Protein 3F5C (pdb70)

Organism: Mus musculus (NCBI:txid10090)

Radius of gyration: 30.58 Å; Cα contacts (8 Å, |Δi|>4): 515; chains: 3; bounding box: 82×84×60 Å

Foldseek 3Di:
DDADPVLVCLLVLDLPQVVLLVVLVVVLVDVCVDDDPDDPCDPPQSVLSLLQSLLVSVLSSQCSGDLSVPDDDVVSVQLCLQCSQLLSLLVQLQVCLVPNDDQKGAGSNRDIDGVVVVCVVDDPLCVVQVVLSVVPSVVCNVLVDDPRVSSLVSVLSSLPLPGDDDDVSVSSVCSNVVSLVSVVCVVVVVDDDNPCSSVVVVVCRVSSVVSRVSVLVVVVVCVVVVSHDDPRDSVVSSVVNVD/DAAPVQLVVLVVLLLVLLVLQLPDPLQVPDDVQQSLQLCLPLSQLSSLLSCLVVVPDHDDDDCVQDDDCLVVLSVVLSVLVVVLPDDPVNSSLLSQLSSLDLVRPSHPCSVSSVVSNVVSVVVVCVVVVVPDDDVVPVVCSSVVSVVSSVSNDVVCSCSNRPCVPVVDDDVSVVVSCSSPPDD/DQCVQLVCLVVLLLVQLVVQLPDPLLVPDPLVQSVLLCVFLSLVSSLLSCLQVVPDDDDDCNDDPVLQVVLSVVLSVLSVVLVQDDLNSVLVSLLSSQDLPRPPHPPSVSSVVSNVVSVVVVQVVCVVDPDDRVVNPVSVVVSVVSVVRNPSVVSCVRNPCVPPVPPDPSVVSSCSSVVVD

InterPro domains:
  IPR000536 Nuclear hormone receptor, ligand-binding domain [PF00104] (354-540)
  IPR000536 Nuclear hormone receptor, ligand-binding domain [PS51843] (319-558)
  IPR000536 Nuclear hormone receptor, ligand-binding domain [SM00430] (366-529)
  IPR001628 Zinc finger, nuclear hormone receptor-type [PF00105] (106-173)
  IPR001628 Zinc finger, nuclear hormone receptor-type [PR00047] (107-123)
  IPR001628 Zinc finger, nuclear hormone receptor-type [PR00047] (123-138)
  IPR001628 Zinc finger, nuclear hormone receptor-type [PR00047] (156-164)
  IPR001628 Zinc finger, nuclear hormone receptor-type [PR00047] (164-172)
  IPR001628 Zinc finger, nuclear hormone receptor-type [PS00031] (107-133)
  IPR001628 Zinc finger, nuclear hormone receptor-type [PS51030] (104-179)
  IPR001628 Zinc finger, nuclear hormone receptor-type [SM00399] (104-175)
  IPR001723 Nuclear hormone receptor [PR00398] (168-178)
  IPR001723 Nuclear hormone receptor [PR00398] (367-388)
  IPR001723 Nuclear hormone receptor [PR00398] (388-404)
  IPR001723 Nuclear hormone receptor [PR00398] (460-475)
  IPR001723 Nuclear hormone receptor [PR00398] (517-534)
  IPR013088 Zinc finger, NHR/GATA-type [G3DSA:3.30.50.10] (97-208)
  IPR016355 Nuclear hormone receptor family 5-like [PIRSF002530] (59-559)
  IPR016355 Nuclear hormone receptor family 5-like [PTHR24086] (82-559)
  IPR035500 Nuclear hormone receptor-like domain superfamily [G3DSA:1.10.565.10] (313-560)

Nearest PDB structures (foldseek):
  3f5c-assembly1_A  TM=1.004E+00  e=1.689E-32  Mus musculus
  1zh7-assembly2_B  TM=9.726E-01  e=5.408E-27  Mus musculus
  1pk5-assembly1_A  TM=9.725E-01  e=1.957E-26  Mus musculus
  4dos-assembly1_A  TM=9.799E-01  e=2.562E-25  Homo sapiens
  6oqx-assembly1_A  TM=9.678E-01  e=6.132E-25  Homo sapiens

Sequence (607 aa):
ASIPHLILELLKCEPDEPQVQAKIMAYLQQEQSNRNRQEKLSAFGLLCKMADQTLFSIVEWARSSIFFRELKVDDQMKLLQNCWSELLILDHIYRQVAHGKEGTIFLVTGEHVDYSTIISHTEVAFNNLLSLAQELVVRLRSLQFDQREFVCLKFLVLFSSDVKNLENLQLVEGVQEQVNAALLDYTVCNYPQQTEKFGQLLLRLPELRAISKQAEDYLYYKHVNGDVPYNNLLIEMLHAKRAKDPQVVCEAASAGLLKTLRFVKYLPCFQILPLDQQLVLVRSCWAPLLMLELAQDHLHFEMMEIHLLPAAAVQAIKSFFFKCWSLNIDTKEYAYLKGTVLFNPDLPGLQCVKYIEGLQWRTQQILTEHIRMMQREYQIRSAELNSALFLLRFINSDVVTELFFRPIIGAVSMDDMMLEMLCAKLDPQVVCEAASAGLLKTLRFVKYLPCFQILPLDQQLVLVRSCWAPLLMLELAQDHLHFEMMEHLLPAAAVQAIKSFFFKCWSLNIDTKEYAYLKGTVLFNPDLPGLQCVKYIEGLQWRTQQILTEHIRMMQREYQIRSAELNSALFLLRFINSDVVTELFFRPIIGAVSMDDMMLEMLCAKL

GO terms:
  GO:0000978 RNA polymerase II cis-regulatory region sequence-specific DNA binding (F, IDA)
  GO:0001228 DNA-binding transcription activator activity, RNA polymerase II-specific (F, IDA)
  GO:0045944 positive regulation of transcription by RNA polymerase II (P, IDA)
  GO:0004879 nuclear receptor activity (F, IDA)
  GO:0005634 nucleus (C, IDA)
  GO:0045893 positive regulation of DNA-templated transcription (P, IDA)
  GO:0006338 chromatin remodeling (P, IDA)
  GO:0140001 morula formation (P, IDA)
  GO:0008206 bile acid metabolic process (P, IDA)
  GO:0005694 chromosome (C, EXP)
  GO:0001545 primary ovarian follicle growth (P, IMP)
  GO:0001826 inner cell mass cell differentiation (P, IMP)
  GO:0002669 positive regulation of T cell anergy (P, IMP)
  GO:0004879 nuclear receptor activity (F, IMP)
  GO:0035019 somatic stem cell population maintenance (P, IMP)
  GO:0005634 nucleus (C, IMP)
  GO:0040016 embryonic cleavage (P, IMP)
  GO:0042102 positive regulation of T cell proliferation (P, IMP)
  GO:2000738 positive regulation of stem cell differentiation (P, IMP)
  GO:2001051 positive regulation of tendon cell differentiation (P, IMP)

CATH classification: 1.10.565.10

Solvent-accessible surface area: 31846 Å² total; per-residue (Å²): 99,96,28,32,156,41,1,76,74,2,48,152,20,43,53,82,93,95,123,21,48,57,86,0,95,63,76,10,113,107,48,95,86,63,210,88,220,115,100,150,50,66,77,59,0,36,80,8,35,26,21,11,12,8,5,35,14,12,4,91,10,0,59,75,1,48,38,0,156,100,19,134,7,18,2,15,2,40,3,5,44,44,4,9,6,12,7,25,26,14,31,41,4,24,25,0,17,44,90,4,170,154,27,40,8,42,32,15,9,23,104,127,48,76,50,79,64,39,63,85,153,43,27,70,17,63,16,96,22,19,46,48,8,32,118,12,1,76,155,14,74,62,52,92,17,50,64,61,2,9,0,0,10,19,5,6,11,1,3,12,34,106,43,162,88,26,117,52,62,125,29,0,65,26,5,46,114,77,8,39,55,7,0,92,78,2,10,108,75,53,45,102,135,44,127,112,5,38,35,58,7,66,86,47,41,79,69,8,84,48,8,2,142,90,24,10,77,27,20,65,8,18,53,48,9,52,43,14,17,188,46,4,4,14,17,31,9,0,56,36,68,110,122,220,7,51,120,90,19,1,113,46,0,32,34,5,5,70,94,0,2,95,58,2,18,100,22,6,16,0,64,6,4,19,89,81,2,21,27,32,0,2,86,44,3,7,3,34,2,0,0,1,21,6,0,42,90,96,21,146,23,123,68,101,85,187,184,147,128,74,86,75,27,38,79,19,0,78,40,1,3,116,77,0,44,82,23,128,20,48,103,95,13,7,33,28,1,6,7,24,18,0,10,50,18,125,32,121,53,18,75,0,59,82,28,0,86,37,9,57,173,63,13,57,92,86,5,46,85,6,3,144,97,123,102,179,111,61,134,100,22,20,62,60,4,77,36,0,31,112,51,9,163,119,7,95,43,96,18,0,15,63,44,0,8,76,84,97,25,39,100,65,58,15,66,83,56,0,66,118,16,16,65,48,78,147,70,54,121,104,18,4,121,46,0,49,63,4,6,67,107,1,1,119,67,0,10,129,41,94,37,5,87,53,18,24,81,44,6,18,39,29,2,2,130,47,3,11,1,23,2,0,0,0,9,6,0,40,79,125,26,129,46,112,54,117,200,85,133,154,74,70,88,19,29,108,18,5,87,46,0,4,116,74,0,61,87,19,127,18,47,104,118,0,9,40,35,2,11,9,23,22,0,16,45,26,120,32,119,56,22,81,0,57,145,16,0,79,30,24,32,130,163,13,88,94,92,20,26,67,18,4,160,133,106,71,206,117,66,132,96,12,25,64,64,3,87,37,0,34,109,38,15,180,105,11,110,23,100,15,0,13,75,39,4,11,96,82,110,41,55,78,74,43,15,56,84,53,3,93,110,30,2,59,54,41,174

Secondary structure (DSSP, 8-state):
----HHHHHHGGG---SSHHHHHHHHHHHHHHHS--SS----SHHHHHHHHHHHHHHHHHHHHSSHHHHSS-HHHHHHHHHHHHHHHHHHHHHHHHHHS--SSEEE-TTS-EEEHHHHHHHS-HHHHHHHHHHHHHHHHHHTT---HHHHHHHHHHHHT-S---S-STHHHHHHHHHHHHHHHHHHHHHT-SS-SSHHHHHTTTTHHHHHHHHHHHHHHHHHHTTT-S-TT-HHHHHHHHHH-/--HHHHHHHHHHHHHHHHHHHHT-HHHHTS-HHHHHHHHHHHHHHHHHHHHHHTT------------SSHHHHH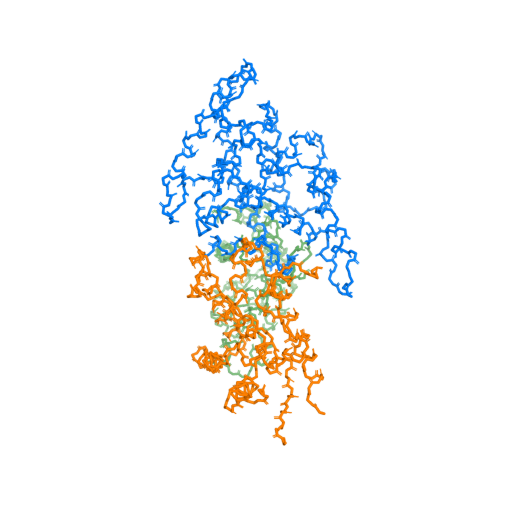HHHHHHHHHTT--HHHHHHHHHHHHS-TTSTT-S-HHHHHHHHHHHHHHHHHHHHHHSS-SSHHHHHHHHHHHHHTTS-SSHHIIIIIHHHH-S--HHHHHHHHTTS--/-HHHHHHHHHHHHHHHHHHHHT-HHHHSS-SHHHHHHHHHHHHHHHHHHHHHTT---------S-HHHHHHHHHHHHHHHHTT--HHHHHHHHHHHH--TTSTT-S-HHHHHHHHHHHHHHHHHHHHTSS--HHHHHHHHHHHHHHHTS-TTHHHHHHHTHHHHSSS-SSHHHHHHHHHT-

B-factor: mean 117.03, std 37.16, range [58.27, 279.54]

Structure (mmCIF, N/CA/C/O backbone):
data_3F5C
#
_entry.id   3F5C
#
_cell.length_a   103.355
_cell.length_b   103.355
_cell.length_c   117.455
_cell.angle_alpha   90.00
_cell.angle_beta   90.00
_cell.angle_gamma   90.00
#
_symmetry.space_group_name_H-M   'P 43'
#
loop_
_entity.id
_entity.type
_entity.pdbx_description
1 polymer 'Nuclear receptor subfamily 5 group A member 2'
2 polymer 'Nuclear receptor subfamily 0 group B member 1'
#
loop_
_atom_site.group_PDB
_atom_site.id
_atom_site.type_symbol
_atom_site.label_atom_id
_atom_site.label_alt_id
_atom_site.label_comp_id
_atom_site.label_asym_id
_atom_site.label_entity_id
_atom_site.label_seq_id
_atom_site.pdbx_PDB_ins_code
_atom_site.Cartn_x
_atom_site.Cartn_y
_atom_site.Cartn_z
_atom_site.occupancy
_atom_site.B_iso_or_equiv
_atom_site.auth_seq_id
_atom_site.auth_comp_id
_atom_site.auth_asym_id
_atom_site.auth_atom_id
_atom_site.pdbx_PDB_model_num
ATOM 1 N N . ALA A 1 6 ? 98.694 58.537 86.247 1.00 229.26 318 ALA A N 1
ATOM 2 C CA . ALA A 1 6 ? 97.711 57.545 85.838 1.00 221.19 318 ALA A CA 1
ATOM 3 C C . ALA A 1 6 ? 96.680 58.154 84.895 1.00 226.05 318 ALA A C 1
ATOM 4 O O . ALA A 1 6 ? 95.687 57.509 84.564 1.00 226.52 318 ALA A O 1
ATOM 6 N N . SER A 1 7 ? 96.929 59.390 84.462 1.00 228.12 319 SER A N 1
ATOM 7 C CA . SER A 1 7 ? 96.014 60.097 83.567 1.00 225.08 319 SER A CA 1
ATOM 8 C C . SER A 1 7 ? 96.093 59.603 82.131 1.00 227.98 319 SER A C 1
ATOM 9 O O . SER A 1 7 ? 97.112 59.070 81.696 1.00 233.32 319 SER A O 1
ATOM 12 N N . ILE A 1 8 ? 95.002 59.795 81.399 1.00 221.69 320 ILE A N 1
ATOM 13 C CA . ILE A 1 8 ? 94.886 59.300 80.036 1.00 207.45 320 ILE A CA 1
ATOM 14 C C . ILE A 1 8 ? 94.691 60.455 79.065 1.00 222.85 320 ILE A C 1
ATOM 15 O O . ILE A 1 8 ? 94.049 61.450 79.407 1.00 246.89 320 ILE A O 1
ATOM 20 N N . PRO A 1 9 ? 95.251 60.332 77.851 1.00 205.16 321 PRO A N 1
ATOM 21 C CA . PRO A 1 9 ? 95.113 61.368 76.819 1.00 207.90 321 PRO A CA 1
ATOM 22 C C . PRO A 1 9 ? 93.653 61.684 76.486 1.00 209.31 321 PRO A C 1
ATOM 23 O O . PRO A 1 9 ? 92.779 60.868 76.797 1.00 199.72 321 PRO A O 1
ATOM 27 N N . HIS A 1 10 ? 93.409 62.846 75.870 1.00 213.31 322 HIS A N 1
ATOM 28 C CA . HIS A 1 10 ? 92.055 63.316 75.562 1.00 208.64 322 HIS A CA 1
ATOM 29 C C . HIS A 1 10 ? 91.261 62.273 74.775 1.00 210.41 322 HIS A C 1
ATOM 30 O O . HIS A 1 10 ? 90.069 62.086 75.018 1.00 212.15 322 HIS A O 1
ATOM 37 N N . LEU A 1 11 ? 91.930 61.596 73.841 1.00 207.95 323 LEU A N 1
ATOM 38 C CA . LEU A 1 11 ? 91.293 60.586 72.979 1.00 189.35 323 LEU A CA 1
ATOM 39 C C . LEU A 1 11 ? 90.650 59.445 73.759 1.00 168.96 323 LEU A C 1
ATOM 40 O O . LEU A 1 11 ? 89.435 59.270 73.728 1.00 158.70 323 LEU A O 1
ATOM 45 N N . ILE A 1 12 ? 91.483 58.676 74.454 1.00 163.55 324 ILE A N 1
ATOM 46 C CA . ILE A 1 12 ? 91.043 57.504 75.205 1.00 149.88 324 ILE A CA 1
ATOM 47 C C . ILE A 1 12 ? 89.980 57.854 76.243 1.00 150.06 324 ILE A C 1
ATOM 48 O O . ILE A 1 12 ? 89.131 57.019 76.561 1.00 135.96 324 ILE A O 1
ATOM 53 N N . LEU A 1 13 ? 90.040 59.078 76.775 1.00 159.40 325 LEU A N 1
ATOM 54 C CA . LEU A 1 13 ? 89.085 59.529 77.783 1.00 162.63 325 LEU A CA 1
ATOM 55 C C . LEU A 1 13 ? 87.648 59.473 77.254 1.00 156.23 325 LEU A C 1
ATOM 56 O O . LEU A 1 13 ? 86.736 59.006 77.945 1.00 136.25 325 LEU A O 1
ATOM 61 N N . GLU A 1 14 ? 87.458 59.937 76.020 1.00 145.38 326 GLU A N 1
ATOM 62 C CA . GLU A 1 14 ? 86.133 59.987 75.403 1.00 136.86 326 GLU A CA 1
ATOM 63 C C . GLU A 1 14 ? 85.747 58.663 74.731 1.00 128.62 326 GLU A C 1
ATOM 64 O O . GLU A 1 14 ? 84.567 58.370 74.535 1.00 122.40 326 GLU A O 1
ATOM 70 N N . LEU A 1 15 ? 86.751 57.862 74.394 1.00 131.61 327 LEU A N 1
ATOM 71 C CA . LEU A 1 15 ? 86.524 56.542 73.834 1.00 129.67 327 LEU A CA 1
ATOM 72 C C . LEU A 1 15 ? 85.857 55.654 74.863 1.00 139.53 327 LEU A C 1
ATOM 73 O O . LEU A 1 15 ? 84.978 54.865 74.536 1.00 146.26 327 LEU A O 1
ATOM 78 N N . LEU A 1 16 ? 86.284 55.782 76.110 1.00 142.80 328 LEU A N 1
ATOM 79 C CA . LEU A 1 16 ? 85.687 55.032 77.206 1.00 145.43 328 LEU A CA 1
ATOM 80 C C . LEU A 1 16 ? 84.216 55.413 77.399 1.00 140.02 328 LEU A C 1
ATOM 81 O O . LEU A 1 16 ? 83.455 54.696 78.061 1.00 132.93 328 LEU A O 1
ATOM 86 N N . LYS A 1 17 ? 83.825 56.545 76.819 1.00 137.03 329 LYS A N 1
ATOM 87 C CA . LYS A 1 17 ? 82.459 57.033 76.925 1.00 135.80 329 LYS A CA 1
ATOM 88 C C . LYS A 1 17 ? 81.535 56.281 75.979 1.00 136.77 329 LYS A C 1
ATOM 89 O O . LYS A 1 17 ? 80.323 56.254 76.193 1.00 137.46 329 LYS A O 1
ATOM 95 N N . CYS A 1 18 ? 82.116 55.675 74.939 1.00 141.66 330 CYS A N 1
ATOM 96 C CA . CYS A 1 18 ? 81.373 54.923 73.920 1.00 141.03 330 CYS A CA 1
ATOM 97 C C . CYS A 1 18 ? 81.125 53.473 74.312 1.00 131.23 330 CYS A C 1
ATOM 98 O O . CYS A 1 18 ? 80.564 52.709 73.540 1.00 118.65 330 CYS A O 1
ATOM 101 N N . GLU A 1 19 ? 81.544 53.109 75.516 1.00 141.94 331 GLU A N 1
ATOM 102 C CA . GLU A 1 19 ? 81.349 51.766 76.038 1.00 146.99 331 GLU A CA 1
ATOM 103 C C . GLU A 1 19 ? 79.884 51.418 76.211 1.00 146.73 331 GLU A C 1
ATOM 104 O O . GLU A 1 19 ? 79.061 52.283 76.499 1.00 147.45 331 GLU A O 1
ATOM 110 N N . PRO A 1 20 ? 79.566 50.131 76.053 1.00 147.87 332 PRO A N 1
ATOM 111 C CA . PRO A 1 20 ? 78.199 49.627 75.910 1.00 150.92 332 PRO A CA 1
ATOM 112 C C . PRO A 1 20 ? 77.473 49.521 77.235 1.00 147.55 332 PRO A C 1
ATOM 113 O O . PRO A 1 20 ? 76.264 49.333 77.286 1.00 156.35 332 PRO A O 1
ATOM 117 N N . ASP A 1 21 ? 78.221 49.654 78.307 1.00 136.35 333 ASP A N 1
ATOM 118 C CA . ASP A 1 21 ? 77.696 49.402 79.637 1.00 148.35 333 ASP A CA 1
ATOM 119 C C . ASP A 1 21 ? 78.246 48.060 80.084 1.00 160.77 333 ASP A C 1
ATOM 120 O O . ASP A 1 21 ? 79.406 48.009 80.482 1.00 183.87 333 ASP A O 1
ATOM 125 N N . GLU A 1 22 ? 77.453 46.988 80.007 1.00 144.26 334 GLU A N 1
ATOM 126 C CA . GLU A 1 22 ? 77.914 45.656 80.431 1.00 152.71 334 GLU A CA 1
ATOM 127 C C . GLU A 1 22 ? 76.932 44.982 81.360 1.00 160.23 334 GLU A C 1
ATOM 128 O O . GLU A 1 22 ? 76.941 43.767 81.481 1.00 172.76 334 GLU A O 1
ATOM 134 N N . PRO A 1 23 ? 76.185 45.772 82.128 1.00 157.67 335 PRO A N 1
ATOM 135 C CA . PRO A 1 23 ? 75.033 45.166 82.786 1.00 150.53 335 PRO A CA 1
ATOM 136 C C . PRO A 1 23 ? 73.860 45.222 81.834 1.00 135.18 335 PRO A C 1
ATOM 137 O O . PRO A 1 23 ? 73.094 44.270 81.753 1.00 125.74 335 PRO A O 1
ATOM 141 N N . GLN A 1 24 ? 73.749 46.332 81.109 1.00 137.97 336 GLN A N 1
ATOM 142 C CA . GLN A 1 24 ? 72.570 46.621 80.304 1.00 140.56 336 GLN A CA 1
ATOM 143 C C . GLN A 1 24 ? 72.395 45.565 79.225 1.00 141.89 336 GLN A C 1
ATOM 144 O O . GLN A 1 24 ? 71.278 45.125 78.947 1.00 140.44 336 GLN A O 1
ATOM 150 N N . VAL A 1 25 ? 73.516 45.147 78.644 1.00 140.54 337 VAL A N 1
ATOM 151 C CA . VAL A 1 25 ? 73.529 44.203 77.522 1.00 124.61 337 VAL A CA 1
ATOM 152 C C . VAL A 1 25 ? 73.081 42.795 77.901 1.00 119.11 337 VAL A C 1
ATOM 153 O O . VAL A 1 25 ? 72.130 42.268 77.332 1.00 111.30 337 VAL A O 1
ATOM 157 N N . GLN A 1 26 ? 73.785 42.189 78.851 1.00 120.37 338 GLN A N 1
ATOM 158 C CA . GLN A 1 26 ? 73.478 40.841 79.305 1.00 120.60 338 GLN A CA 1
ATOM 159 C C . GLN A 1 26 ? 72.015 40.664 79.674 1.00 125.79 338 GLN A C 1
ATOM 160 O O . GLN A 1 26 ? 71.469 39.575 79.541 1.00 117.01 338 GLN A O 1
ATOM 166 N N . ALA A 1 27 ? 71.390 41.732 80.160 1.00 139.29 339 ALA A N 1
ATOM 167 C CA . ALA A 1 27 ? 69.956 41.733 80.423 1.00 148.15 339 ALA A CA 1
ATOM 168 C C . ALA A 1 27 ? 69.211 41.551 79.110 1.00 153.54 339 ALA A C 1
ATOM 169 O O . ALA A 1 27 ? 68.427 40.616 78.957 1.00 157.20 339 ALA A O 1
ATOM 171 N N . LYS A 1 28 ? 69.474 42.460 78.172 1.00 150.11 340 LYS A N 1
ATOM 172 C CA . LYS A 1 28 ? 68.915 42.414 76.824 1.00 139.14 340 LYS A CA 1
ATOM 173 C C . LYS A 1 28 ? 69.087 41.029 76.187 1.00 125.64 340 LYS A C 1
ATOM 174 O O . LYS A 1 28 ? 68.106 40.324 75.906 1.00 122.90 340 LYS A O 1
ATOM 180 N N . ILE A 1 29 ? 70.338 40.645 75.965 1.00 115.55 341 ILE A N 1
ATOM 181 C CA . ILE A 1 29 ? 70.635 39.417 75.251 1.00 89.86 341 ILE A CA 1
ATOM 182 C C . ILE A 1 29 ? 70.004 38.222 75.930 1.00 101.38 341 ILE A C 1
ATOM 183 O O . ILE A 1 29 ? 69.220 37.516 75.323 1.00 92.65 341 ILE A O 1
ATOM 188 N N . MET A 1 30 ? 70.345 38.012 77.198 1.00 104.46 342 MET A N 1
ATOM 189 C CA . MET A 1 30 ? 69.952 36.802 77.920 1.00 107.94 342 MET A CA 1
ATOM 190 C C . MET A 1 30 ? 68.445 36.662 77.932 1.00 110.17 342 MET A C 1
ATOM 191 O O . MET A 1 30 ? 67.921 35.550 77.876 1.00 103.96 342 MET A O 1
ATOM 196 N N . ALA A 1 31 ? 67.755 37.798 78.008 1.00 111.83 343 ALA A N 1
ATOM 197 C CA . ALA A 1 31 ? 66.292 37.815 78.010 1.00 119.75 343 ALA A CA 1
ATOM 198 C C . ALA A 1 31 ? 65.785 37.495 76.606 1.00 108.45 343 ALA A C 1
ATOM 199 O O . ALA A 1 31 ? 64.794 36.797 76.408 1.00 108.09 343 ALA A O 1
ATOM 201 N N . TYR A 1 32 ? 66.494 38.001 75.620 1.00 100.34 344 TYR A N 1
ATOM 202 C CA . TYR A 1 32 ? 66.212 37.630 74.252 1.00 112.78 344 TYR A CA 1
ATOM 203 C C . TYR A 1 32 ? 66.334 36.112 74.005 1.00 107.81 344 TYR A C 1
ATOM 204 O O . TYR A 1 32 ? 65.383 35.490 73.530 1.00 102.02 344 TYR A O 1
ATOM 213 N N . LEU A 1 33 ? 67.497 35.536 74.326 1.00 107.03 345 LEU A N 1
ATOM 214 C CA . LEU A 1 33 ? 67.748 34.101 74.179 1.00 93.51 345 LEU A CA 1
ATOM 215 C C . LEU A 1 33 ? 66.786 33.259 74.987 1.00 105.78 345 LEU A C 1
ATOM 216 O O . LEU A 1 33 ? 66.175 32.344 74.454 1.00 99.81 345 LEU A O 1
ATOM 221 N N . GLN A 1 34 ? 66.673 33.548 76.282 1.00 119.50 346 GLN A N 1
ATOM 222 C CA . GLN A 1 34 ? 65.723 32.839 77.132 1.00 134.73 346 GLN A CA 1
ATOM 223 C C . GLN A 1 34 ? 64.352 32.888 76.460 1.00 139.35 346 GLN A C 1
ATOM 224 O O . GLN A 1 34 ? 63.517 31.999 76.652 1.00 144.71 346 GLN A O 1
ATOM 230 N N . GLN A 1 35 ? 64.145 33.921 75.643 1.00 134.93 347 GLN A N 1
ATOM 231 C CA . GLN A 1 35 ? 62.882 34.119 74.941 1.00 139.00 347 GLN A CA 1
ATOM 232 C C . GLN A 1 35 ? 62.840 33.292 73.665 1.00 135.87 347 GLN A C 1
ATOM 233 O O . GLN A 1 35 ? 61.811 32.718 73.309 1.00 129.11 347 GLN A O 1
ATOM 239 N N . GLU A 1 36 ? 63.978 33.233 72.986 1.00 138.94 348 GLU A N 1
ATOM 240 C CA . GLU A 1 36 ? 64.117 32.473 71.747 1.00 134.13 348 GLU A CA 1
ATOM 241 C C . GLU A 1 36 ? 63.777 30.996 71.895 1.00 127.38 348 GLU A C 1
ATOM 242 O O . GLU A 1 36 ? 63.090 30.431 71.056 1.00 126.26 348 GLU A O 1
ATOM 248 N N . GLN A 1 37 ? 64.275 30.376 72.960 1.00 128.49 349 GLN A N 1
ATOM 249 C CA . GLN A 1 37 ? 64.016 28.964 73.248 1.00 126.94 349 GLN A CA 1
ATOM 250 C C . GLN A 1 37 ? 62.616 28.753 73.850 1.00 140.89 349 GLN A C 1
ATOM 251 O O . GLN A 1 37 ? 61.921 27.792 73.513 1.00 116.84 349 GLN A O 1
ATOM 257 N N . SER A 1 38 ? 62.211 29.656 74.740 1.00 142.58 350 SER A N 1
ATOM 258 C CA . SER A 1 38 ? 60.866 29.627 75.313 1.00 154.91 350 SER A CA 1
ATOM 259 C C . SER A 1 38 ? 59.824 29.695 74.198 1.00 155.37 350 SER A C 1
ATOM 260 O O . SER A 1 38 ? 58.705 29.198 74.340 1.00 159.21 350 SER A O 1
ATOM 263 N N . ASN A 1 39 ? 60.217 30.312 73.088 1.00 150.17 351 ASN A N 1
ATOM 264 C CA . ASN A 1 39 ? 59.381 30.433 71.893 1.00 156.17 351 ASN A CA 1
ATOM 265 C C . ASN A 1 39 ? 58.737 29.144 71.400 1.00 165.78 351 ASN A C 1
ATOM 266 O O . ASN A 1 39 ? 59.362 28.087 71.382 1.00 164.96 351 ASN A O 1
ATOM 271 N N . ARG A 1 40 ? 57.500 29.282 70.938 1.00 175.09 352 ARG A N 1
ATOM 272 C CA . ARG A 1 40 ? 56.634 28.188 70.522 1.00 185.80 352 ARG A CA 1
ATOM 273 C C . ARG A 1 40 ? 56.787 27.716 69.084 1.00 194.44 352 ARG A C 1
ATOM 274 O O . ARG A 1 40 ? 55.959 28.041 68.242 1.00 191.38 352 ARG A O 1
ATOM 282 N N . ASN A 1 41 ? 57.804 26.927 68.786 1.00 204.43 353 ASN A N 1
ATOM 283 C CA . ASN A 1 41 ? 57.843 26.300 67.472 1.00 207.90 353 ASN A CA 1
ATOM 284 C C . ASN A 1 41 ? 57.733 24.787 67.660 1.00 210.51 353 ASN A C 1
ATOM 285 O O . ASN A 1 41 ? 58.550 24.188 68.360 1.00 206.10 353 ASN A O 1
ATOM 290 N N . ARG A 1 42 ? 56.697 24.178 67.080 1.00 215.25 354 ARG A N 1
ATOM 291 C CA . ARG A 1 42 ? 56.510 22.729 67.197 1.00 209.88 354 ARG A CA 1
ATOM 292 C C . ARG A 1 42 ? 57.814 22.009 66.818 1.00 209.51 354 ARG A C 1
ATOM 293 O O . ARG A 1 42 ? 58.188 21.007 67.434 1.00 214.39 354 ARG A O 1
ATOM 301 N N . GLN A 1 43 ? 58.519 22.571 65.835 1.00 196.22 355 GLN A N 1
ATOM 302 C CA . GLN A 1 43 ? 59.808 22.055 65.374 1.00 175.62 355 GLN A CA 1
ATOM 303 C C . GLN A 1 43 ? 60.975 22.926 65.898 1.00 166.19 355 GLN A C 1
ATOM 304 O O . GLN A 1 43 ? 60.779 23.741 66.793 1.00 167.36 355 GLN A O 1
ATOM 310 N N . GLU A 1 44 ? 62.167 22.763 65.318 1.00 160.81 356 GLU A N 1
ATOM 311 C CA . GLU A 1 44 ? 63.352 23.654 65.501 1.00 162.39 356 GLU A CA 1
ATOM 312 C C . GLU A 1 44 ? 64.188 23.834 66.805 1.00 200.29 356 GLU A C 1
ATOM 313 O O . GLU A 1 44 ? 64.460 24.966 67.218 1.00 205.60 356 GLU A O 1
ATOM 319 N N . LYS A 1 45 ? 64.643 22.741 67.398 1.00 187.78 357 LYS A N 1
ATOM 320 C CA . LYS A 1 45 ? 65.431 22.761 68.639 1.00 168.64 357 LYS A CA 1
ATOM 321 C C . LYS A 1 45 ? 66.638 23.726 68.772 1.00 135.98 357 LYS A C 1
ATOM 322 O O . LYS A 1 45 ? 67.011 24.084 69.884 1.00 116.60 357 LYS A O 1
ATOM 328 N N . LEU A 1 46 ? 67.242 24.120 67.653 1.00 133.83 358 LEU A N 1
ATOM 329 C CA . LEU A 1 46 ? 68.471 24.943 67.617 1.00 140.25 358 LEU A CA 1
ATOM 330 C C . LEU A 1 46 ? 69.816 24.175 67.356 1.00 138.02 358 LEU A C 1
ATOM 331 O O . LEU A 1 46 ? 70.269 24.120 66.202 1.00 141.20 358 LEU A O 1
ATOM 336 N N . SER A 1 47 ? 70.463 23.613 68.384 1.00 124.10 359 SER A N 1
ATOM 337 C CA . SER A 1 47 ? 70.018 23.718 69.771 1.00 121.60 359 SER A CA 1
ATOM 338 C C . SER A 1 47 ? 71.026 24.324 70.715 1.00 124.65 359 SER A C 1
ATOM 339 O O . SER A 1 47 ? 70.784 25.371 71.293 1.00 136.75 359 SER A O 1
ATOM 342 N N . ALA A 1 48 ? 72.118 23.611 70.947 1.00 117.78 360 ALA A N 1
ATOM 343 C CA . ALA A 1 48 ? 73.188 24.144 71.763 1.00 109.30 360 ALA A CA 1
ATOM 344 C C . ALA A 1 48 ? 73.987 25.050 70.863 1.00 101.65 360 ALA A C 1
ATOM 345 O O . ALA A 1 48 ? 74.340 26.166 71.239 1.00 94.66 360 ALA A O 1
ATOM 347 N N . PHE A 1 49 ? 74.254 24.566 69.656 1.00 100.75 361 PHE A N 1
ATOM 348 C CA . PHE A 1 49 ? 75.066 25.312 68.705 1.00 93.78 361 PHE A CA 1
ATOM 349 C C . PHE A 1 49 ? 74.261 26.454 68.110 1.00 91.33 361 PHE A C 1
ATOM 350 O O . PHE A 1 49 ? 74.624 27.619 68.251 1.00 84.42 361 PHE A O 1
ATOM 358 N N . GLY A 1 50 ? 73.157 26.115 67.457 1.00 95.25 362 GLY A N 1
ATOM 359 C CA . GLY A 1 50 ? 72.320 27.114 66.822 1.00 86.34 362 GLY A CA 1
ATOM 360 C C . GLY A 1 50 ? 72.056 28.278 67.743 1.00 80.84 362 GLY A C 1
ATOM 361 O O . GLY A 1 50 ? 72.150 29.432 67.336 1.00 80.03 362 GLY A O 1
ATOM 362 N N . LEU A 1 51 ? 71.737 27.973 68.994 1.00 78.09 363 LEU A N 1
ATOM 363 C CA . LEU A 1 51 ? 71.453 29.007 69.976 1.00 92.90 363 LEU A CA 1
ATOM 364 C C . LEU A 1 51 ? 72.676 29.882 70.251 1.00 76.29 363 LEU A C 1
ATOM 365 O O . LEU A 1 51 ? 72.573 31.096 70.381 1.00 75.70 363 LEU A O 1
ATOM 370 N N . LEU A 1 52 ? 73.841 29.260 70.307 1.00 74.96 364 LEU A N 1
ATOM 371 C CA . LEU A 1 52 ? 75.071 29.995 70.488 1.00 72.72 364 LEU A CA 1
ATOM 372 C C . LEU A 1 52 ? 75.375 30.919 69.322 1.00 76.70 364 LEU A C 1
ATOM 373 O O . LEU A 1 52 ? 76.073 31.912 69.475 1.00 76.11 364 LEU A O 1
ATOM 378 N N . CYS A 1 53 ? 74.856 30.597 68.149 1.00 77.97 365 CYS A N 1
ATOM 379 C CA . CYS A 1 53 ? 75.037 31.467 66.998 1.00 79.03 365 CYS A CA 1
ATOM 380 C C . CYS A 1 53 ? 74.216 32.716 67.182 1.00 82.55 365 CYS A C 1
ATOM 381 O O . CYS A 1 53 ? 74.658 33.798 66.842 1.00 85.16 365 CYS A O 1
ATOM 384 N N . LYS A 1 54 ? 73.012 32.558 67.717 1.00 77.72 366 LYS A N 1
ATOM 385 C CA . LYS A 1 54 ? 72.161 33.699 68.004 1.00 77.96 366 LYS A CA 1
ATOM 386 C C . LYS A 1 54 ? 72.778 34.622 69.050 1.00 81.03 366 LYS A C 1
ATOM 387 O O . LYS A 1 54 ? 72.707 35.850 68.937 1.00 83.70 366 LYS A O 1
ATOM 393 N N . MET A 1 55 ? 73.378 34.022 70.070 1.00 75.54 367 MET A N 1
ATOM 394 C CA . MET A 1 55 ? 74.196 34.766 71.011 1.00 82.93 367 MET A CA 1
ATOM 395 C C . MET A 1 55 ? 75.266 35.587 70.283 1.00 85.46 367 MET A C 1
ATOM 396 O O . MET A 1 55 ? 75.373 36.805 70.461 1.00 70.09 367 MET A O 1
ATOM 401 N N . ALA A 1 56 ? 76.055 34.912 69.456 1.00 75.56 368 ALA A N 1
ATOM 402 C CA . ALA A 1 56 ? 77.100 35.585 68.704 1.00 76.40 368 ALA A CA 1
ATOM 403 C C . ALA A 1 56 ? 76.519 36.684 67.819 1.00 77.10 368 ALA A C 1
ATOM 404 O O . ALA A 1 56 ? 77.187 37.687 67.550 1.00 76.43 368 ALA A O 1
ATOM 406 N N . ASP A 1 57 ? 75.274 36.496 67.379 1.00 71.80 369 ASP A N 1
ATOM 407 C CA . ASP A 1 57 ? 74.626 37.446 66.491 1.00 74.03 369 ASP A CA 1
ATOM 408 C C . ASP A 1 57 ? 74.410 38.713 67.277 1.00 78.74 369 ASP A C 1
ATOM 409 O O . ASP A 1 57 ? 74.919 39.781 66.925 1.00 66.77 369 ASP A O 1
ATOM 414 N N . GLN A 1 58 ? 73.652 38.571 68.357 1.00 74.20 370 GLN A N 1
ATOM 415 C CA . GLN A 1 58 ? 73.367 39.673 69.259 1.00 74.25 370 GLN A CA 1
ATOM 416 C C . GLN A 1 58 ? 74.633 40.441 69.585 1.00 77.11 370 GLN A C 1
ATOM 417 O O . GLN A 1 58 ? 74.697 41.660 69.444 1.00 83.35 370 GLN A O 1
ATOM 423 N N . THR A 1 59 ? 75.641 39.717 70.040 1.00 73.27 371 THR A N 1
ATOM 424 C CA . THR A 1 59 ? 76.911 40.331 70.334 1.00 80.40 371 THR A CA 1
ATOM 425 C C . THR A 1 59 ? 77.309 41.246 69.196 1.00 73.92 371 THR A C 1
ATOM 426 O O . THR A 1 59 ? 77.707 42.391 69.421 1.00 71.98 371 THR A O 1
ATOM 430 N N . LEU A 1 60 ? 77.188 40.744 67.970 1.00 68.07 372 LEU A N 1
ATOM 431 C CA . LEU A 1 60 ? 77.583 41.523 66.806 1.00 68.96 372 LEU A CA 1
ATOM 432 C C . LEU A 1 60 ? 76.637 42.685 66.624 1.00 75.00 372 LEU A C 1
ATOM 433 O O . LEU A 1 60 ? 77.050 43.769 66.277 1.00 68.53 372 LEU A O 1
ATOM 438 N N . PHE A 1 61 ? 75.354 42.462 66.846 1.00 73.30 373 PHE A N 1
ATOM 439 C CA . PHE A 1 61 ? 74.423 43.577 66.806 1.00 78.62 373 PHE A CA 1
ATOM 440 C C . PHE A 1 61 ? 74.890 44.630 67.790 1.00 82.30 373 PHE A C 1
ATOM 441 O O . PHE A 1 61 ? 75.190 45.756 67.414 1.00 85.08 373 PHE A O 1
ATOM 449 N N . SER A 1 62 ? 74.949 44.261 69.059 1.00 84.38 374 SER A N 1
ATOM 450 C CA . SER A 1 62 ? 75.446 45.171 70.058 1.00 93.96 374 SER A CA 1
ATOM 451 C C . SER A 1 62 ? 76.745 45.834 69.597 1.00 92.60 374 SER A C 1
ATOM 452 O O . SER A 1 62 ? 76.931 47.038 69.751 1.00 86.59 374 SER A O 1
ATOM 455 N N . ILE A 1 63 ? 77.653 45.060 69.028 1.00 73.48 375 ILE A N 1
ATOM 456 C CA . ILE A 1 63 ? 78.910 45.638 68.587 1.00 100.03 375 ILE A CA 1
ATOM 457 C C . ILE A 1 63 ? 78.683 46.738 67.545 1.00 98.77 375 ILE A C 1
ATOM 458 O O . ILE A 1 63 ? 79.424 47.707 67.481 1.00 75.83 375 ILE A O 1
ATOM 463 N N . VAL A 1 64 ? 77.641 46.607 66.738 1.00 84.21 376 VAL A N 1
ATOM 464 C CA . VAL A 1 64 ? 77.370 47.608 65.705 1.00 80.98 376 VAL A CA 1
ATOM 465 C C . VAL A 1 64 ? 76.763 48.871 66.313 1.00 85.67 376 VAL A C 1
ATOM 466 O O . VAL A 1 64 ? 77.128 49.982 65.939 1.00 82.02 376 VAL A O 1
ATOM 470 N N . GLU A 1 65 ? 75.829 48.703 67.246 1.00 92.29 377 GLU A N 1
ATOM 471 C CA . GLU A 1 65 ? 75.347 49.832 68.028 1.00 94.16 377 GLU A CA 1
ATOM 472 C C . GLU A 1 65 ? 76.544 50.576 68.629 1.00 108.74 377 GLU A C 1
ATOM 473 O O . GLU A 1 65 ? 76.708 51.769 68.386 1.00 120.63 377 GLU A O 1
ATOM 479 N N . TRP A 1 66 ? 77.377 49.870 69.402 1.00 104.69 378 TRP A N 1
ATOM 480 C CA . TRP A 1 66 ? 78.584 50.457 69.971 1.00 109.18 378 TRP A CA 1
ATOM 481 C C . TRP A 1 66 ? 79.347 51.244 68.913 1.00 102.42 378 TRP A C 1
ATOM 482 O O . TRP A 1 66 ? 79.865 52.334 69.183 1.00 110.02 378 TRP A O 1
ATOM 493 N N . ALA A 1 67 ? 79.416 50.691 67.707 1.00 93.03 379 ALA A N 1
ATOM 494 C CA . ALA A 1 67 ? 80.136 51.344 66.627 1.00 83.81 379 ALA A CA 1
ATOM 495 C C . ALA A 1 67 ? 79.438 52.638 66.190 1.00 112.52 379 ALA A C 1
ATOM 496 O O . ALA A 1 67 ? 80.033 53.709 66.251 1.00 90.22 379 ALA A O 1
ATOM 498 N N . ARG A 1 68 ? 78.176 52.540 65.767 1.00 96.77 380 ARG A N 1
ATOM 499 C CA . ARG A 1 68 ? 77.419 53.699 65.288 1.00 94.76 380 ARG A CA 1
ATOM 500 C C . ARG A 1 68 ? 77.319 54.743 66.373 1.00 113.48 380 ARG A C 1
ATOM 501 O O . ARG A 1 68 ? 77.439 55.936 66.110 1.00 113.63 380 ARG A O 1
ATOM 509 N N . SER A 1 69 ? 77.085 54.277 67.595 1.00 137.92 381 SER A N 1
ATOM 510 C CA . SER A 1 69 ? 77.137 55.128 68.777 1.00 149.19 381 SER A CA 1
ATOM 511 C C . SER A 1 69 ? 78.572 55.307 69.241 1.00 141.36 381 SER A C 1
ATOM 512 O O . SER A 1 69 ? 78.936 54.927 70.356 1.00 142.33 381 SER A O 1
ATOM 515 N N . SER A 1 70 ? 79.386 55.855 68.349 1.00 127.52 382 SER A N 1
ATOM 516 C CA . SER A 1 70 ? 80.761 56.176 68.666 1.00 120.58 382 SER A CA 1
ATOM 517 C C . SER A 1 70 ? 81.141 57.463 67.983 1.00 128.87 382 SER A C 1
ATOM 518 O O . SER A 1 70 ? 80.712 57.736 66.868 1.00 118.32 382 SER A O 1
ATOM 521 N N . ILE A 1 71 ? 81.968 58.242 68.664 1.00 155.46 383 ILE A N 1
ATOM 522 C CA . ILE A 1 71 ? 82.271 59.606 68.256 1.00 174.27 383 ILE A CA 1
ATOM 523 C C . ILE A 1 71 ? 82.815 59.696 66.831 1.00 168.36 383 ILE A C 1
ATOM 524 O O . ILE A 1 71 ? 82.223 60.358 65.977 1.00 162.96 383 ILE A O 1
ATOM 529 N N . PHE A 1 72 ? 83.930 59.019 66.575 1.00 156.28 384 PHE A N 1
ATOM 530 C CA . PHE A 1 72 ? 84.600 59.138 65.285 1.00 141.26 384 PHE A CA 1
ATOM 531 C C . PHE A 1 72 ? 83.899 58.333 64.227 1.00 130.41 384 PHE A C 1
ATOM 532 O O . PHE A 1 72 ? 84.053 58.581 63.040 1.00 125.83 384 PHE A O 1
ATOM 540 N N . PHE A 1 73 ? 83.111 57.369 64.671 1.00 125.16 385 PHE A N 1
ATOM 541 C CA . PHE A 1 73 ? 82.391 56.513 63.757 1.00 115.23 385 PHE A CA 1
ATOM 542 C C . PHE A 1 73 ? 81.153 57.251 63.252 1.00 120.73 385 PHE A C 1
ATOM 543 O O . PHE A 1 73 ? 80.758 57.092 62.101 1.00 118.61 385 PHE A O 1
ATOM 551 N N . ARG A 1 74 ? 80.551 58.071 64.110 1.00 129.76 386 ARG A N 1
ATOM 552 C CA . ARG A 1 74 ? 79.306 58.744 63.759 1.00 137.89 386 ARG A CA 1
ATOM 553 C C . ARG A 1 74 ? 79.443 59.523 62.450 1.00 145.59 386 ARG A C 1
ATOM 554 O O . ARG A 1 74 ? 78.639 59.348 61.536 1.00 150.84 386 ARG A O 1
ATOM 562 N N . GLU A 1 75 ? 80.465 60.371 62.353 1.00 149.25 387 GLU A N 1
ATOM 563 C CA . GLU A 1 75 ? 80.769 61.042 61.094 1.00 147.60 387 GLU A CA 1
ATOM 564 C C . GLU A 1 75 ? 81.231 59.962 60.138 1.00 149.48 387 GLU A C 1
ATOM 565 O O . GLU A 1 75 ? 81.535 58.856 60.575 1.00 155.51 387 GLU A O 1
ATOM 571 N N . LEU A 1 76 ? 81.280 60.265 58.844 1.00 149.08 388 LEU A N 1
ATOM 572 C CA . LEU A 1 76 ? 81.503 59.230 57.831 1.00 153.82 388 LEU A CA 1
ATOM 573 C C . LEU A 1 76 ? 80.252 58.383 57.661 1.00 140.66 388 LEU A C 1
ATOM 574 O O . LEU A 1 76 ? 79.831 57.690 58.585 1.00 134.22 388 LEU A O 1
ATOM 579 N N . LYS A 1 77 ? 79.678 58.414 56.468 1.00 130.93 389 LYS A N 1
ATOM 580 C CA . LYS A 1 77 ? 78.338 57.891 56.296 1.00 128.38 389 LYS A CA 1
ATOM 581 C C . LYS A 1 77 ? 78.263 56.394 56.023 1.00 120.03 389 LYS A C 1
ATOM 582 O O . LYS A 1 77 ? 79.263 55.730 55.762 1.00 111.98 389 LYS A O 1
ATOM 588 N N . VAL A 1 78 ? 77.037 55.890 56.089 1.00 120.93 390 VAL A N 1
ATOM 589 C CA . VAL A 1 78 ? 76.745 54.465 56.143 1.00 111.07 390 VAL A CA 1
ATOM 590 C C . VAL A 1 78 ? 77.528 53.623 55.135 1.00 102.81 390 VAL A C 1
ATOM 591 O O . VAL A 1 78 ? 78.120 52.617 55.505 1.00 98.04 390 VAL A O 1
ATOM 595 N N . ASP A 1 79 ? 77.552 54.039 53.871 1.00 107.53 391 ASP A N 1
ATOM 596 C CA . ASP A 1 79 ? 78.145 53.213 52.815 1.00 101.90 391 ASP A CA 1
ATOM 597 C C . ASP A 1 79 ? 79.487 52.728 53.245 1.00 100.44 391 ASP A C 1
ATOM 598 O O . ASP A 1 79 ? 79.795 51.555 53.053 1.00 89.61 391 ASP A O 1
ATOM 603 N N . ASP A 1 80 ? 80.260 53.645 53.836 1.00 98.54 392 ASP A N 1
ATOM 604 C CA . ASP A 1 80 ? 81.589 53.351 54.361 1.00 99.16 392 ASP A CA 1
ATOM 605 C C . ASP A 1 80 ? 81.497 52.678 55.721 1.00 90.55 392 ASP A C 1
ATOM 606 O O . ASP A 1 80 ? 82.255 51.760 56.012 1.00 90.82 392 ASP A O 1
ATOM 611 N N . GLN A 1 81 ? 80.555 53.112 56.548 1.00 98.25 393 GLN A N 1
ATOM 612 C CA . GLN A 1 81 ? 80.346 52.451 57.830 1.00 107.87 393 GLN A CA 1
ATOM 613 C C . GLN A 1 81 ? 80.248 50.941 57.644 1.00 110.09 393 GLN A C 1
ATOM 614 O O . GLN A 1 81 ? 80.877 50.173 58.378 1.00 103.76 393 GLN A O 1
ATOM 620 N N . MET A 1 82 ? 79.477 50.522 56.644 1.00 110.74 394 MET A N 1
ATOM 621 C CA . MET A 1 82 ? 79.255 49.107 56.402 1.00 98.51 394 MET A CA 1
ATOM 622 C C . MET A 1 82 ? 80.483 48.429 55.843 1.00 87.83 394 MET A C 1
ATOM 623 O O . MET A 1 82 ? 80.627 47.223 55.985 1.00 75.37 394 MET A O 1
ATOM 628 N N . LYS A 1 83 ? 81.367 49.189 55.208 1.00 86.50 395 LYS A N 1
ATOM 629 C CA . LYS A 1 83 ? 82.574 48.587 54.651 1.00 87.98 395 LYS A CA 1
ATOM 630 C C . LYS A 1 83 ? 83.576 48.227 55.735 1.00 88.91 395 LYS A C 1
ATOM 631 O O . LYS A 1 83 ? 84.268 47.211 55.635 1.00 94.42 395 LYS A O 1
ATOM 637 N N . LEU A 1 84 ? 83.647 49.056 56.775 1.00 88.81 396 LEU A N 1
ATOM 638 C CA . LEU A 1 84 ? 84.535 48.783 57.898 1.00 95.75 396 LEU A CA 1
ATOM 639 C C . LEU A 1 84 ? 84.024 47.577 58.625 1.00 101.91 396 LEU A C 1
ATOM 640 O O . LEU A 1 84 ? 84.784 46.694 58.989 1.00 102.95 396 LEU A O 1
ATOM 645 N N . LEU A 1 85 ? 82.721 47.554 58.837 1.00 74.86 397 LEU A N 1
ATOM 646 C CA . LEU A 1 85 ? 82.090 46.446 59.508 1.00 81.83 397 LEU A CA 1
ATOM 647 C C . LEU A 1 85 ? 82.270 45.156 58.740 1.00 69.85 397 LEU A C 1
ATOM 648 O O . LEU A 1 85 ? 82.465 44.097 59.314 1.00 83.85 397 LEU A O 1
ATOM 653 N N . GLN A 1 86 ? 82.215 45.247 57.430 1.00 70.97 398 GLN A N 1
ATOM 654 C CA . GLN A 1 86 ? 82.246 44.047 56.633 1.00 94.49 398 GLN A CA 1
ATOM 655 C C . GLN A 1 86 ? 83.604 43.411 56.668 1.00 91.59 398 GLN A C 1
ATOM 656 O O . GLN A 1 86 ? 83.759 42.283 56.217 1.00 99.21 398 GLN A O 1
ATOM 662 N N . ASN A 1 87 ? 84.589 44.121 57.207 1.00 87.49 399 ASN A N 1
ATOM 663 C CA . ASN A 1 87 ? 85.956 43.600 57.244 1.00 94.12 399 ASN A CA 1
ATOM 664 C C . ASN A 1 87 ? 86.358 42.962 58.585 1.00 86.95 399 ASN A C 1
ATOM 665 O O . ASN A 1 87 ? 87.032 41.928 58.642 1.00 92.80 399 ASN A O 1
ATOM 670 N N . CYS A 1 88 ? 85.921 43.570 59.669 1.00 78.70 400 CYS A N 1
ATOM 671 C CA . CYS A 1 88 ? 86.438 43.201 60.959 1.00 87.85 400 CYS A CA 1
ATOM 672 C C . CYS A 1 88 ? 85.380 42.555 61.815 1.00 86.79 400 CYS A C 1
ATOM 673 O O . CYS A 1 88 ? 85.651 42.139 62.930 1.00 88.46 400 CYS A O 1
ATOM 676 N N . TRP A 1 89 ? 84.167 42.473 61.307 1.00 85.78 401 TRP A N 1
ATOM 677 C CA . TRP A 1 89 ? 83.075 41.901 62.087 1.00 88.51 401 TRP A CA 1
ATOM 678 C C . TRP A 1 89 ? 83.452 40.644 62.874 1.00 90.52 401 TRP A C 1
ATOM 679 O O . TRP A 1 89 ? 82.921 40.383 63.959 1.00 82.45 401 TRP A O 1
ATOM 690 N N . SER A 1 90 ? 84.350 39.855 62.301 1.00 91.65 402 SER A N 1
ATOM 691 C CA . SER A 1 90 ? 84.838 38.654 62.954 1.00 88.70 402 SER A CA 1
ATOM 692 C C . SER A 1 90 ? 85.838 39.008 64.043 1.00 89.26 402 SER A C 1
ATOM 693 O O . SER A 1 90 ? 85.657 38.661 65.204 1.00 78.52 402 SER A O 1
ATOM 696 N N . GLU A 1 91 ? 86.899 39.697 63.629 1.00 103.55 403 GLU A N 1
ATOM 697 C CA . GLU A 1 91 ? 88.007 40.102 64.485 1.00 104.06 403 GLU A CA 1
ATOM 698 C C . GLU A 1 91 ? 87.516 40.763 65.742 1.00 89.98 403 GLU A C 1
ATOM 699 O O . GLU A 1 91 ? 88.035 40.514 66.830 1.00 84.34 403 GLU A O 1
ATOM 705 N N . LEU A 1 92 ? 86.509 41.611 65.588 1.00 81.63 404 LEU A N 1
ATOM 706 C CA . LEU A 1 92 ? 85.913 42.286 66.731 1.00 87.20 404 LEU A CA 1
ATOM 707 C C . LEU A 1 92 ? 85.139 41.313 67.581 1.00 86.46 404 LEU A C 1
ATOM 708 O O . LEU A 1 92 ? 85.256 41.318 68.795 1.00 93.76 404 LEU A O 1
ATOM 713 N N . LEU A 1 93 ? 84.345 40.475 66.938 1.00 84.11 405 LEU A N 1
ATOM 714 C CA . LEU A 1 93 ? 83.481 39.566 67.667 1.00 84.29 405 LEU A CA 1
ATOM 715 C C . LEU A 1 93 ? 84.326 38.662 68.578 1.00 87.16 405 LEU A C 1
ATOM 716 O O . LEU A 1 93 ? 83.937 38.340 69.712 1.00 88.54 405 LEU A O 1
ATOM 721 N N . ILE A 1 94 ? 85.501 38.297 68.074 1.00 77.33 406 ILE A N 1
ATOM 722 C CA . ILE A 1 94 ? 86.436 37.429 68.774 1.00 69.32 406 ILE A CA 1
ATOM 723 C C . ILE A 1 94 ? 87.085 38.173 69.926 1.00 82.38 406 ILE A C 1
ATOM 724 O O . ILE A 1 94 ? 86.984 37.760 71.084 1.00 79.35 406 ILE A O 1
ATOM 729 N N . LEU A 1 95 ? 87.758 39.267 69.580 1.00 87.19 407 LEU A N 1
ATOM 730 C CA . LEU A 1 95 ? 88.351 40.179 70.542 1.00 86.80 407 LEU A CA 1
ATOM 731 C C . LEU A 1 95 ? 87.458 40.471 71.744 1.00 89.33 407 LEU A C 1
ATOM 732 O O . LEU A 1 95 ? 87.892 40.366 72.883 1.00 81.88 407 LEU A O 1
ATOM 737 N N . ASP A 1 96 ? 86.220 40.869 71.494 1.00 72.37 408 ASP A N 1
ATOM 738 C CA . ASP A 1 96 ? 85.285 41.097 72.579 1.00 104.57 408 ASP A CA 1
ATOM 739 C C . ASP A 1 96 ? 85.307 39.912 73.527 1.00 97.05 408 ASP A C 1
ATOM 740 O O . ASP A 1 96 ? 85.432 40.072 74.743 1.00 89.90 408 ASP A O 1
ATOM 745 N N . HIS A 1 97 ? 85.187 38.717 72.965 1.00 91.26 409 HIS A N 1
ATOM 746 C CA . HIS A 1 97 ? 85.218 37.499 73.762 1.00 84.72 409 HIS A CA 1
ATOM 747 C C . HIS A 1 97 ? 86.523 37.391 74.542 1.00 85.71 409 HIS A C 1
ATOM 748 O O . HIS A 1 97 ? 86.544 37.132 75.752 1.00 81.51 409 HIS A O 1
ATOM 755 N N . ILE A 1 98 ? 87.620 37.578 73.822 1.00 81.10 410 ILE A N 1
ATOM 756 C CA . ILE A 1 98 ? 88.946 37.505 74.407 1.00 84.85 410 ILE A CA 1
ATOM 757 C C . ILE A 1 98 ? 89.048 38.380 75.659 1.00 99.97 410 ILE A C 1
ATOM 758 O O . ILE A 1 98 ? 89.326 37.879 76.738 1.00 106.67 410 ILE A O 1
ATOM 763 N N . TYR A 1 99 ? 88.819 39.679 75.511 1.00 81.11 411 TYR A N 1
ATOM 764 C CA . TYR A 1 99 ? 88.851 40.575 76.642 1.00 108.53 411 TYR A CA 1
ATOM 765 C C . TYR A 1 99 ? 87.953 40.085 77.762 1.00 96.79 411 TYR A C 1
ATOM 766 O O . TYR A 1 99 ? 88.324 40.147 78.930 1.00 95.34 411 TYR A O 1
ATOM 775 N N . ARG A 1 100 ? 86.763 39.616 77.413 1.00 86.09 412 ARG A N 1
ATOM 776 C CA . ARG A 1 100 ? 85.831 39.122 78.414 1.00 94.13 412 ARG A CA 1
ATOM 777 C C . ARG A 1 100 ? 86.475 37.981 79.196 1.00 105.00 412 ARG A C 1
ATOM 778 O O . ARG A 1 100 ? 86.065 37.640 80.303 1.00 105.28 412 ARG A O 1
ATOM 786 N N . GLN A 1 101 ? 87.494 37.382 78.605 1.00 111.44 413 GLN A N 1
ATOM 787 C CA . GLN A 1 101 ? 88.172 36.268 79.241 1.00 109.88 413 GLN A CA 1
ATOM 788 C C . GLN A 1 101 ? 89.364 36.778 80.006 1.00 110.51 413 GLN A C 1
ATOM 789 O O . GLN A 1 101 ? 89.954 36.050 80.788 1.00 123.99 413 GLN A O 1
ATOM 795 N N . VAL A 1 102 ? 89.720 38.035 79.763 1.00 101.41 414 VAL A N 1
ATOM 796 C CA . VAL A 1 102 ? 90.809 38.672 80.480 1.00 102.87 414 VAL A CA 1
ATOM 797 C C . VAL A 1 102 ? 90.230 39.223 81.763 1.00 113.38 414 VAL A C 1
ATOM 798 O O . VAL A 1 102 ? 90.766 38.973 82.847 1.00 104.49 414 VAL A O 1
ATOM 802 N N . ALA A 1 103 ? 89.109 39.932 81.631 1.00 118.91 415 ALA A N 1
ATOM 803 C CA . ALA A 1 103 ? 88.362 40.452 82.772 1.00 123.26 415 ALA A CA 1
ATOM 804 C C . ALA A 1 103 ? 87.842 39.339 83.676 1.00 149.65 415 ALA A C 1
ATOM 805 O O . ALA A 1 103 ? 88.296 39.186 84.807 1.00 169.80 415 ALA A O 1
ATOM 807 N N . HIS A 1 104 ? 86.894 38.557 83.176 1.00 153.95 416 HIS A N 1
ATOM 808 C CA . HIS A 1 104 ? 86.243 37.545 84.000 1.00 163.33 416 HIS A CA 1
ATOM 809 C C . HIS A 1 104 ? 86.665 36.112 83.663 1.00 168.21 416 HIS A C 1
ATOM 810 O O . HIS A 1 104 ? 85.969 35.157 84.001 1.00 160.80 416 HIS A O 1
ATOM 817 N N . GLY A 1 105 ? 87.804 35.969 82.995 1.00 180.97 417 GLY A N 1
ATOM 818 C CA . GLY A 1 105 ? 88.355 34.657 82.694 1.00 189.19 417 GLY A CA 1
ATOM 819 C C . GLY A 1 105 ? 89.499 34.321 83.632 1.00 194.67 417 GLY A C 1
ATOM 820 O O . GLY A 1 105 ? 90.254 35.214 84.029 1.00 202.13 417 GLY A O 1
ATOM 821 N N . LYS A 1 106 ? 89.664 33.040 83.964 1.00 186.29 418 LYS A N 1
ATOM 822 C CA . LYS A 1 106 ? 90.616 32.673 85.021 1.00 184.74 418 LYS A CA 1
ATOM 823 C C . LYS A 1 106 ? 91.405 31.363 84.906 1.00 190.74 418 LYS A C 1
ATOM 824 O O . LYS A 1 106 ? 92.623 31.385 84.725 1.00 198.05 418 LYS A O 1
ATOM 830 N N . GLU A 1 107 ? 90.731 30.228 85.056 1.00 188.98 419 GLU A N 1
ATOM 831 C CA . GLU A 1 107 ? 91.444 28.975 85.306 1.00 191.14 419 GLU A CA 1
ATOM 832 C C . GLU A 1 107 ? 91.245 27.924 84.219 1.00 193.15 419 GLU A C 1
ATOM 833 O O . GLU A 1 107 ? 92.197 27.466 83.589 1.00 208.02 419 GLU A O 1
ATOM 839 N N . GLY A 1 108 ? 89.999 27.509 84.051 1.00 177.38 420 GLY A N 1
ATOM 840 C CA . GLY A 1 108 ? 89.613 26.541 83.047 1.00 168.49 420 GLY A CA 1
ATOM 841 C C . GLY A 1 108 ? 88.157 26.867 82.880 1.00 167.00 420 GLY A C 1
ATOM 842 O O . GLY A 1 108 ? 87.304 25.995 82.730 1.00 170.06 420 GLY A O 1
ATOM 843 N N . THR A 1 109 ? 87.894 28.166 82.949 1.00 162.02 421 THR A N 1
ATOM 844 C CA . THR A 1 109 ? 86.546 28.700 82.998 1.00 151.19 421 THR A CA 1
ATOM 845 C C . THR A 1 109 ? 86.347 29.778 81.941 1.00 137.10 421 THR A C 1
ATOM 846 O O . THR A 1 109 ? 87.056 30.792 81.929 1.00 126.18 421 THR A O 1
ATOM 850 N N . ILE A 1 110 ? 85.387 29.544 81.050 1.00 133.56 422 ILE A N 1
ATOM 851 C CA . ILE A 1 110 ? 85.046 30.510 80.017 1.00 124.27 422 ILE A CA 1
ATOM 852 C C . ILE A 1 110 ? 83.813 31.296 80.411 1.00 134.87 422 ILE A C 1
ATOM 853 O O . ILE A 1 110 ? 82.838 30.727 80.906 1.00 92.97 422 ILE A O 1
ATOM 858 N N . PHE A 1 111 ? 83.867 32.602 80.172 1.00 127.14 423 PHE A N 1
ATOM 859 C CA . PHE A 1 111 ? 82.786 33.502 80.547 1.00 135.61 423 PHE A CA 1
ATOM 860 C C . PHE A 1 111 ? 82.087 34.072 79.313 1.00 132.12 423 PHE A C 1
ATOM 861 O O . PHE A 1 111 ? 82.672 34.836 78.547 1.00 134.05 423 PHE A O 1
ATOM 869 N N . LEU A 1 112 ? 80.830 33.686 79.122 1.00 126.31 424 LEU A N 1
ATOM 870 C CA . LEU A 1 112 ? 80.057 34.147 77.978 1.00 115.91 424 LEU A CA 1
ATOM 871 C C . LEU A 1 112 ? 79.632 35.588 78.166 1.00 116.96 424 LEU A C 1
ATOM 872 O O . LEU A 1 112 ? 79.674 36.128 79.271 1.00 119.62 424 LEU A O 1
ATOM 877 N N . VAL A 1 113 ? 79.203 36.202 77.072 1.00 110.98 425 VAL A N 1
ATOM 878 C CA . VAL A 1 113 ? 78.713 37.568 77.112 1.00 105.14 425 VAL A CA 1
ATOM 879 C C . VAL A 1 113 ? 77.332 37.619 77.774 1.00 103.42 425 VAL A C 1
ATOM 880 O O . VAL A 1 113 ? 76.802 38.692 78.059 1.00 104.43 425 VAL A O 1
ATOM 884 N N . THR A 1 114 ? 76.756 36.448 78.022 1.00 104.86 426 THR A N 1
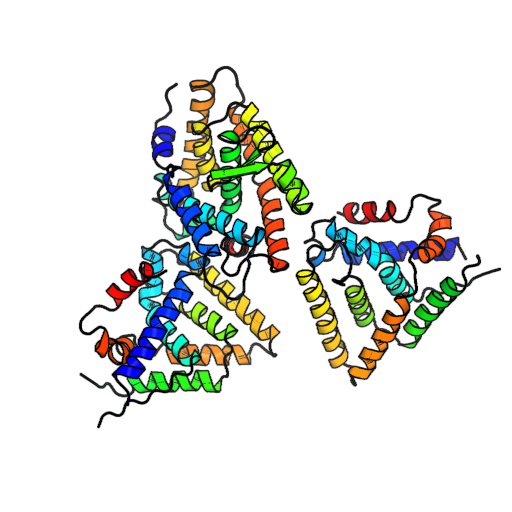ATOM 885 C CA . THR A 1 114 ? 75.450 36.365 78.659 1.00 112.09 426 THR A CA 1
ATOM 886 C C . THR A 1 114 ? 75.638 36.346 80.151 1.00 119.21 426 THR A C 1
ATOM 887 O O . THR A 1 114 ? 74.668 36.309 80.899 1.00 131.13 426 THR A O 1
ATOM 891 N N . GLY A 1 115 ? 76.894 36.361 80.581 1.00 118.54 427 GLY A N 1
ATOM 892 C CA . GLY A 1 115 ? 77.208 36.369 81.995 1.00 134.38 427 GLY A CA 1
ATOM 893 C C . GLY A 1 115 ? 77.307 34.984 82.594 1.00 143.49 427 GLY A C 1
ATOM 894 O O . GLY A 1 115 ? 77.663 34.829 83.758 1.00 151.91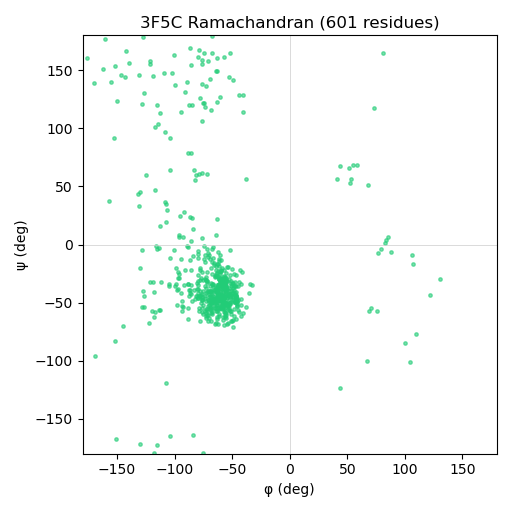 427 GLY A O 1
ATOM 895 N N . GLU A 1 116 ? 76.975 33.974 81.798 1.00 140.77 428 GLU A N 1
ATOM 896 C CA . GLU A 1 116 ? 77.148 32.589 82.215 1.00 137.40 428 GLU A CA 1
ATOM 897 C C . GLU A 1 116 ? 78.602 32.154 82.069 1.00 122.95 428 GLU A C 1
ATOM 898 O O . GLU A 1 116 ? 79.404 32.828 81.432 1.00 110.67 428 GLU A O 1
ATOM 904 N N . HIS A 1 117 ? 78.936 31.013 82.654 1.00 128.89 429 HIS A N 1
ATOM 905 C CA . HIS A 1 117 ? 80.306 30.518 82.619 1.00 136.45 429 HIS A CA 1
ATOM 906 C C . HIS A 1 117 ? 80.316 29.013 82.392 1.00 142.42 429 HIS A C 1
ATOM 907 O O . HIS A 1 117 ? 79.339 28.331 82.703 1.00 150.24 429 HIS A O 1
ATOM 914 N N . VAL A 1 118 ? 81.421 28.498 81.856 1.00 137.56 430 VAL A N 1
ATOM 915 C CA . VAL A 1 118 ? 81.560 27.061 81.650 1.00 135.75 430 VAL A CA 1
ATOM 916 C C . VAL A 1 118 ? 82.965 26.556 81.919 1.00 145.27 430 VAL A C 1
ATOM 917 O O . VAL A 1 118 ? 83.907 27.335 82.025 1.00 149.48 430 VAL A O 1
ATOM 921 N N . ASP A 1 119 ? 83.098 25.239 82.018 1.00 148.89 431 ASP A N 1
ATOM 922 C CA . ASP A 1 119 ? 84.403 24.631 82.221 1.00 153.98 431 ASP A CA 1
ATOM 923 C C . ASP A 1 119 ? 85.077 24.389 80.878 1.00 136.54 431 ASP A C 1
ATOM 924 O O . ASP A 1 119 ? 84.559 23.672 80.017 1.00 126.69 431 ASP A O 1
ATOM 929 N N . TYR A 1 120 ? 86.232 25.011 80.709 1.00 125.37 432 TYR A N 1
ATOM 930 C CA . TYR A 1 120 ? 87.019 24.852 79.508 1.00 114.84 432 TYR A CA 1
ATOM 931 C C . TYR A 1 120 ? 87.218 23.366 79.167 1.00 123.79 432 TYR A C 1
ATOM 932 O O . TYR A 1 120 ? 87.281 22.991 77.991 1.00 122.20 432 TYR A O 1
ATOM 941 N N . SER A 1 121 ? 87.305 22.521 80.194 1.00 125.60 433 SER A N 1
ATOM 942 C CA . SER A 1 121 ? 87.459 21.080 79.988 1.00 115.90 433 SER A CA 1
ATOM 943 C C . SER A 1 121 ? 86.147 20.480 79.508 1.00 117.97 433 SER A C 1
ATOM 944 O O . SER A 1 121 ? 86.125 19.698 78.567 1.00 123.08 433 SER A O 1
ATOM 947 N N . THR A 1 122 ? 85.054 20.863 80.160 1.00 123.40 434 THR A N 1
ATOM 948 C CA . THR A 1 122 ? 83.723 20.376 79.809 1.00 126.83 434 THR A CA 1
ATOM 949 C C . THR A 1 122 ? 83.331 20.850 78.420 1.00 120.19 434 THR A C 1
ATOM 950 O O . THR A 1 122 ? 82.550 20.209 77.711 1.00 118.35 434 THR A O 1
ATOM 954 N N . ILE A 1 123 ? 83.878 21.991 78.036 1.00 116.88 435 ILE A N 1
ATOM 955 C CA . ILE A 1 123 ? 83.656 22.514 76.702 1.00 115.73 435 ILE A CA 1
ATOM 956 C C . ILE A 1 123 ? 84.424 21.688 75.690 1.00 110.78 435 ILE A C 1
ATOM 957 O O . ILE A 1 123 ? 83.838 21.063 74.799 1.00 111.54 435 ILE A O 1
ATOM 962 N N . ILE A 1 124 ? 85.743 21.688 75.852 1.00 100.51 436 ILE A N 1
ATOM 963 C CA . ILE A 1 124 ? 86.642 21.052 74.905 1.00 101.93 436 ILE A CA 1
ATOM 964 C C . ILE A 1 124 ? 86.237 19.591 74.605 1.00 103.84 436 ILE A C 1
ATOM 965 O O . ILE A 1 124 ? 86.388 19.105 73.481 1.00 110.19 436 ILE A O 1
ATOM 970 N N . SER A 1 125 ? 85.688 18.900 75.594 1.00 92.22 437 SER A N 1
ATOM 971 C CA . SER A 1 125 ? 85.290 17.511 75.390 1.00 95.89 437 SER A CA 1
ATOM 972 C C . SER A 1 125 ? 83.973 17.391 74.634 1.00 99.18 437 SER A C 1
ATOM 973 O O . SER A 1 125 ? 83.746 16.424 73.911 1.00 96.64 437 SER A O 1
ATOM 976 N N . HIS A 1 126 ? 83.102 18.377 74.814 1.00 105.39 438 HIS A N 1
ATOM 977 C CA . HIS A 1 126 ? 81.761 18.322 74.250 1.00 113.34 438 HIS A CA 1
ATOM 978 C C . HIS A 1 126 ? 81.724 18.987 72.902 1.00 115.96 438 HIS A C 1
ATOM 979 O O . HIS A 1 126 ? 80.654 19.146 72.317 1.00 87.32 438 HIS A O 1
ATOM 986 N N . THR A 1 127 ? 82.900 19.379 72.420 1.00 108.97 439 THR A N 1
ATOM 987 C CA . THR A 1 127 ? 83.017 20.018 71.109 1.00 104.05 439 THR A CA 1
ATOM 988 C C . THR A 1 127 ? 83.937 19.262 70.131 1.00 99.40 439 THR A C 1
ATOM 989 O O . THR A 1 127 ? 84.803 18.470 70.525 1.00 99.81 439 THR A O 1
ATOM 993 N N . GLU A 1 128 ? 83.722 19.510 68.846 1.00 88.59 440 GLU A N 1
ATOM 994 C CA . GLU A 1 128 ? 84.429 18.786 67.819 1.00 92.45 440 GLU A CA 1
ATOM 995 C C . GLU A 1 128 ? 85.811 19.338 67.746 1.00 89.08 440 GLU A C 1
ATOM 996 O O . GLU A 1 128 ? 86.038 20.474 68.147 1.00 85.53 440 GLU A O 1
ATOM 1002 N N . VAL A 1 129 ? 86.729 18.550 67.198 1.00 94.36 441 VAL A N 1
ATOM 1003 C CA . VAL A 1 129 ? 88.115 18.972 67.085 1.00 95.10 441 VAL A CA 1
ATOM 1004 C C . VAL A 1 129 ? 88.233 20.309 66.357 1.00 75.60 441 VAL A C 1
ATOM 1005 O O . VAL A 1 129 ? 88.935 21.202 66.780 1.00 74.70 441 VAL A O 1
ATOM 1009 N N . ALA A 1 130 ? 87.524 20.469 65.262 1.00 78.79 442 ALA A N 1
ATOM 1010 C CA . ALA A 1 130 ? 87.670 21.691 64.496 1.00 77.50 442 ALA A CA 1
ATOM 1011 C C . ALA A 1 130 ? 87.486 22.927 65.357 1.00 73.75 442 ALA A C 1
ATOM 1012 O O . ALA A 1 130 ? 88.061 23.973 65.076 1.00 74.13 442 ALA A O 1
ATOM 1014 N N . PHE A 1 131 ? 86.679 22.796 66.400 1.00 70.30 443 PHE A N 1
ATOM 1015 C CA . PHE A 1 131 ? 86.320 23.930 67.232 1.00 69.10 443 PHE A CA 1
ATOM 1016 C C . PHE A 1 131 ? 87.294 24.081 68.378 1.00 81.53 443 PHE A C 1
ATOM 1017 O O . PHE A 1 131 ? 87.414 25.135 68.981 1.00 83.79 443 PHE A O 1
ATOM 1025 N N . ASN A 1 132 ? 87.978 22.999 68.704 1.00 76.97 444 ASN A N 1
ATOM 1026 C CA . ASN A 1 132 ? 89.041 23.058 69.683 1.00 84.54 444 ASN A CA 1
ATOM 1027 C C . ASN A 1 132 ? 90.234 23.805 69.095 1.00 92.31 444 ASN A C 1
ATOM 1028 O O . ASN A 1 132 ? 90.708 24.756 69.688 1.00 92.09 444 ASN A O 1
ATOM 1033 N N . ASN A 1 133 ? 90.703 23.391 67.917 1.00 103.47 445 ASN A N 1
ATOM 1034 C CA . ASN A 1 133 ? 91.857 24.016 67.278 1.00 97.27 445 ASN A CA 1
ATOM 1035 C C . ASN A 1 133 ? 91.634 25.488 67.227 1.00 82.73 445 ASN A C 1
ATOM 1036 O O . ASN A 1 133 ? 92.516 26.210 66.807 1.00 81.49 445 ASN A O 1
ATOM 1041 N N . LEU A 1 134 ? 90.447 25.911 67.666 1.00 80.68 446 LEU A N 1
ATOM 1042 C CA . LEU A 1 134 ? 89.961 27.294 67.554 1.00 87.05 446 LEU A CA 1
ATOM 1043 C C . LEU A 1 134 ? 89.830 28.005 68.903 1.00 84.71 446 LEU A C 1
ATOM 1044 O O . LEU A 1 134 ? 90.386 29.072 69.127 1.00 89.87 446 LEU A O 1
ATOM 1049 N N . LEU A 1 135 ? 89.062 27.417 69.797 1.00 81.51 447 LEU A N 1
ATOM 1050 C CA . LEU A 1 135 ? 88.946 27.962 71.123 1.00 84.51 447 LEU A CA 1
ATOM 1051 C C . LEU A 1 135 ? 90.325 28.020 71.791 1.00 92.94 447 LEU A C 1
ATOM 1052 O O . LEU A 1 135 ? 90.715 29.039 72.349 1.00 93.55 447 LEU A O 1
ATOM 1057 N N . SER A 1 136 ? 91.058 26.914 71.737 1.00 102.21 448 SER A N 1
ATOM 1058 C CA . SER A 1 136 ? 92.415 26.864 72.269 1.00 100.88 448 SER A CA 1
ATOM 1059 C C . SER A 1 136 ? 93.246 27.969 71.651 1.00 92.85 448 SER A C 1
ATOM 1060 O O . SER A 1 136 ? 94.000 28.653 72.323 1.00 86.69 448 SER A O 1
ATOM 1063 N N . LEU A 1 137 ? 93.101 28.144 70.351 1.00 95.15 449 LEU A N 1
ATOM 1064 C CA . LEU A 1 137 ? 93.869 29.153 69.646 1.00 98.23 449 LEU A CA 1
ATOM 1065 C C . LEU A 1 137 ? 93.602 30.554 70.227 1.00 107.99 449 LEU A C 1
ATOM 1066 O O . LEU A 1 137 ? 94.480 31.429 70.257 1.00 75.16 449 LEU A O 1
ATOM 1071 N N . ALA A 1 138 ? 92.373 30.744 70.691 1.00 101.05 450 ALA A N 1
ATOM 1072 C CA . ALA A 1 138 ? 91.968 31.988 71.317 1.00 92.80 450 ALA A CA 1
ATOM 1073 C C . ALA A 1 138 ? 92.606 32.107 72.677 1.00 102.41 450 ALA A C 1
ATOM 1074 O O . ALA A 1 138 ? 93.266 33.099 72.954 1.00 120.72 450 ALA A O 1
ATOM 1076 N N . GLN A 1 139 ? 92.393 31.113 73.536 1.00 93.29 451 GLN A N 1
ATOM 1077 C CA . GLN A 1 139 ? 93.015 31.118 74.854 1.00 97.08 451 GLN A CA 1
ATOM 1078 C C . GLN A 1 139 ? 94.517 31.339 74.787 1.00 102.48 451 GLN A C 1
ATOM 1079 O O . GLN A 1 139 ? 95.059 32.181 75.483 1.00 103.48 451 GLN A O 1
ATOM 1085 N N . GLU A 1 140 ? 95.197 30.592 73.943 1.00 81.98 452 GLU A N 1
ATOM 1086 C CA . GLU A 1 140 ? 96.598 30.854 73.712 1.00 122.86 452 GLU A CA 1
ATOM 1087 C C . GLU A 1 140 ? 96.864 32.369 73.787 1.00 123.62 452 GLU A C 1
ATOM 1088 O O . GLU A 1 140 ? 97.903 32.802 74.275 1.00 132.30 452 GLU A O 1
ATOM 1094 N N . LEU A 1 141 ? 95.898 33.165 73.349 1.00 116.13 453 LEU A N 1
ATOM 1095 C CA . LEU A 1 141 ? 96.079 34.606 73.233 1.00 110.94 453 LEU A CA 1
ATOM 1096 C C . LEU A 1 141 ? 95.523 35.326 74.446 1.00 108.19 453 LEU A C 1
ATOM 1097 O O . LEU A 1 141 ? 96.104 36.302 74.895 1.00 119.22 453 LEU A O 1
ATOM 1102 N N . VAL A 1 142 ? 94.395 34.854 74.970 1.00 103.43 454 VAL A N 1
ATOM 1103 C CA . VAL A 1 142 ? 93.781 35.461 76.155 1.00 109.50 454 VAL A CA 1
ATOM 1104 C C . VAL A 1 142 ? 94.737 35.457 77.311 1.00 111.80 454 V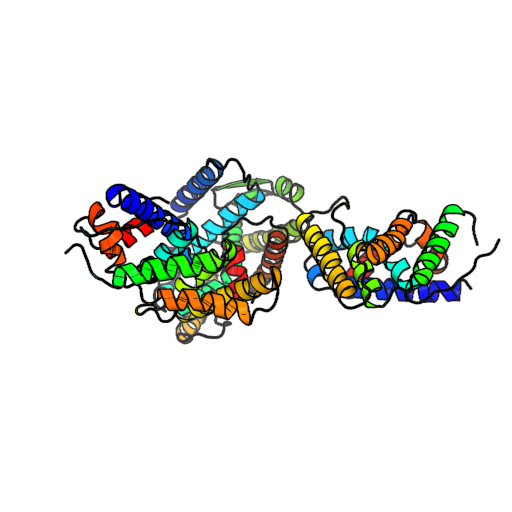AL A C 1
ATOM 1105 O O . VAL A 1 142 ? 94.837 36.437 78.028 1.00 123.65 454 VAL A O 1
ATOM 1109 N N . VAL A 1 143 ? 95.428 34.338 77.495 1.00 114.43 455 VAL A N 1
ATOM 1110 C CA . VAL A 1 143 ? 96.398 34.201 78.569 1.00 127.99 455 VAL A CA 1
ATOM 1111 C C . VAL A 1 143 ? 97.699 34.878 78.193 1.00 142.88 455 VAL A C 1
ATOM 1112 O O . VAL A 1 143 ? 98.271 35.632 78.991 1.00 151.75 455 VAL A O 1
ATOM 1116 N N . ARG A 1 144 ? 98.155 34.624 76.970 1.00 143.85 456 ARG A N 1
ATOM 1117 C CA . ARG A 1 144 ? 99.461 35.118 76.567 1.00 156.06 456 ARG A CA 1
ATOM 1118 C C . ARG A 1 144 ? 99.494 36.594 77.067 1.00 147.98 456 ARG A C 1
ATOM 1119 O O . ARG A 1 144 ? 100.451 37.039 77.706 1.00 161.90 456 ARG A O 1
ATOM 1127 N N . LEU A 1 145 ? 98.331 37.226 76.995 1.00 134.65 457 LEU A N 1
ATOM 1128 C CA . LEU A 1 145 ? 98.147 38.669 76.995 1.00 140.71 457 LEU A CA 1
ATOM 1129 C C . LEU A 1 145 ? 97.748 39.245 78.345 1.00 135.40 457 LEU A C 1
ATOM 1130 O O . LEU A 1 145 ? 98.125 40.365 78.681 1.00 143.50 457 LEU A O 1
ATOM 1135 N N . ARG A 1 146 ? 96.949 38.496 79.094 1.00 122.89 458 ARG A N 1
ATOM 1136 C CA . ARG A 1 146 ? 96.633 38.868 80.457 1.00 130.15 458 ARG A CA 1
ATOM 1137 C C . ARG A 1 146 ? 97.975 39.028 81.192 1.00 137.02 458 ARG A C 1
ATOM 1138 O O . ARG A 1 146 ? 98.139 39.852 82.113 1.00 124.24 458 ARG A O 1
ATOM 1146 N N . SER A 1 147 ? 98.940 38.229 80.747 1.00 138.58 459 SER A N 1
ATOM 1147 C CA . SER A 1 147 ? 100.285 38.243 81.288 1.00 138.59 459 SER A CA 1
ATOM 1148 C C . SER A 1 147 ? 100.938 39.594 81.093 1.00 149.38 459 SER A C 1
ATOM 1149 O O . SER A 1 147 ? 101.731 40.040 81.929 1.00 160.51 459 SER A O 1
ATOM 1152 N N . LEU A 1 148 ? 100.599 40.244 79.984 1.00 144.44 460 LEU A N 1
ATOM 1153 C CA . LEU A 1 148 ? 101.167 41.546 79.649 1.00 146.11 460 LEU A CA 1
ATOM 1154 C C . LEU A 1 148 ? 100.395 42.712 80.274 1.00 161.76 460 LEU A C 1
ATOM 1155 O O . LEU A 1 148 ? 100.479 43.843 79.794 1.00 171.36 460 LEU A O 1
ATOM 1160 N N . GLN A 1 149 ? 99.677 42.427 81.360 1.00 165.07 461 GLN A N 1
ATOM 1161 C CA . GLN A 1 149 ? 98.980 43.439 82.166 1.00 167.45 461 GLN A CA 1
ATOM 1162 C C . GLN A 1 149 ? 98.038 44.302 81.342 1.00 160.99 461 GLN A C 1
ATOM 1163 O O . GLN A 1 149 ? 98.254 45.502 81.188 1.00 168.30 461 GLN A O 1
ATOM 1169 N N . PHE A 1 150 ? 96.968 43.696 80.850 1.00 152.54 462 PHE A N 1
ATOM 1170 C CA . PHE A 1 150 ? 96.071 44.379 79.925 1.00 152.58 462 PHE A CA 1
ATOM 1171 C C . PHE A 1 150 ? 94.714 44.706 80.565 1.00 145.13 462 PHE A C 1
ATOM 1172 O O . PHE A 1 150 ? 94.237 43.972 81.430 1.00 134.14 462 PHE A O 1
ATOM 1180 N N . ASP A 1 151 ? 94.103 45.817 80.156 1.00 153.48 463 ASP A N 1
ATOM 1181 C CA . ASP A 1 151 ? 92.776 46.174 80.667 1.00 164.32 463 ASP A CA 1
ATOM 1182 C C . ASP A 1 151 ? 92.001 47.174 79.808 1.00 158.15 463 ASP A C 1
ATOM 1183 O O . ASP A 1 151 ? 92.504 47.693 78.812 1.00 150.50 463 ASP A O 1
ATOM 1188 N N . GLN A 1 152 ? 90.772 47.443 80.240 1.00 155.60 464 GLN A N 1
ATOM 1189 C CA . GLN A 1 152 ? 89.796 48.228 79.492 1.00 142.45 464 GLN A CA 1
ATOM 1190 C C . GLN A 1 152 ? 90.329 49.457 78.782 1.00 135.12 464 GLN A C 1
ATOM 1191 O O . GLN A 1 152 ? 89.713 49.951 77.840 1.00 132.77 464 GLN A O 1
ATOM 1197 N N . ARG A 1 153 ? 91.441 49.988 79.255 1.00 137.04 465 ARG A N 1
ATOM 1198 C CA . ARG A 1 153 ? 91.993 51.164 78.606 1.00 138.85 465 ARG A CA 1
ATOM 1199 C C . ARG A 1 153 ? 92.609 50.821 77.250 1.00 126.69 465 ARG A C 1
ATOM 1200 O O . ARG A 1 153 ? 92.171 51.326 76.220 1.00 128.38 465 ARG A O 1
ATOM 1208 N N . GLU A 1 154 ? 93.612 49.955 77.238 1.00 113.19 466 GLU A N 1
ATOM 1209 C CA . GLU A 1 154 ? 94.231 49.587 75.978 1.00 116.21 466 GLU A CA 1
ATOM 1210 C C . GLU A 1 154 ? 93.254 48.774 75.121 1.00 113.98 466 GLU A C 1
ATOM 1211 O O . GLU A 1 154 ? 93.411 48.684 73.901 1.00 115.21 466 GLU A O 1
ATOM 1217 N N . PHE A 1 155 ? 92.239 48.196 75.762 1.00 113.78 467 PHE A N 1
ATOM 1218 C CA . PHE A 1 155 ? 91.229 47.402 75.058 1.00 118.00 467 PHE A CA 1
ATOM 1219 C C . PHE A 1 155 ? 90.526 48.213 73.981 1.00 119.22 467 PHE A C 1
ATOM 1220 O O . PHE A 1 155 ? 90.633 47.895 72.792 1.00 108.50 467 PHE A O 1
ATOM 1228 N N . VAL A 1 156 ? 89.830 49.269 74.409 1.00 133.20 468 VAL A N 1
ATOM 1229 C CA . VAL A 1 156 ? 89.029 50.111 73.517 1.00 137.97 468 VAL A CA 1
ATOM 1230 C C . VAL A 1 156 ? 89.895 50.808 72.479 1.00 128.69 468 VAL A C 1
ATOM 1231 O O . VAL A 1 156 ? 89.428 51.183 71.397 1.00 115.87 468 VAL A O 1
ATOM 1235 N N . CYS A 1 157 ? 91.164 50.979 72.818 1.00 127.64 469 CYS A N 1
ATOM 1236 C CA . CYS A 1 157 ? 92.118 51.512 71.867 1.00 130.73 469 CYS A CA 1
ATOM 1237 C C . CYS A 1 157 ? 92.175 50.546 70.708 1.00 116.12 469 CYS A C 1
ATOM 1238 O O . CYS A 1 157 ? 92.106 50.934 69.541 1.00 116.00 469 CYS A O 1
ATOM 1241 N N . LEU A 1 158 ? 92.294 49.273 71.050 1.00 103.12 470 LEU A N 1
ATOM 1242 C CA . LEU A 1 158 ? 92.419 48.239 70.046 1.00 104.80 470 LEU A CA 1
ATOM 1243 C C . LEU A 1 158 ? 91.171 48.118 69.176 1.00 109.45 470 LEU A C 1
ATOM 1244 O O . LEU A 1 158 ? 91.271 48.036 67.950 1.00 119.46 470 LEU A O 1
ATOM 1249 N N . LYS A 1 159 ? 90.001 48.115 69.810 1.00 106.42 471 LYS A N 1
ATOM 1250 C CA . LYS A 1 159 ? 88.740 48.011 69.089 1.00 99.70 471 LYS A CA 1
ATOM 1251 C C . LYS A 1 159 ? 88.705 48.981 67.926 1.00 100.58 471 LYS A C 1
ATOM 1252 O O . LYS A 1 159 ? 88.390 48.605 66.795 1.00 97.20 471 LYS A O 1
ATOM 1258 N N . PHE A 1 160 ? 89.048 50.231 68.197 1.00 98.80 472 PHE A N 1
ATOM 1259 C CA . PHE A 1 160 ? 89.047 51.232 67.146 1.00 108.51 472 PHE A CA 1
ATOM 1260 C C . PHE A 1 160 ? 90.118 50.925 66.113 1.00 114.19 472 PHE A C 1
ATOM 1261 O O . PHE A 1 160 ? 89.917 51.120 64.917 1.00 92.50 472 PHE A O 1
ATOM 1269 N N . LEU A 1 161 ? 91.250 50.423 66.586 1.00 110.08 473 LEU A N 1
ATOM 1270 C CA . LEU A 1 161 ? 92.373 50.110 65.712 1.00 109.06 473 LEU A CA 1
ATOM 1271 C C . LEU A 1 161 ? 92.002 49.066 64.665 1.00 102.98 473 LEU A C 1
ATOM 1272 O O . LEU A 1 161 ? 92.420 49.158 63.503 1.00 100.06 473 LEU A O 1
ATOM 1277 N N . VAL A 1 162 ? 91.220 48.077 65.099 1.00 97.88 474 VAL A N 1
ATOM 1278 C CA . VAL A 1 162 ? 90.750 46.983 64.247 1.00 93.08 474 VAL A CA 1
ATOM 1279 C C . VAL A 1 162 ? 89.697 47.486 63.300 1.00 93.92 474 VAL A C 1
ATOM 1280 O O . VAL A 1 162 ? 89.728 47.215 62.093 1.00 98.25 474 VAL A O 1
ATOM 1284 N N . LEU A 1 163 ? 88.750 48.205 63.892 1.00 87.47 475 LEU A N 1
ATOM 1285 C CA . LEU A 1 163 ? 87.633 48.789 63.180 1.00 94.06 475 LEU A CA 1
ATOM 1286 C C . LEU A 1 163 ? 88.065 49.773 62.098 1.00 99.44 475 LEU A C 1
ATOM 1287 O O . LEU A 1 163 ? 87.444 49.858 61.040 1.00 102.24 475 LEU A O 1
ATOM 1292 N N . PHE A 1 164 ? 89.132 50.515 62.356 1.00 101.43 476 PHE A N 1
ATOM 1293 C CA . PHE A 1 164 ? 89.537 51.551 61.421 1.00 108.57 476 PHE A CA 1
ATOM 1294 C C . PHE A 1 164 ? 90.795 51.195 60.636 1.00 116.44 476 PHE A C 1
ATOM 1295 O O . PHE A 1 164 ? 91.586 52.071 60.317 1.00 126.52 476 PHE A O 1
ATOM 1303 N N . SER A 1 165 ? 90.970 49.921 60.298 1.00 116.25 477 SER A N 1
ATOM 1304 C CA . SER A 1 165 ? 92.165 49.499 59.567 1.00 130.07 477 SER A CA 1
ATOM 1305 C C . SER A 1 165 ? 92.227 50.164 58.200 1.00 128.15 477 SER A C 1
ATOM 1306 O O . SER A 1 165 ? 91.310 50.024 57.402 1.00 107.98 477 SER A O 1
ATOM 1309 N N . SER A 1 166 ? 93.315 50.883 57.937 1.00 151.56 478 SER A N 1
ATOM 1310 C CA . SER A 1 166 ? 93.470 51.612 56.678 1.00 164.22 478 SER A CA 1
ATOM 1311 C C . SER A 1 166 ? 93.643 50.646 55.511 1.00 164.07 478 SER A C 1
ATOM 1312 O O . SER A 1 166 ? 93.540 51.033 54.348 1.00 164.07 478 SER A O 1
ATOM 1315 N N . ASP A 1 167 ? 93.879 49.379 55.837 1.00 161.75 479 ASP A N 1
ATOM 1316 C CA . ASP A 1 167 ? 94.145 48.359 54.833 1.00 162.77 479 ASP A CA 1
ATOM 1317 C C . ASP A 1 167 ? 92.860 47.812 54.228 1.00 149.40 479 ASP A C 1
ATOM 1318 O O . ASP A 1 167 ? 92.628 46.603 54.248 1.00 143.75 479 ASP A O 1
ATOM 1323 N N . VAL A 1 168 ? 92.034 48.707 53.693 1.00 147.41 480 VAL A N 1
ATOM 1324 C CA . VAL A 1 168 ? 90.761 48.327 53.088 1.00 147.34 480 VAL A CA 1
ATOM 1325 C C . VAL A 1 168 ? 90.848 48.448 51.576 1.00 158.76 480 VAL A C 1
ATOM 1326 O O . VAL A 1 168 ? 91.667 47.786 50.944 1.00 167.76 480 VAL A O 1
ATOM 1330 N N . LYS A 1 169 ? 90.011 49.301 50.998 1.00 154.34 481 LYS A N 1
ATOM 1331 C CA . LYS A 1 169 ? 90.018 49.477 49.557 1.00 152.48 481 LYS A CA 1
ATOM 1332 C C . LYS A 1 169 ? 89.185 50.679 49.105 1.00 148.24 481 LYS A C 1
ATOM 1333 O O . LYS A 1 169 ? 89.655 51.827 49.084 1.00 144.60 481 LYS A O 1
ATOM 1339 N N . ASN A 1 170 ? 87.946 50.400 48.730 1.00 142.26 482 ASN A N 1
ATOM 1340 C CA . ASN A 1 170 ? 87.093 51.423 48.166 1.00 149.38 482 ASN A CA 1
ATOM 1341 C C . ASN A 1 170 ? 86.401 52.211 49.266 1.00 146.65 482 ASN A C 1
ATOM 1342 O O . ASN A 1 170 ? 85.679 51.639 50.075 1.00 159.56 482 ASN A O 1
ATOM 1347 N N . LEU A 1 171 ? 86.646 53.516 49.308 1.00 127.28 483 LEU A N 1
ATOM 1348 C CA . LEU A 1 171 ? 85.917 54.419 50.194 1.00 116.61 483 LEU A CA 1
ATOM 1349 C C . LEU A 1 171 ? 86.382 55.823 49.907 1.00 126.38 483 LEU A C 1
ATOM 1350 O O . LEU A 1 171 ? 87.444 55.998 49.325 1.00 135.43 483 LEU A O 1
ATOM 1355 N N . GLU A 1 172 ? 85.601 56.826 50.293 1.00 135.60 484 GLU A N 1
ATOM 1356 C CA . GLU A 1 172 ? 85.975 58.204 49.972 1.00 162.54 484 GLU A CA 1
ATOM 1357 C C . GLU A 1 172 ? 86.757 58.796 51.126 1.00 168.15 484 GLU A C 1
ATOM 1358 O O . GLU A 1 172 ? 87.889 59.261 50.965 1.00 171.29 484 GLU A O 1
ATOM 1364 N N . ASN A 1 173 ? 86.130 58.784 52.294 1.00 164.00 485 ASN A N 1
ATOM 1365 C CA . ASN A 1 173 ? 86.762 59.298 53.487 1.00 159.54 485 ASN A CA 1
ATOM 1366 C C . ASN A 1 173 ? 87.852 58.359 53.938 1.00 155.51 485 ASN A C 1
ATOM 1367 O O . ASN A 1 173 ? 87.790 57.797 55.018 1.00 155.30 485 ASN A O 1
ATOM 1372 N N . LEU A 1 174 ? 88.833 58.164 53.069 1.00 152.15 486 LEU A N 1
ATOM 1373 C CA . LEU A 1 174 ? 90.001 57.386 53.414 1.00 144.76 486 LEU A CA 1
ATOM 1374 C C . LEU A 1 174 ? 90.839 58.219 54.371 1.00 150.40 486 LEU A C 1
ATOM 1375 O O . LEU A 1 174 ? 91.529 57.688 55.232 1.00 151.11 486 LEU A O 1
ATOM 1380 N N . GLN A 1 175 ? 90.764 59.536 54.219 1.00 160.31 487 GLN A N 1
ATOM 1381 C CA . GLN A 1 175 ? 91.534 60.449 55.055 1.00 168.26 487 GLN A CA 1
ATOM 1382 C C . GLN A 1 175 ? 91.171 60.301 56.528 1.00 164.25 487 GLN A C 1
ATOM 1383 O O . GLN A 1 175 ? 92.038 60.427 57.392 1.00 168.51 487 GLN A O 1
ATOM 1389 N N . LEU A 1 176 ? 89.897 60.025 56.806 1.00 151.90 488 LEU A N 1
ATOM 1390 C CA . LEU A 1 176 ? 89.419 59.912 58.181 1.00 140.87 488 LEU A CA 1
ATOM 1391 C C . LEU A 1 176 ? 90.056 58.734 58.875 1.00 137.18 488 LEU A C 1
ATOM 1392 O O . LEU A 1 176 ? 90.528 58.847 60.002 1.00 137.05 488 LEU A O 1
ATOM 1397 N N . VAL A 1 177 ? 90.060 57.594 58.202 1.00 135.07 489 VAL A N 1
ATOM 1398 C CA . VAL A 1 177 ? 90.723 56.420 58.746 1.00 134.84 489 VAL A CA 1
ATOM 1399 C C . VAL A 1 177 ? 92.246 56.615 58.799 1.00 146.04 489 VAL A C 1
ATOM 1400 O O . VAL A 1 177 ? 92.907 56.243 59.771 1.00 144.53 489 VAL A O 1
ATOM 1404 N N . GLU A 1 178 ? 92.797 57.211 57.752 1.00 151.81 490 GLU A N 1
ATOM 1405 C CA . GLU A 1 178 ? 94.189 57.593 57.773 1.00 160.86 490 GLU A CA 1
ATOM 1406 C C . GLU A 1 178 ? 94.451 58.288 59.096 1.00 167.04 490 GLU A C 1
ATOM 1407 O O . GLU A 1 178 ? 95.395 57.957 59.801 1.00 176.31 490 GLU A O 1
ATOM 1413 N N . GLY A 1 179 ? 93.587 59.237 59.438 1.00 166.14 491 GLY A N 1
ATOM 1414 C CA . GLY A 1 179 ? 93.764 60.042 60.631 1.00 167.98 491 GLY A CA 1
ATOM 1415 C C . GLY A 1 179 ? 93.724 59.235 61.908 1.00 153.39 491 GLY A C 1
ATOM 1416 O O . GLY A 1 179 ? 94.707 59.157 62.634 1.00 158.57 491 GLY A O 1
ATOM 1417 N N . VAL A 1 180 ? 92.576 58.633 62.181 1.00 140.70 492 VAL A N 1
ATOM 1418 C CA . VAL A 1 180 ? 92.371 57.882 63.417 1.00 141.13 492 VAL A CA 1
ATOM 1419 C C . VAL A 1 180 ? 93.335 56.698 63.564 1.00 138.70 492 VAL A C 1
ATOM 1420 O O . VAL A 1 180 ? 93.704 56.320 64.678 1.00 130.09 492 VAL A O 1
ATOM 1424 N N . GLN A 1 181 ? 93.737 56.113 62.440 1.00 144.11 493 GLN A N 1
ATOM 1425 C CA . GLN A 1 181 ? 94.702 55.015 62.457 1.00 149.68 493 GLN A CA 1
ATOM 1426 C C . GLN A 1 181 ? 96.046 55.488 63.028 1.00 148.52 493 GLN A C 1
ATOM 1427 O O . GLN A 1 181 ? 96.734 54.754 63.736 1.00 140.77 493 GLN A O 1
ATOM 1433 N N . GLU A 1 182 ? 96.399 56.733 62.737 1.00 156.97 494 GLU A N 1
ATOM 1434 C CA . GLU A 1 182 ? 97.646 57.319 63.216 1.00 164.57 494 GLU A CA 1
ATOM 1435 C C . GLU A 1 182 ? 97.428 58.140 64.493 1.00 155.50 494 GLU A C 1
ATOM 1436 O O . GLU A 1 182 ? 98.344 58.334 65.301 1.00 153.45 494 GLU A O 1
ATOM 1442 N N . GLN A 1 183 ? 96.200 58.617 64.657 1.00 144.38 495 GLN A N 1
ATOM 1443 C CA . GLN A 1 183 ? 95.803 59.393 65.818 1.00 141.31 495 GLN A CA 1
ATOM 1444 C C . GLN A 1 183 ? 95.589 58.505 67.042 1.00 140.10 495 GLN A C 1
ATOM 1445 O O . GLN A 1 183 ? 95.668 58.977 68.170 1.00 147.29 495 GLN A O 1
ATOM 1451 N N . VAL A 1 184 ? 95.307 57.222 66.820 1.00 136.11 496 VAL A N 1
ATOM 1452 C CA . VAL A 1 184 ? 95.124 56.279 67.925 1.00 136.97 496 VAL A CA 1
ATOM 1453 C C . VAL A 1 184 ? 96.396 55.490 68.206 1.00 141.72 496 VAL A C 1
ATOM 1454 O O . VAL A 1 184 ? 96.623 55.048 69.330 1.00 139.80 496 VAL A O 1
ATOM 1458 N N . ASN A 1 185 ? 97.212 55.295 67.175 1.00 148.69 497 ASN A N 1
ATOM 1459 C CA . ASN A 1 185 ? 98.529 54.709 67.363 1.00 156.91 497 ASN A CA 1
ATOM 1460 C C . ASN A 1 185 ? 99.339 55.548 68.342 1.00 164.04 497 ASN A C 1
ATOM 1461 O O . ASN A 1 185 ? 99.974 55.026 69.264 1.00 166.20 497 ASN A O 1
ATOM 1466 N N . ALA A 1 186 ? 99.316 56.858 68.130 1.00 163.51 498 ALA A N 1
ATOM 1467 C CA . ALA A 1 186 ? 100.014 57.768 69.011 1.00 178.82 498 ALA A CA 1
ATOM 1468 C C . ALA A 1 186 ? 99.341 57.806 70.380 1.00 181.47 498 ALA A C 1
ATOM 1469 O O . ALA A 1 186 ? 100.008 57.697 71.411 1.00 191.94 498 ALA A O 1
ATOM 1471 N N . ALA A 1 187 ? 98.017 57.948 70.384 1.00 166.90 499 ALA A N 1
ATOM 1472 C CA . ALA A 1 187 ? 97.257 58.079 71.629 1.00 157.23 499 ALA A CA 1
ATOM 1473 C C . ALA A 1 187 ? 97.510 56.905 72.564 1.00 153.06 499 ALA A C 1
ATOM 1474 O O . ALA A 1 187 ? 97.508 57.042 73.790 1.00 150.41 499 ALA A O 1
ATOM 1476 N N . LEU A 1 188 ? 97.732 55.743 71.968 1.00 158.63 500 LEU A N 1
ATOM 1477 C CA . LEU A 1 188 ? 97.998 54.541 72.732 1.00 165.61 500 LEU A CA 1
ATOM 1478 C C . LEU A 1 188 ? 99.419 54.569 73.259 1.00 174.53 500 LEU A C 1
ATOM 1479 O O . LEU A 1 188 ? 99.666 54.276 74.428 1.00 178.93 500 LEU A O 1
ATOM 1484 N N . LEU A 1 189 ? 100.348 54.934 72.383 1.00 176.03 501 LEU A N 1
ATOM 1485 C CA . LEU A 1 189 ? 101.763 54.964 72.724 1.00 177.09 501 LEU A CA 1
ATOM 1486 C C . LEU A 1 189 ? 102.028 55.724 74.022 1.00 184.04 501 LEU A C 1
ATOM 1487 O O . LEU A 1 189 ? 102.831 55.291 74.844 1.00 183.89 501 LEU A O 1
ATOM 1492 N N . ASP A 1 190 ? 101.352 56.855 74.200 1.00 192.29 502 ASP A N 1
ATOM 1493 C CA . ASP A 1 190 ? 101.481 57.633 75.428 1.00 203.18 502 ASP A CA 1
ATOM 1494 C C . ASP A 1 190 ? 101.083 56.797 76.642 1.00 206.99 502 ASP A C 1
ATOM 1495 O O . ASP A 1 190 ? 101.849 56.664 77.594 1.00 220.29 502 ASP A O 1
ATOM 1500 N N . TYR A 1 191 ? 99.884 56.226 76.593 1.00 195.12 503 TYR A N 1
ATOM 1501 C CA . TYR A 1 191 ? 99.348 55.453 77.709 1.00 188.80 503 TYR A CA 1
ATOM 1502 C C . TYR A 1 191 ? 100.243 54.265 78.095 1.00 202.07 503 TYR A C 1
ATOM 1503 O O . TYR A 1 191 ? 100.280 53.866 79.260 1.00 209.47 503 TYR A O 1
ATOM 1512 N N . THR A 1 192 ? 100.966 53.721 77.116 1.00 201.13 504 THR A N 1
ATOM 1513 C CA . THR A 1 192 ? 101.849 52.555 77.306 1.00 188.83 504 THR A CA 1
ATOM 1514 C C . THR A 1 192 ? 102.755 52.611 78.551 1.00 192.10 504 THR A C 1
ATOM 1515 O O . THR A 1 192 ? 102.797 51.687 79.373 1.00 183.25 504 THR A O 1
ATOM 1519 N N . VAL A 1 193 ? 103.498 53.697 78.671 1.00 198.29 505 VAL A N 1
ATOM 1520 C CA . VAL A 1 193 ? 104.431 53.839 79.763 1.00 203.96 505 VAL A CA 1
ATOM 1521 C C . VAL A 1 193 ? 103.813 54.662 80.887 1.00 225.34 505 VAL A C 1
ATOM 1522 O O . VAL A 1 193 ? 104.212 54.542 82.044 1.00 238.29 505 VAL A O 1
ATOM 1526 N N . CYS A 1 194 ? 102.826 55.483 80.539 1.00 228.98 506 CYS A N 1
ATOM 1527 C CA . CYS A 1 194 ? 102.194 56.398 81.490 1.00 238.87 506 CYS A CA 1
ATOM 1528 C C . CYS A 1 194 ? 101.661 55.726 82.759 1.00 232.99 506 CYS A C 1
ATOM 1529 O O . CYS A 1 194 ? 102.172 55.966 83.858 1.00 231.51 506 CYS A O 1
ATOM 1532 N N . ASN A 1 195 ? 100.624 54.904 82.602 1.00 222.68 507 ASN A N 1
ATOM 1533 C CA . ASN A 1 195 ? 99.975 54.255 83.738 1.00 213.88 507 ASN A CA 1
ATOM 1534 C C . ASN A 1 195 ? 100.509 52.834 83.992 1.00 207.39 507 ASN A C 1
ATOM 1535 O O . ASN A 1 195 ? 99.819 52.009 84.588 1.00 201.21 507 ASN A O 1
ATOM 1540 N N . TYR A 1 196 ? 101.741 52.565 83.549 1.00 207.23 508 TYR A N 1
ATOM 1541 C CA . TYR A 1 196 ? 102.373 51.243 83.695 1.00 207.10 508 TYR A CA 1
ATOM 1542 C C . TYR A 1 196 ? 103.905 51.306 83.902 1.00 231.53 508 TYR A C 1
ATOM 1543 O O . TYR A 1 196 ? 104.568 52.185 83.353 1.00 240.51 508 TYR A O 1
ATOM 1552 N N . PRO A 1 197 ? 104.453 50.360 84.702 1.00 242.59 509 PRO A N 1
ATOM 1553 C CA . PRO A 1 197 ? 105.781 50.209 85.353 1.00 252.37 509 PRO A CA 1
ATOM 1554 C C . PRO A 1 197 ? 107.089 49.943 84.556 1.00 258.69 509 PRO A C 1
ATOM 1555 O O . PRO A 1 197 ? 108.013 50.746 84.668 1.00 271.90 509 PRO A O 1
ATOM 1559 N N . GLN A 1 198 ? 107.216 48.789 83.901 1.00 251.22 510 GLN A N 1
ATOM 1560 C CA . GLN A 1 198 ? 108.360 48.501 83.030 1.00 251.95 510 GLN A CA 1
ATOM 1561 C C . GLN A 1 198 ? 107.911 47.524 81.976 1.00 243.69 510 GLN A C 1
ATOM 1562 O O . GLN A 1 198 ? 107.984 46.315 82.174 1.00 240.01 510 GLN A O 1
ATOM 1568 N N . GLN A 1 199 ? 107.454 48.040 80.849 1.00 239.65 511 GLN A N 1
ATOM 1569 C CA . GLN A 1 199 ? 107.020 47.176 79.773 1.00 228.12 511 GLN A CA 1
ATOM 1570 C C . GLN A 1 199 ? 107.916 47.443 78.569 1.00 223.07 511 GLN A C 1
ATOM 1571 O O . GLN A 1 199 ? 108.337 46.518 77.868 1.00 221.70 511 GLN A O 1
ATOM 1577 N N . THR A 1 200 ? 108.212 48.726 78.367 1.00 216.62 512 THR A N 1
ATOM 1578 C CA . THR A 1 200 ? 109.188 49.205 77.383 1.00 209.38 512 THR A CA 1
ATOM 1579 C C . THR A 1 200 ? 108.770 49.007 75.943 1.00 206.43 512 THR A C 1
ATOM 1580 O O . THR A 1 200 ? 108.741 49.955 75.164 1.00 205.34 512 THR A O 1
ATOM 1584 N N . GLU A 1 201 ? 108.498 47.758 75.585 1.00 203.34 513 GLU A N 1
ATOM 1585 C CA . GLU A 1 201 ? 108.121 47.427 74.224 1.00 196.30 513 GLU A CA 1
ATOM 1586 C C . GLU A 1 201 ? 106.678 46.973 74.186 1.00 195.39 513 GLU A C 1
ATOM 1587 O O . GLU A 1 201 ? 106.247 46.390 73.199 1.00 205.22 513 GLU A O 1
ATOM 1593 N N . LYS A 1 202 ? 105.931 47.253 75.255 1.00 186.56 514 LYS A N 1
ATOM 1594 C CA . LYS A 1 202 ? 104.523 46.834 75.361 1.00 172.34 514 LYS A CA 1
ATOM 1595 C C . LYS A 1 202 ? 103.650 47.272 74.181 1.00 175.41 514 LYS A C 1
ATOM 1596 O O . LYS A 1 202 ? 102.824 46.504 73.670 1.00 174.47 514 LYS A O 1
ATOM 1602 N N . PHE A 1 203 ? 103.824 48.515 73.762 1.00 168.80 515 PHE A N 1
ATOM 1603 C CA . PHE A 1 203 ? 103.124 49.006 72.591 1.00 156.55 515 PHE A CA 1
ATOM 1604 C C . PHE A 1 203 ? 103.361 48.078 71.405 1.00 152.91 515 PHE A C 1
ATOM 1605 O O . PHE A 1 203 ? 102.419 47.610 70.773 1.00 144.37 515 PHE A O 1
ATOM 1613 N N . GLY A 1 204 ? 104.627 47.810 71.108 1.00 156.65 516 GLY A N 1
ATOM 1614 C CA . GLY A 1 204 ? 104.976 46.941 70.003 1.00 149.68 516 GLY A CA 1
ATOM 1615 C C . GLY A 1 204 ? 104.359 45.569 70.163 1.00 141.19 516 GLY A C 1
ATOM 1616 O O . GLY A 1 204 ? 104.057 44.896 69.180 1.00 139.21 516 GLY A O 1
ATOM 1617 N N . GLN A 1 205 ? 104.165 45.155 71.411 1.00 139.61 517 GLN A N 1
ATOM 1618 C CA . GLN A 1 205 ? 103.641 43.827 71.703 1.00 137.04 517 GLN A CA 1
ATOM 1619 C C . GLN A 1 205 ? 102.157 43.779 71.436 1.00 134.68 517 GLN A C 1
ATOM 1620 O O . GLN A 1 205 ? 101.661 42.856 70.787 1.00 140.43 517 GLN A O 1
ATOM 1626 N N . LEU A 1 206 ? 101.446 44.773 71.951 1.00 125.64 518 LEU A N 1
ATOM 1627 C CA . LEU A 1 206 ? 100.023 44.876 71.688 1.00 121.43 518 LEU A CA 1
ATOM 1628 C C . LEU A 1 206 ? 99.779 44.996 70.173 1.00 119.76 518 LEU A C 1
ATOM 1629 O O . LEU A 1 206 ? 99.030 44.233 69.596 1.00 105.58 518 LEU A O 1
ATOM 1634 N N . LEU A 1 207 ? 100.449 45.937 69.526 1.00 136.58 519 LEU A N 1
ATOM 1635 C CA . LEU A 1 207 ? 100.320 46.129 68.085 1.00 141.69 519 LEU A CA 1
ATOM 1636 C C . LEU A 1 207 ? 100.737 44.872 67.318 1.00 143.47 519 LEU A C 1
ATOM 1637 O O . LEU A 1 207 ? 100.478 44.741 66.123 1.00 103.62 519 LEU A O 1
ATOM 1642 N N . LEU A 1 208 ? 101.384 43.952 68.024 1.00 136.63 520 LEU A N 1
ATOM 1643 C CA . LEU A 1 208 ? 101.914 42.725 67.433 1.00 124.36 520 LEU A CA 1
ATOM 1644 C C . LEU A 1 208 ? 100.854 41.604 67.447 1.00 121.83 520 LEU A C 1
ATOM 1645 O O . LEU A 1 208 ? 100.760 40.766 66.532 1.00 96.40 520 LEU A O 1
ATOM 1650 N N . ARG A 1 209 ? 100.032 41.607 68.484 1.00 108.36 521 ARG A N 1
ATOM 1651 C CA . ARG A 1 209 ? 99.014 40.582 68.617 1.00 102.92 521 ARG A CA 1
ATOM 1652 C C . ARG A 1 209 ? 97.814 40.808 67.691 1.00 97.94 521 ARG A C 1
ATOM 1653 O O . ARG A 1 209 ? 96.844 40.068 67.737 1.00 89.51 521 ARG A O 1
ATOM 1661 N N . LEU A 1 210 ? 97.894 41.803 66.818 1.00 96.16 522 LEU A N 1
ATOM 1662 C CA . LEU A 1 210 ? 96.802 42.083 65.896 1.00 92.10 522 LEU A CA 1
ATOM 1663 C C . LEU A 1 210 ? 96.663 41.048 64.778 1.00 91.15 522 LEU A C 1
ATOM 1664 O O . LEU A 1 210 ? 95.601 40.450 64.635 1.00 84.18 522 LEU A O 1
ATOM 1669 N N . PRO A 1 211 ? 97.727 40.835 63.978 1.00 100.29 523 PRO A N 1
ATOM 1670 C CA . PRO A 1 211 ? 97.626 39.816 62.930 1.00 101.70 523 PRO A CA 1
ATOM 1671 C C . PRO A 1 211 ? 97.381 38.438 63.550 1.00 99.81 523 PRO A C 1
ATOM 1672 O O . PRO A 1 211 ? 96.74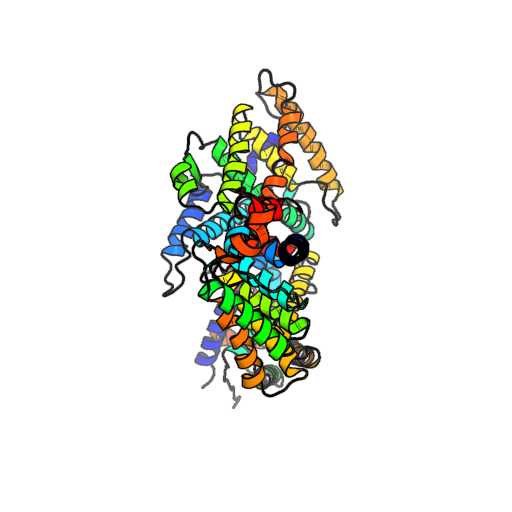6 37.565 62.958 1.00 101.39 523 PRO A O 1
ATOM 1676 N N . GLU A 1 212 ? 97.885 38.249 64.761 1.00 96.76 524 GLU A N 1
ATOM 1677 C CA . GLU A 1 212 ? 97.698 36.991 65.463 1.00 93.11 524 GLU A CA 1
ATOM 1678 C C . GLU A 1 212 ? 96.230 36.821 65.805 1.00 103.22 524 GLU A C 1
ATOM 1679 O O . GLU A 1 212 ? 95.842 35.821 66.387 1.00 114.17 524 GLU A O 1
ATOM 1685 N N . LEU A 1 213 ? 95.420 37.813 65.462 1.00 77.33 525 LEU A N 1
ATOM 1686 C CA . LEU A 1 213 ? 93.981 37.743 65.686 1.00 82.05 525 LEU A CA 1
ATOM 1687 C C . LEU A 1 213 ? 93.247 37.824 64.348 1.00 76.11 525 LEU A C 1
ATOM 1688 O O . LEU A 1 213 ? 92.188 37.237 64.162 1.00 77.46 525 LEU A O 1
ATOM 1693 N N . ARG A 1 214 ? 93.812 38.556 63.404 1.00 79.75 526 ARG A N 1
ATOM 1694 C CA . ARG A 1 214 ? 93.317 38.498 62.045 1.00 83.52 526 ARG A CA 1
ATOM 1695 C C . ARG A 1 214 ? 93.451 37.073 61.548 1.00 86.01 526 ARG A C 1
ATOM 1696 O O . ARG A 1 214 ? 92.760 36.672 60.637 1.00 87.41 526 ARG A O 1
ATOM 1704 N N . ALA A 1 215 ? 94.345 36.311 62.165 1.00 97.00 527 ALA A N 1
ATOM 1705 C CA . ALA A 1 215 ? 94.588 34.924 61.789 1.00 95.89 527 ALA A CA 1
ATOM 1706 C C . ALA A 1 215 ? 93.632 33.947 62.472 1.00 88.91 527 ALA A C 1
ATOM 1707 O O . ALA A 1 215 ? 93.149 33.015 61.854 1.00 81.86 527 ALA A O 1
ATOM 1709 N N . ILE A 1 216 ? 93.374 34.153 63.753 1.00 89.73 528 ILE A N 1
ATOM 1710 C CA . ILE A 1 216 ? 92.346 33.395 64.443 1.00 93.21 528 ILE A CA 1
ATOM 1711 C C . ILE A 1 216 ? 90.987 33.665 63.820 1.00 99.01 528 ILE A C 1
ATOM 1712 O O . ILE A 1 216 ? 90.076 32.863 63.957 1.00 98.28 528 ILE A O 1
ATOM 1717 N N . SER A 1 217 ? 90.844 34.802 63.145 1.00 101.09 529 SER A N 1
ATOM 1718 C CA . SER A 1 217 ? 89.575 35.138 62.526 1.00 89.33 529 SER A CA 1
ATOM 1719 C C . SER A 1 217 ? 89.341 34.248 61.335 1.00 90.73 529 SER A C 1
ATOM 1720 O O . SER A 1 217 ? 88.383 33.499 61.330 1.00 93.78 529 SER A O 1
ATOM 1723 N N . LYS A 1 218 ? 90.218 34.301 60.337 1.00 91.72 530 LYS A N 1
ATOM 1724 C CA . LYS A 1 218 ? 90.015 33.500 59.135 1.00 66.29 530 LYS A CA 1
ATOM 1725 C C . LYS A 1 218 ? 89.618 32.081 59.470 1.00 87.11 530 LYS A C 1
ATOM 1726 O O . LYS A 1 218 ? 88.654 31.550 58.930 1.00 85.24 530 LYS A O 1
ATOM 1732 N N . GLN A 1 219 ? 90.343 31.475 60.390 1.00 87.16 531 GLN A N 1
ATOM 1733 C CA . GLN A 1 219 ? 90.083 30.094 60.754 1.00 89.07 531 GLN A CA 1
ATOM 1734 C C . GLN A 1 219 ? 88.727 29.919 61.399 1.00 77.54 531 GLN A C 1
ATOM 1735 O O . GLN A 1 219 ? 88.141 28.841 61.347 1.00 65.89 531 GLN A O 1
ATOM 1741 N N . ALA A 1 220 ? 88.249 30.976 62.038 1.00 80.39 532 ALA A N 1
ATOM 1742 C CA . ALA A 1 220 ? 86.956 30.957 62.689 1.00 61.37 532 ALA A CA 1
ATOM 1743 C C . ALA A 1 220 ? 85.868 31.038 61.631 1.00 60.71 532 ALA A C 1
ATOM 1744 O O . ALA A 1 220 ? 84.857 30.348 61.708 1.00 74.81 532 ALA A O 1
ATOM 1746 N N . GLU A 1 221 ? 86.087 31.865 60.620 1.00 60.97 533 GLU A N 1
ATOM 1747 C CA . GLU A 1 221 ? 85.115 31.997 59.548 1.00 77.94 533 GLU A CA 1
ATOM 1748 C C . GLU A 1 221 ? 85.019 30.684 58.826 1.00 82.86 533 GLU A C 1
ATOM 1749 O O . GLU A 1 221 ? 83.945 30.155 58.665 1.00 61.54 533 GLU A O 1
ATOM 1755 N N . ASP A 1 222 ? 86.155 30.149 58.414 1.00 63.07 534 ASP A N 1
ATOM 1756 C CA . ASP A 1 222 ? 86.169 28.872 57.735 1.00 89.59 534 ASP A CA 1
ATOM 1757 C C . ASP A 1 222 ? 85.373 27.832 58.490 1.00 78.36 534 ASP A C 1
ATOM 1758 O O . ASP A 1 222 ? 84.757 26.957 57.894 1.00 86.19 534 ASP A O 1
ATOM 1763 N N . TYR A 1 223 ? 85.382 27.931 59.806 1.00 68.50 535 TYR A N 1
ATOM 1764 C CA . TYR A 1 223 ? 84.608 27.016 60.625 1.00 73.54 535 TYR A CA 1
ATOM 1765 C C . TYR A 1 223 ? 83.133 27.307 60.478 1.00 72.72 535 TYR A C 1
ATOM 1766 O O . TYR A 1 223 ? 82.323 26.405 60.289 1.00 70.85 535 TYR A O 1
ATOM 1775 N N . LEU A 1 224 ? 82.776 28.577 60.583 1.00 71.71 536 LEU A N 1
ATOM 1776 C CA . LEU A 1 224 ? 81.393 28.970 60.382 1.00 76.05 536 LEU A CA 1
ATOM 1777 C C . LEU A 1 224 ? 80.876 28.421 59.040 1.00 72.27 536 LEU A C 1
ATOM 1778 O O . LEU A 1 224 ? 79.827 27.779 58.998 1.00 66.16 536 LEU A O 1
ATOM 1783 N N . TYR A 1 225 ? 81.615 28.664 57.953 1.00 66.86 537 TYR A N 1
ATOM 1784 C CA . TYR A 1 225 ? 81.190 28.236 56.631 1.00 64.33 537 TYR A CA 1
ATOM 1785 C C . TYR A 1 225 ? 80.987 26.758 56.679 1.00 83.02 537 TYR A C 1
ATOM 1786 O O . TYR A 1 225 ? 79.963 26.271 56.274 1.00 68.52 537 TYR A O 1
ATOM 1795 N N . TYR A 1 226 ? 81.957 26.032 57.200 1.00 66.21 538 TYR A N 1
ATOM 1796 C CA . TYR A 1 226 ? 81.813 24.590 57.316 1.00 76.65 538 TYR A CA 1
ATOM 1797 C C . TYR A 1 226 ? 80.576 24.142 58.067 1.00 82.06 538 TYR A C 1
ATOM 1798 O O . TYR A 1 226 ? 79.952 23.173 57.666 1.00 74.22 538 TYR A O 1
ATOM 1807 N N . LYS A 1 227 ? 80.227 24.823 59.157 1.00 92.72 539 LYS A N 1
ATOM 1808 C CA . LYS A 1 227 ? 79.057 24.439 59.936 1.00 67.70 539 LYS A CA 1
ATOM 1809 C C . LYS A 1 227 ? 77.808 24.898 59.235 1.00 68.10 539 LYS A C 1
ATOM 1810 O O . LYS A 1 227 ? 76.763 24.296 59.364 1.00 69.96 539 LYS A O 1
ATOM 1816 N N . HIS A 1 228 ? 77.940 25.972 58.479 1.00 85.40 540 HIS A N 1
ATOM 1817 C CA . HIS A 1 228 ? 76.837 26.531 57.733 1.00 67.34 540 HIS A CA 1
ATOM 1818 C C . HIS A 1 228 ? 76.420 25.588 56.654 1.00 69.90 540 HIS A C 1
ATOM 1819 O O . HIS A 1 228 ? 75.240 25.320 56.486 1.00 98.31 540 HIS A O 1
ATOM 1826 N N . VAL A 1 229 ? 77.414 25.094 55.924 1.00 86.21 541 VAL A N 1
ATOM 1827 C CA . VAL A 1 229 ? 77.233 24.169 54.814 1.00 78.94 541 VAL A CA 1
ATOM 1828 C C . VAL A 1 229 ? 76.738 22.788 55.250 1.00 75.91 541 VAL A C 1
ATOM 1829 O O . VAL A 1 229 ? 76.265 22.012 54.440 1.00 110.73 541 VAL A O 1
ATOM 1833 N N . ASN A 1 230 ? 76.823 22.484 56.532 1.00 75.08 542 ASN A N 1
ATOM 1834 C CA . ASN A 1 230 ? 76.205 21.282 57.061 1.00 114.61 542 ASN A CA 1
ATOM 1835 C C . ASN A 1 230 ? 74.760 21.541 57.494 1.00 109.21 542 ASN A C 1
ATOM 1836 O O . ASN A 1 230 ? 74.064 20.652 57.972 1.00 81.57 542 ASN A O 1
ATOM 1841 N N . GLY A 1 231 ? 74.328 22.786 57.341 1.00 92.72 543 GLY A N 1
ATOM 1842 C CA . GLY A 1 231 ? 72.982 23.199 57.689 1.00 88.84 543 GLY A CA 1
ATOM 1843 C C . GLY A 1 231 ? 72.773 23.515 59.153 1.00 87.83 543 GLY A C 1
ATOM 1844 O O . GLY A 1 231 ? 71.674 23.868 59.576 1.00 101.76 543 GLY A O 1
ATOM 1845 N N . ASP A 1 232 ? 73.841 23.399 59.926 1.00 83.16 544 ASP A N 1
ATOM 1846 C CA . ASP A 1 232 ? 73.741 23.483 61.371 1.00 91.51 544 ASP A CA 1
ATOM 1847 C C . ASP A 1 232 ? 73.498 24.898 61.824 1.00 88.63 544 ASP A C 1
ATOM 1848 O O . ASP A 1 232 ? 73.111 25.098 62.963 1.00 89.46 544 ASP A O 1
ATOM 1853 N N . VAL A 1 233 ? 73.719 25.865 60.932 1.00 78.48 545 VAL A N 1
ATOM 1854 C CA . VAL A 1 233 ? 73.594 27.281 61.263 1.00 86.68 545 VAL A CA 1
ATOM 1855 C C . VAL A 1 233 ? 72.191 27.774 60.982 1.00 103.37 545 VAL A C 1
ATOM 1856 O O . VAL A 1 233 ? 71.660 27.514 59.896 1.00 126.23 545 VAL A O 1
ATOM 1860 N N . PRO A 1 234 ? 71.586 28.482 61.964 1.00 99.00 546 PRO A N 1
ATOM 1861 C CA . PRO A 1 234 ? 70.202 28.968 61.974 1.00 94.48 546 PRO A CA 1
ATOM 1862 C C . PRO A 1 234 ? 69.832 29.749 60.740 1.00 91.18 546 PRO A C 1
ATOM 1863 O O . PRO A 1 234 ? 70.724 30.157 59.994 1.00 90.82 546 PRO A O 1
ATOM 1867 N N . TYR A 1 235 ? 68.534 29.958 60.531 1.00 95.61 547 TYR A N 1
ATOM 1868 C CA . TYR A 1 235 ? 68.061 30.445 59.238 1.00 116.75 547 TYR A CA 1
ATOM 1869 C C . TYR A 1 235 ? 68.520 31.833 58.841 1.00 129.88 547 TYR A C 1
ATOM 1870 O O . TYR A 1 235 ? 69.257 32.007 57.858 1.00 124.74 547 TYR A O 1
ATOM 1879 N N . ASN A 1 236 ? 68.048 32.835 59.564 1.00 73.59 548 ASN A N 1
ATOM 1880 C CA . ASN A 1 236 ? 68.411 34.166 59.155 1.00 72.17 548 ASN A CA 1
ATOM 1881 C C . ASN A 1 236 ? 69.667 34.660 59.855 1.00 69.73 548 ASN A C 1
ATOM 1882 O O . ASN A 1 236 ? 69.860 35.857 60.009 1.00 75.48 548 ASN A O 1
ATOM 1887 N N . ASN A 1 237 ? 70.546 33.742 60.240 1.00 68.27 549 ASN A N 1
ATOM 1888 C CA . ASN A 1 237 ? 71.733 34.112 60.997 1.00 75.55 549 ASN A CA 1
ATOM 1889 C C . ASN A 1 237 ? 72.574 35.213 60.358 1.00 75.42 549 ASN A C 1
ATOM 1890 O O . ASN A 1 237 ? 72.724 35.285 59.145 1.00 80.60 549 ASN A O 1
ATOM 1895 N N . LEU A 1 238 ? 73.142 36.054 61.213 1.00 79.21 550 LEU A N 1
ATOM 1896 C CA . LEU A 1 238 ? 73.817 37.281 60.820 1.00 74.60 550 LEU A CA 1
ATOM 1897 C C . LEU A 1 238 ? 75.270 37.052 60.446 1.00 73.94 550 LEU A C 1
ATOM 1898 O O . LEU A 1 238 ? 75.813 37.701 59.560 1.00 71.28 550 LEU A O 1
ATOM 1903 N N . LEU A 1 239 ? 75.913 36.125 61.131 1.00 75.66 551 LEU A N 1
ATOM 1904 C CA . LEU A 1 239 ? 77.303 35.843 60.852 1.00 73.89 551 LEU A CA 1
ATOM 1905 C C . LEU A 1 239 ? 77.460 35.321 59.432 1.00 78.59 551 LEU A C 1
ATOM 1906 O O . LEU A 1 239 ? 78.240 35.838 58.666 1.00 60.34 551 LEU A O 1
ATOM 1911 N N . ILE A 1 240 ? 76.693 34.307 59.074 1.00 77.22 552 ILE A N 1
ATOM 1912 C CA . ILE A 1 240 ? 76.797 33.740 57.735 1.00 75.78 552 ILE A CA 1
ATOM 1913 C C . ILE A 1 240 ? 76.450 34.804 56.732 1.00 70.34 552 ILE A C 1
ATOM 1914 O O . ILE A 1 240 ? 76.940 34.808 55.611 1.00 75.70 552 ILE A O 1
ATOM 1919 N N . GLU A 1 241 ? 75.589 35.718 57.132 1.00 75.94 553 GLU A N 1
ATOM 1920 C CA . GLU A 1 241 ? 75.227 36.779 56.231 1.00 87.86 553 GLU A CA 1
ATOM 1921 C C . GLU A 1 241 ? 76.456 37.624 56.037 1.00 63.65 553 GLU A C 1
ATOM 1922 O O . GLU A 1 241 ? 76.875 37.892 54.924 1.00 91.37 553 GLU A O 1
ATOM 1928 N N . MET A 1 242 ? 77.060 38.007 57.153 1.00 77.34 554 MET A N 1
ATOM 1929 C CA . MET A 1 242 ? 78.237 38.877 57.157 1.00 77.22 554 MET A CA 1
ATOM 1930 C C . MET A 1 242 ? 79.397 38.262 56.419 1.00 70.55 554 MET A C 1
ATOM 1931 O O . MET A 1 242 ? 80.296 38.949 55.965 1.00 63.84 554 MET A O 1
ATOM 1936 N N . LEU A 1 243 ? 79.364 36.947 56.330 1.00 73.50 555 LEU A N 1
ATOM 1937 C CA . LEU A 1 243 ? 80.438 36.191 55.766 1.00 62.70 555 LEU A CA 1
ATOM 1938 C C . LEU A 1 243 ? 80.347 36.219 54.266 1.00 75.34 555 LEU A C 1
ATOM 1939 O O . LEU A 1 243 ? 81.373 36.305 53.622 1.00 76.42 555 LEU A O 1
ATOM 1944 N N . HIS A 1 244 ? 79.131 36.151 53.708 1.00 76.55 556 HIS A N 1
ATOM 1945 C CA . HIS A 1 244 ? 78.924 36.147 52.248 1.00 88.83 556 HIS A CA 1
ATOM 1946 C C . HIS A 1 244 ? 79.177 37.486 51.569 1.00 90.51 556 HIS A C 1
ATOM 1947 O O . HIS A 1 244 ? 79.592 37.545 50.415 1.00 102.37 556 HIS A O 1
ATOM 1954 N N . ALA A 1 245 ? 78.916 38.563 52.288 1.00 77.25 557 ALA A N 1
ATOM 1955 C CA . ALA A 1 245 ? 79.236 39.890 51.803 1.00 92.05 557 ALA A CA 1
ATOM 1956 C C . ALA A 1 245 ? 80.752 40.085 51.646 1.00 114.31 557 ALA A C 1
ATOM 1957 O O . ALA A 1 245 ? 81.218 40.587 50.614 1.00 126.45 557 ALA A O 1
ATOM 1959 N N . LYS A 1 246 ? 81.503 39.682 52.677 1.00 118.59 558 LYS A N 1
ATOM 1960 C CA . LYS A 1 246 ? 82.967 39.821 52.751 1.00 112.59 558 LYS A CA 1
ATOM 1961 C C . LYS A 1 246 ? 83.698 38.794 51.879 1.00 119.40 558 LYS A C 1
ATOM 1962 O O . LYS A 1 246 ? 84.618 39.135 51.136 1.00 111.11 558 LYS A O 1
ATOM 1968 N N . ARG A 1 247 ? 83.269 37.538 51.989 1.00 132.57 559 ARG A N 1
ATOM 1969 C CA . ARG A 1 247 ? 83.882 36.412 51.297 1.00 140.21 559 ARG A CA 1
ATOM 1970 C C . ARG A 1 247 ? 83.889 36.641 49.798 1.00 143.20 559 ARG A C 1
ATOM 1971 O O . ARG A 1 247 ? 84.948 36.835 49.202 1.00 145.50 559 ARG A O 1
ATOM 1979 N N . ALA A 1 248 ? 82.701 36.616 49.197 1.00 144.07 560 ALA A N 1
ATOM 1980 C CA . ALA A 1 248 ? 82.552 36.841 47.759 1.00 149.70 560 ALA A CA 1
ATOM 1981 C C . ALA A 1 248 ? 81.847 38.168 47.453 1.00 136.25 560 ALA A C 1
ATOM 1982 O O . ALA A 1 248 ? 82.466 39.239 47.458 1.00 120.85 560 ALA A O 1
ATOM 1984 N N . LYS B 2 47 ? 30.981 39.260 50.241 1.00 141.48 251 LYS B N 1
ATOM 1985 C CA . LYS B 2 47 ? 31.262 40.672 49.954 1.00 144.57 251 LYS B CA 1
ATOM 1986 C C . LYS B 2 47 ? 32.759 41.020 50.002 1.00 138.35 251 LYS B C 1
ATOM 1987 O O . LYS B 2 47 ? 33.594 40.123 50.058 1.00 131.55 251 LYS B O 1
ATOM 1993 N N . ASP B 2 48 ? 33.095 42.311 49.971 1.00 136.81 252 ASP B N 1
ATOM 1994 C CA . ASP B 2 48 ? 34.482 42.716 49.759 1.00 130.47 252 ASP B CA 1
ATOM 1995 C C . ASP B 2 48 ? 35.106 43.405 50.961 1.00 125.91 252 ASP B C 1
ATOM 1996 O O . ASP B 2 48 ? 36.190 43.062 51.368 1.00 134.05 252 ASP B O 1
ATOM 2001 N N . PRO B 2 49 ? 34.486 44.489 51.423 1.00 111.53 253 PRO B N 1
ATOM 2002 C CA . PRO B 2 49 ? 35.191 45.503 52.212 1.00 104.76 253 PRO B CA 1
ATOM 2003 C C . PRO B 2 49 ? 35.934 45.007 53.455 1.00 115.38 253 PRO B C 1
ATOM 2004 O O . PRO B 2 49 ? 37.159 45.070 53.495 1.00 120.60 253 PRO B O 1
ATOM 2008 N N . GLN B 2 50 ? 35.217 44.564 54.475 1.00 116.85 254 GLN B N 1
ATOM 2009 C CA . GLN B 2 50 ? 35.852 44.368 55.764 1.00 110.18 254 GLN B CA 1
ATOM 2010 C C . GLN B 2 50 ? 36.786 43.195 55.679 1.00 99.40 254 GLN B C 1
ATOM 2011 O O . GLN B 2 50 ? 37.906 43.255 56.190 1.00 107.66 254 GLN B O 1
ATOM 2017 N N . VAL B 2 51 ? 36.330 42.134 55.020 1.00 84.43 255 VAL B N 1
ATOM 2018 C CA . VAL B 2 51 ? 37.101 40.899 54.983 1.00 89.31 255 VAL B CA 1
ATOM 2019 C C . VAL B 2 51 ? 38.391 41.007 54.176 1.00 90.95 255 VAL B C 1
ATOM 2020 O O . VAL B 2 51 ? 39.458 40.624 54.658 1.00 90.04 255 VAL B O 1
ATOM 2024 N N . VAL B 2 52 ? 38.308 41.515 52.949 1.00 95.61 256 VAL B 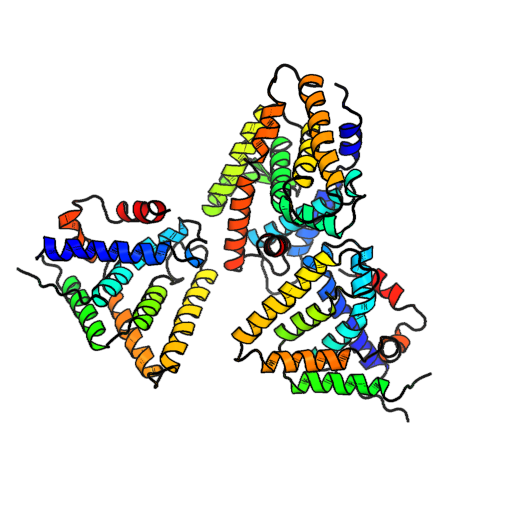N 1
ATOM 2025 C CA . VAL B 2 52 ? 39.523 41.640 52.145 1.00 97.44 256 VAL B CA 1
ATOM 2026 C C . VAL B 2 52 ? 40.501 42.598 52.805 1.00 96.80 256 VAL B C 1
ATOM 2027 O O . VAL B 2 52 ? 41.700 42.328 52.851 1.00 92.67 256 VAL B O 1
ATOM 2031 N N . CYS B 2 53 ? 39.985 43.703 53.334 1.00 94.30 257 CYS B N 1
ATOM 2032 C CA . CYS B 2 53 ? 40.833 44.686 53.980 1.00 87.07 257 CYS B CA 1
ATOM 2033 C C . CYS B 2 53 ? 41.538 44.065 55.151 1.00 85.27 257 CYS B C 1
ATOM 2034 O O . CYS B 2 53 ? 42.680 44.428 55.448 1.00 83.87 257 CYS B O 1
ATOM 2037 N N . GLU B 2 54 ? 40.847 43.138 55.816 1.00 79.81 258 GLU B N 1
ATOM 2038 C CA . GLU B 2 54 ? 41.432 42.388 56.923 1.00 78.54 258 GLU B CA 1
ATOM 2039 C C . GLU B 2 54 ? 42.526 41.445 56.431 1.00 78.48 258 GLU B C 1
ATOM 2040 O O . GLU B 2 54 ? 43.631 41.443 56.950 1.00 75.15 258 GLU B O 1
ATOM 2046 N N . ALA B 2 55 ? 42.222 40.653 55.417 1.00 84.59 259 ALA B N 1
ATOM 2047 C CA . ALA B 2 55 ? 43.218 39.770 54.853 1.00 79.57 259 ALA B CA 1
ATOM 2048 C C . ALA B 2 55 ? 44.353 40.577 54.228 1.00 68.97 259 ALA B C 1
ATOM 2049 O O . ALA B 2 55 ? 45.484 40.119 54.145 1.00 64.92 259 ALA B O 1
ATOM 2051 N N . ALA B 2 56 ? 44.054 41.788 53.791 1.00 66.44 260 ALA B N 1
ATOM 2052 C CA . ALA B 2 56 ? 45.075 42.636 53.185 1.00 77.15 260 ALA B CA 1
ATOM 2053 C C . ALA B 2 56 ? 45.997 43.165 54.261 1.00 80.21 260 ALA B C 1
ATOM 2054 O O . ALA B 2 56 ? 47.214 43.186 54.104 1.00 78.98 260 ALA B O 1
ATOM 2056 N N . SER B 2 57 ? 45.391 43.606 55.352 1.00 81.25 261 SER B N 1
ATOM 2057 C CA . SER B 2 57 ? 46.114 44.111 56.499 1.00 77.10 261 SER B CA 1
ATOM 2058 C C . SER B 2 57 ? 46.999 43.027 57.120 1.00 78.01 261 SER B C 1
ATOM 2059 O O . SER B 2 57 ? 48.152 43.273 57.479 1.00 74.77 261 SER B O 1
ATOM 2062 N N . ALA B 2 58 ? 46.447 41.826 57.253 1.00 75.78 262 ALA B N 1
ATOM 2063 C CA . ALA B 2 58 ? 47.219 40.679 57.697 1.00 75.82 262 ALA B CA 1
ATOM 2064 C C . ALA B 2 58 ? 48.434 40.522 56.816 1.00 87.11 262 ALA B C 1
ATOM 2065 O O . ALA B 2 58 ? 49.520 40.265 57.310 1.00 95.48 262 ALA B O 1
ATOM 2067 N N . GLY B 2 59 ? 48.242 40.670 55.507 1.00 85.68 263 GLY B N 1
ATOM 2068 C CA . GLY B 2 59 ? 49.319 40.566 54.540 1.00 70.85 263 GLY B CA 1
ATOM 2069 C C . GLY B 2 59 ? 50.417 41.569 54.804 1.00 70.98 263 GLY B C 1
ATOM 2070 O O . GLY B 2 59 ? 51.583 41.246 54.656 1.00 79.48 263 GLY B O 1
ATOM 2071 N N . LEU B 2 60 ? 50.055 42.781 55.204 1.00 69.27 264 LEU B N 1
ATOM 2072 C CA . LEU B 2 60 ? 51.048 43.814 55.482 1.00 72.05 264 LEU B CA 1
ATOM 2073 C C . LEU B 2 60 ? 51.977 43.412 56.628 1.00 84.50 264 LEU B C 1
ATOM 2074 O O . LEU B 2 60 ? 53.191 43.603 56.569 1.00 79.26 264 LEU B O 1
ATOM 2079 N N . LEU B 2 61 ? 51.401 42.875 57.690 1.00 63.40 265 LEU B N 1
ATOM 2080 C CA . LEU B 2 61 ? 52.210 42.413 58.810 1.00 86.64 265 LEU B CA 1
ATOM 2081 C C . LEU B 2 61 ? 53.231 41.374 58.337 1.00 79.39 265 LEU B C 1
ATOM 2082 O O . LEU B 2 61 ? 54.435 41.544 58.547 1.00 77.03 265 LEU B O 1
ATOM 2087 N N . LYS B 2 62 ? 52.742 40.312 57.695 1.00 76.81 266 LYS B N 1
ATOM 2088 C CA . LYS B 2 62 ? 53.597 39.222 57.255 1.00 81.67 266 LYS B CA 1
ATOM 2089 C C . LYS B 2 62 ? 54.722 39.763 56.405 1.00 86.22 266 LYS B C 1
ATOM 2090 O O . LYS B 2 62 ? 55.821 39.211 56.403 1.00 84.50 266 LYS B O 1
ATOM 2096 N N . THR B 2 63 ? 54.441 40.844 55.685 1.00 63.50 267 THR B N 1
ATOM 2097 C CA . THR B 2 63 ? 55.416 41.433 54.781 1.00 78.84 267 THR B CA 1
ATOM 2098 C C . THR B 2 63 ? 56.540 42.022 55.600 1.00 80.64 267 THR B C 1
ATOM 2099 O O . THR B 2 63 ? 57.708 41.688 55.396 1.00 87.82 267 THR B O 1
ATOM 2103 N N . LEU B 2 64 ? 56.172 42.891 56.539 1.00 70.28 268 LEU B N 1
ATOM 2104 C CA . LEU B 2 64 ? 57.141 43.591 57.373 1.00 66.34 268 LEU B CA 1
ATOM 2105 C C . LEU B 2 64 ? 57.920 42.669 58.288 1.00 69.63 268 LEU B C 1
ATOM 2106 O O . LEU B 2 64 ? 59.122 42.824 58.451 1.00 71.32 268 LEU B O 1
ATOM 2111 N N . ARG B 2 65 ? 57.231 41.720 58.905 1.00 78.44 269 ARG B N 1
ATOM 2112 C CA . ARG B 2 65 ? 57.920 40.661 59.626 1.00 80.39 269 ARG B CA 1
ATOM 2113 C C . ARG B 2 65 ? 59.020 40.041 58.748 1.00 82.46 269 ARG B C 1
ATOM 2114 O O . ARG B 2 65 ? 60.145 39.867 59.190 1.00 94.51 269 ARG B O 1
ATOM 2122 N N . PHE B 2 66 ? 58.696 39.729 57.500 1.00 78.89 270 PHE B N 1
ATOM 2123 C CA . PHE B 2 66 ? 59.647 39.103 56.606 1.00 86.77 270 PHE B CA 1
ATOM 2124 C C . PHE B 2 66 ? 60.858 39.973 56.466 1.00 85.44 270 PHE B C 1
ATOM 2125 O O . PHE B 2 66 ? 61.976 39.516 56.675 1.00 83.32 270 PHE B O 1
ATOM 2133 N N . VAL B 2 67 ? 60.631 41.226 56.089 1.00 83.05 271 VAL B N 1
ATOM 2134 C CA . VAL B 2 67 ? 61.706 42.185 55.851 1.00 65.90 271 VAL B CA 1
ATOM 2135 C C . VAL B 2 67 ? 62.521 42.396 57.114 1.00 85.88 271 VAL B C 1
ATOM 2136 O O . VAL B 2 67 ? 63.739 42.241 57.132 1.00 69.17 271 VAL B O 1
ATOM 2140 N N . LYS B 2 68 ? 61.813 42.747 58.176 1.00 72.52 272 LYS B N 1
ATOM 2141 C CA . LYS B 2 68 ? 62.401 43.102 59.451 1.00 77.38 272 LYS B CA 1
ATOM 2142 C C . LYS B 2 68 ? 63.457 42.091 59.914 1.00 82.93 272 LYS B C 1
ATOM 2143 O O . LYS B 2 68 ? 64.482 42.481 60.463 1.00 89.71 272 LYS B O 1
ATOM 2149 N N . TYR B 2 69 ? 63.212 40.799 59.699 1.00 84.45 273 TYR B N 1
ATOM 2150 C CA . TYR B 2 69 ? 64.109 39.757 60.213 1.00 91.39 273 TYR B CA 1
ATOM 2151 C C . TYR B 2 69 ? 65.299 39.483 59.327 1.00 97.07 273 TYR B C 1
ATOM 2152 O O . TYR B 2 69 ? 66.194 38.756 59.730 1.00 100.08 273 TYR B O 1
ATOM 2161 N N . LEU B 2 70 ? 65.313 40.036 58.125 1.00 75.15 274 LEU B N 1
ATOM 2162 C CA . LEU B 2 70 ? 66.457 39.868 57.256 1.00 75.20 274 LEU B CA 1
ATOM 2163 C C . LEU B 2 70 ? 67.711 40.439 57.881 1.00 77.56 274 LEU B C 1
ATOM 2164 O O . LEU B 2 70 ? 67.736 41.606 58.242 1.00 76.38 274 LEU B O 1
ATOM 2169 N N . PRO B 2 71 ? 68.782 39.640 57.970 1.00 80.01 275 PRO B N 1
ATOM 2170 C CA . PRO B 2 71 ? 70.017 40.083 58.626 1.00 82.74 275 PRO B CA 1
ATOM 2171 C C . PRO B 2 71 ? 70.588 41.275 57.891 1.00 82.51 275 PRO B C 1
ATOM 2172 O O . PRO B 2 71 ? 70.810 42.322 58.479 1.00 80.60 275 PRO B O 1
ATOM 2176 N N . CYS B 2 72 ? 70.796 41.110 56.595 1.00 78.40 276 CYS B N 1
ATOM 2177 C CA . CYS B 2 72 ? 71.232 42.194 55.731 1.00 90.65 276 CYS B CA 1
ATOM 2178 C C . CYS B 2 72 ? 70.396 43.471 55.869 1.00 87.02 276 CYS B C 1
ATOM 2179 O O . CYS B 2 72 ? 70.861 44.541 55.503 1.00 79.61 276 CYS B O 1
ATOM 2182 N N . PHE B 2 73 ? 69.170 43.353 56.378 1.00 89.87 277 PHE B N 1
ATOM 2183 C CA . PHE B 2 73 ? 68.309 44.504 56.619 1.00 71.11 277 PHE B CA 1
ATOM 2184 C C . PHE B 2 73 ? 68.438 45.054 58.018 1.00 73.01 277 PHE B C 1
ATOM 2185 O O . PHE B 2 73 ? 68.683 46.229 58.185 1.00 103.20 277 PHE B O 1
ATOM 2193 N N . GLN B 2 74 ? 68.277 44.212 59.032 1.00 75.44 278 GLN B N 1
ATOM 2194 C CA . GLN B 2 74 ? 68.191 44.706 60.405 1.00 91.79 278 GLN B CA 1
ATOM 2195 C C . GLN B 2 74 ? 69.500 45.301 60.823 1.00 89.70 278 GLN B C 1
ATOM 2196 O O . GLN B 2 74 ? 69.585 45.989 61.848 1.00 85.58 278 GLN B O 1
ATOM 2202 N N . ILE B 2 75 ? 70.513 45.060 60.002 1.00 80.13 279 ILE B N 1
ATOM 2203 C CA . ILE B 2 75 ? 71.833 45.599 60.260 1.00 95.17 279 ILE B CA 1
ATOM 2204 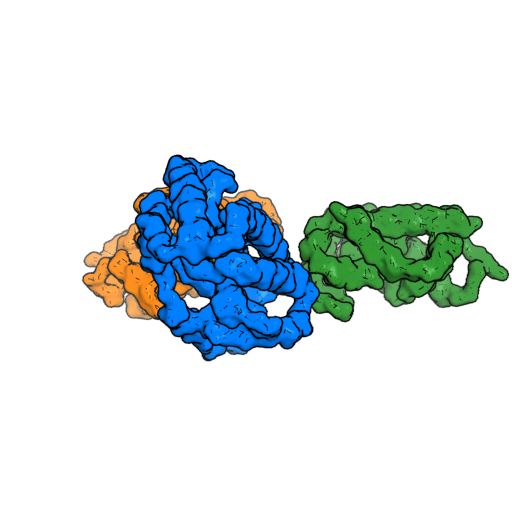C C . ILE B 2 75 ? 71.953 47.053 59.845 1.00 90.53 279 ILE B C 1
ATOM 2205 O O . ILE B 2 75 ? 72.940 47.713 60.137 1.00 83.73 279 ILE B O 1
ATOM 2210 N N . LEU B 2 76 ? 70.936 47.555 59.169 1.00 84.91 280 LEU B N 1
ATOM 2211 C CA . LEU B 2 76 ? 70.929 48.936 58.746 1.00 75.62 280 LEU B CA 1
ATOM 2212 C C . LEU B 2 76 ? 70.405 49.859 59.825 1.00 100.04 280 LEU B C 1
ATOM 2213 O O . LEU B 2 76 ? 69.642 49.438 60.688 1.00 92.53 280 LEU B O 1
ATOM 2218 N N . PRO B 2 77 ? 70.822 51.132 59.776 1.00 98.07 281 PRO B N 1
ATOM 2219 C CA . PRO B 2 77 ? 70.333 52.204 60.654 1.00 92.01 281 PRO B CA 1
ATOM 2220 C C . PRO B 2 77 ? 68.852 52.436 60.420 1.00 89.82 281 PRO B C 1
ATOM 2221 O O . PRO B 2 77 ? 68.335 52.057 59.375 1.00 78.06 281 PRO B O 1
ATOM 2225 N N . LEU B 2 78 ? 68.163 53.059 61.361 1.00 78.37 282 LEU B N 1
ATOM 2226 C CA . LEU B 2 78 ? 66.722 53.192 61.201 1.00 76.12 282 LEU B CA 1
ATOM 2227 C C . LEU B 2 78 ? 66.346 54.096 60.037 1.00 86.11 282 LEU B C 1
ATOM 2228 O O . LEU B 2 78 ? 65.498 53.745 59.239 1.00 77.63 282 LEU B O 1
ATOM 2233 N N . ASP B 2 79 ? 66.977 55.260 59.938 1.00 94.40 283 ASP B N 1
ATOM 2234 C CA . ASP B 2 79 ? 66.696 56.178 58.839 1.00 93.55 283 ASP B CA 1
ATOM 2235 C C . ASP B 2 79 ? 66.680 55.454 57.489 1.00 93.59 283 ASP B C 1
ATOM 2236 O O . ASP B 2 79 ? 65.785 55.673 56.666 1.00 88.86 283 ASP B O 1
ATOM 2241 N N . GLN B 2 80 ? 67.651 54.566 57.289 1.00 96.47 284 GLN B N 1
ATOM 2242 C CA . GLN B 2 80 ? 67.786 53.839 56.036 1.00 92.75 284 GLN B CA 1
ATOM 2243 C C . GLN B 2 80 ? 66.805 52.696 55.926 1.00 78.12 284 GLN B C 1
ATOM 2244 O O . GLN B 2 80 ? 66.189 52.512 54.885 1.00 81.35 284 GLN B O 1
ATOM 2250 N N . GLN B 2 81 ? 66.646 51.933 57.001 1.00 71.70 285 GLN B N 1
ATOM 2251 C CA . GLN B 2 81 ? 65.594 50.915 57.056 1.00 70.58 285 GLN B CA 1
ATOM 2252 C C . GLN B 2 81 ? 64.249 51.528 56.693 1.00 66.96 285 GLN B C 1
ATOM 2253 O O . GLN B 2 81 ? 63.467 50.943 55.956 1.00 67.64 285 GLN B O 1
ATOM 2259 N N . LEU B 2 82 ? 63.995 52.716 57.218 1.00 74.05 286 LEU B N 1
ATOM 2260 C CA . LEU B 2 82 ? 62.718 53.365 57.061 1.00 65.02 286 LEU B CA 1
ATOM 2261 C C . LEU B 2 82 ? 62.501 53.708 55.601 1.00 79.25 286 LEU B C 1
ATOM 2262 O O . LEU B 2 82 ? 61.419 53.475 55.071 1.00 68.85 286 LEU B O 1
ATOM 2267 N N . VAL B 2 83 ? 63.529 54.254 54.951 1.00 71.07 287 VAL B N 1
ATOM 2268 C CA . VAL B 2 83 ? 63.454 54.581 53.530 1.00 72.44 287 VAL B CA 1
ATOM 2269 C C . VAL B 2 83 ? 62.959 53.386 52.722 1.00 83.41 287 VAL B C 1
ATOM 2270 O O . VAL B 2 83 ? 61.871 53.407 52.128 1.00 86.02 287 VAL B O 1
ATOM 2274 N N . LEU B 2 84 ? 63.777 52.343 52.704 1.00 77.50 288 LEU B N 1
ATOM 2275 C CA . LEU B 2 84 ? 63.466 51.150 51.952 1.00 79.83 288 LEU B CA 1
ATOM 2276 C C . LEU B 2 84 ? 62.001 50.816 52.094 1.00 87.40 288 LEU B C 1
ATOM 2277 O O . LEU B 2 84 ? 61.246 50.756 51.128 1.00 91.45 288 LEU B O 1
ATOM 2282 N N . VAL B 2 85 ? 61.604 50.608 53.328 1.00 79.49 289 VAL B N 1
ATOM 2283 C CA . VAL B 2 85 ? 60.246 50.228 53.619 1.00 77.54 289 VAL B CA 1
ATOM 2284 C C . VAL B 2 85 ? 59.194 51.279 53.201 1.00 80.04 289 VAL B C 1
ATOM 2285 O O . VAL B 2 85 ? 58.106 50.953 52.758 1.00 58.47 289 VAL B O 1
ATOM 2289 N N . ARG B 2 86 ? 59.511 52.552 53.333 1.00 74.21 290 ARG B N 1
ATOM 2290 C CA . ARG B 2 86 ? 58.527 53.558 53.002 1.00 66.32 290 ARG B CA 1
ATOM 2291 C C . ARG B 2 86 ? 58.224 53.581 51.519 1.00 71.76 290 ARG B C 1
ATOM 2292 O O . ARG B 2 86 ? 57.345 54.329 51.075 1.00 86.86 290 ARG B O 1
ATOM 2300 N N . SER B 2 87 ? 58.931 52.758 50.749 1.00 74.84 291 SER B N 1
ATOM 2301 C CA . SER B 2 87 ? 58.671 52.684 49.315 1.00 83.89 291 SER B CA 1
ATOM 2302 C C . SER B 2 87 ? 58.191 51.314 48.911 1.00 99.97 291 SER B C 1
ATOM 2303 O O . SER B 2 87 ? 57.092 51.152 48.371 1.00 115.58 291 SER B O 1
ATOM 2306 N N . CYS B 2 88 ? 59.024 50.329 49.207 1.00 100.99 292 CYS B N 1
ATOM 2307 C CA . CYS B 2 88 ? 58.811 48.971 48.758 1.00 95.10 292 CYS B CA 1
ATOM 2308 C C . CYS B 2 88 ? 57.571 48.330 49.362 1.00 88.07 292 CYS B C 1
ATOM 2309 O O . CYS B 2 88 ? 57.092 47.325 48.860 1.00 98.49 292 CYS B O 1
ATOM 2312 N N . TRP B 2 89 ? 57.037 48.913 50.427 1.00 74.06 293 TRP B N 1
ATOM 2313 C CA . TRP B 2 89 ? 55.923 48.287 51.147 1.00 73.16 293 TRP B CA 1
ATOM 2314 C C . TRP B 2 89 ? 54.747 48.003 50.241 1.00 70.66 293 TRP B C 1
ATOM 2315 O O . TRP B 2 89 ? 54.056 47.003 50.380 1.00 67.81 293 TRP B O 1
ATOM 2326 N N . ALA B 2 90 ? 54.535 48.887 49.288 1.00 72.91 294 ALA B N 1
ATOM 2327 C CA . ALA B 2 90 ? 53.437 48.740 48.363 1.00 72.76 294 ALA B CA 1
ATOM 2328 C C . ALA B 2 90 ? 53.643 47.552 47.401 1.00 82.02 294 ALA B C 1
ATOM 2329 O O . ALA B 2 90 ? 52.811 46.662 47.311 1.00 60.05 294 ALA B O 1
ATOM 2331 N N . PRO B 2 91 ? 54.766 47.529 46.680 1.00 76.21 295 PRO B N 1
ATOM 2332 C CA . PRO B 2 91 ? 55.038 46.407 45.789 1.00 72.71 295 PRO B CA 1
ATOM 2333 C C . PRO B 2 91 ? 55.078 45.097 46.553 1.00 67.66 295 PRO B C 1
ATOM 2334 O O . PRO B 2 91 ? 54.468 44.121 46.138 1.00 66.91 295 PRO B O 1
ATOM 2338 N N . LEU B 2 92 ? 55.814 45.091 47.660 1.00 64.31 296 LEU B N 1
ATOM 2339 C CA . LEU B 2 92 ? 55.974 43.927 48.516 1.00 60.34 296 LEU B CA 1
ATOM 2340 C C . LEU B 2 92 ? 54.665 43.363 49.005 1.00 66.94 296 LEU B C 1
ATOM 2341 O O . LEU B 2 92 ? 54.504 42.149 49.033 1.00 64.53 296 LEU B O 1
ATOM 2346 N N . LEU B 2 93 ? 53.746 44.228 49.422 1.00 58.95 297 LEU B N 1
ATOM 2347 C CA . LEU B 2 93 ? 52.425 43.766 49.809 1.00 66.54 297 LEU B CA 1
ATOM 2348 C C . LEU B 2 93 ? 51.772 43.033 48.658 1.00 73.76 297 LEU B C 1
ATOM 2349 O O . LEU B 2 93 ? 51.174 41.990 48.848 1.00 64.08 297 LEU B O 1
ATOM 2354 N N . MET B 2 94 ? 51.886 43.586 47.460 1.00 59.91 298 MET B N 1
ATOM 2355 C CA . MET B 2 94 ? 51.258 43.000 46.287 1.00 74.15 298 MET B CA 1
ATOM 2356 C C . MET B 2 94 ? 51.835 41.625 46.006 1.00 78.93 298 MET B C 1
ATOM 2357 O O . MET B 2 94 ? 51.156 40.681 45.605 1.00 83.15 298 MET B O 1
ATOM 2362 N N . LEU B 2 95 ? 53.128 41.534 46.206 1.00 70.63 299 LEU B N 1
ATOM 2363 C CA . LEU B 2 95 ? 53.844 40.306 45.981 1.00 66.88 299 LEU B CA 1
ATOM 2364 C C . LEU B 2 95 ? 53.401 39.223 46.996 1.00 72.03 299 LEU B C 1
ATOM 2365 O O . LEU B 2 95 ? 53.319 38.047 46.671 1.00 64.63 299 LEU B O 1
ATOM 2370 N N . GLU B 2 96 ? 53.092 39.630 48.221 1.00 84.79 300 GLU B N 1
ATOM 2371 C CA . GLU B 2 96 ? 52.599 38.698 49.230 1.00 88.69 300 GLU B CA 1
ATOM 2372 C C . GLU B 2 96 ? 51.215 38.218 48.903 1.00 85.41 300 GLU B C 1
ATOM 2373 O O . GLU B 2 96 ? 50.932 37.035 48.973 1.00 90.03 300 GLU B O 1
ATOM 2379 N N . LEU B 2 97 ? 50.340 39.151 48.566 1.00 82.18 301 LEU B N 1
ATOM 2380 C CA . LEU B 2 97 ? 48.943 38.825 48.312 1.00 78.99 301 LEU B CA 1
ATOM 2381 C C . LEU B 2 97 ? 48.789 37.880 47.111 1.00 86.78 301 LEU B C 1
ATOM 2382 O O . LEU B 2 97 ? 47.916 37.009 47.088 1.00 85.75 301 LEU B O 1
ATOM 2387 N N . ALA B 2 98 ? 49.645 38.056 46.111 1.00 85.30 302 ALA B N 1
ATOM 2388 C CA . ALA B 2 98 ? 49.616 37.182 44.963 1.00 75.96 302 ALA B CA 1
ATOM 2389 C C . ALA B 2 98 ? 49.928 35.794 45.477 1.00 69.94 302 ALA B C 1
ATOM 2390 O O . ALA B 2 98 ? 49.264 34.836 45.107 1.00 77.34 302 ALA B O 1
ATOM 2392 N N . GLN B 2 99 ? 50.909 35.710 46.374 1.00 69.69 303 GLN B N 1
ATOM 2393 C CA . GLN B 2 99 ? 51.417 34.439 46.900 1.00 75.37 303 GLN B CA 1
ATOM 2394 C C . GLN B 2 99 ? 50.363 33.681 47.700 1.00 86.27 303 GLN B C 1
ATOM 2395 O O . GLN B 2 99 ? 50.251 32.458 47.598 1.00 90.78 303 GLN B O 1
ATOM 2401 N N . ASP B 2 100 ? 49.583 34.410 48.487 1.00 92.86 304 ASP B N 1
ATOM 2402 C CA . ASP B 2 100 ? 48.529 33.789 49.266 1.00 100.63 304 ASP B CA 1
ATOM 2403 C C . ASP B 2 100 ? 47.293 33.617 48.419 1.00 94.68 304 ASP B C 1
ATOM 2404 O O . ASP B 2 100 ? 46.221 33.329 48.941 1.00 105.49 304 ASP B O 1
ATOM 2409 N N . HIS B 2 101 ? 47.458 33.790 47.110 1.00 83.22 305 HIS B N 1
ATOM 2410 C CA . HIS B 2 101 ? 46.349 33.713 46.160 1.00 83.56 305 HIS B CA 1
ATOM 2411 C C . HIS B 2 101 ? 45.119 34.454 46.687 1.00 76.64 305 HIS B C 1
ATOM 2412 O O . HIS B 2 101 ? 44.099 33.850 47.012 1.00 74.17 305 HIS B O 1
ATOM 2419 N N . LEU B 2 102 ? 45.229 35.770 46.788 1.00 73.27 306 LEU B N 1
ATOM 2420 C CA . LEU B 2 102 ? 44.121 36.575 47.256 1.00 74.74 306 LEU B CA 1
ATOM 2421 C C . LEU B 2 102 ? 43.096 36.673 46.149 1.00 96.68 306 LEU B C 1
ATOM 2422 O O . LEU B 2 102 ? 43.405 37.143 45.051 1.00 94.33 306 LEU B O 1
ATOM 2427 N N . HIS B 2 103 ? 41.876 36.227 46.438 1.00 117.04 307 HIS B N 1
ATOM 2428 C CA . HIS B 2 103 ? 40.790 36.305 45.471 1.00 122.22 307 HIS B CA 1
ATOM 2429 C C . HIS B 2 103 ? 39.850 37.371 45.959 1.00 108.75 307 HIS B C 1
ATOM 2430 O O . HIS B 2 103 ? 39.031 37.142 46.833 1.00 118.99 307 HIS B O 1
ATOM 2437 N N . PHE B 2 104 ? 40.012 38.565 45.421 1.00 93.51 308 PHE B N 1
ATOM 2438 C CA . PHE B 2 104 ? 39.065 39.621 45.698 1.00 99.54 308 PHE B CA 1
ATOM 2439 C C . PHE B 2 104 ? 38.431 40.141 44.399 1.00 114.35 308 PHE B C 1
ATOM 2440 O O . PHE B 2 104 ? 39.011 40.011 43.312 1.00 110.43 308 PHE B O 1
ATOM 2448 N N . GLU B 2 105 ? 37.234 40.708 44.530 1.00 120.30 309 GLU B N 1
ATOM 2449 C CA . GLU B 2 105 ? 36.537 41.364 43.431 1.00 130.01 309 GLU B CA 1
ATOM 2450 C C . GLU B 2 105 ? 35.683 42.470 44.034 1.00 141.38 309 GLU B C 1
ATOM 2451 O O . GLU B 2 105 ? 34.880 42.216 44.928 1.00 156.51 309 GLU B O 1
ATOM 2457 N N . MET B 2 106 ? 35.881 43.705 43.586 1.00 139.14 310 MET B N 1
ATOM 2458 C CA . MET B 2 106 ? 35.139 44.811 44.173 1.00 150.50 310 MET B CA 1
ATOM 2459 C C . MET B 2 106 ? 34.270 45.422 43.104 1.00 146.87 310 MET B C 1
ATOM 2460 O O . MET B 2 106 ? 34.779 46.166 42.285 1.00 144.51 310 MET B O 1
ATOM 2465 N N . MET B 2 107 ? 32.975 45.084 43.110 1.00 148.15 311 MET B N 1
ATOM 2466 C CA . MET B 2 107 ? 31.976 45.712 42.240 1.00 148.63 311 MET B CA 1
ATOM 2467 C C . MET B 2 107 ? 31.721 47.138 42.704 1.00 150.24 311 MET B C 1
ATOM 2468 O O . MET B 2 107 ? 31.976 47.476 43.863 1.00 155.76 311 MET B O 1
ATOM 2473 N N . GLU B 2 108 ? 31.224 47.978 41.805 1.00 144.91 312 GLU B N 1
ATOM 2474 C CA . GLU B 2 108 ? 31.009 49.371 42.159 1.00 140.69 312 GLU B CA 1
ATOM 2475 C C . GLU B 2 108 ? 29.592 49.802 41.780 1.00 142.86 312 GLU B C 1
ATOM 2476 O O . GLU B 2 108 ? 29.391 50.881 41.224 1.00 136.41 312 GLU B O 1
ATOM 2482 N N . ILE B 2 109 ? 28.617 48.954 42.112 1.00 159.18 313 ILE B N 1
ATOM 2483 C CA . ILE B 2 109 ? 27.207 49.232 41.813 1.00 187.24 313 ILE B CA 1
ATOM 2484 C C . ILE B 2 109 ? 26.688 50.470 42.545 1.00 195.44 313 ILE B C 1
ATOM 2485 O O . ILE B 2 109 ? 27.451 51.172 43.208 1.00 190.34 313 ILE B O 1
ATOM 2490 N N . HIS B 2 149 ? 34.836 59.302 46.751 1.00 123.49 353 HIS B N 1
ATOM 2491 C CA . HIS B 2 149 ? 36.212 58.879 46.533 1.00 150.91 353 HIS B CA 1
ATOM 2492 C C . HIS B 2 149 ? 36.335 57.367 46.787 1.00 176.24 353 HIS B C 1
ATOM 2493 O O . HIS B 2 149 ? 37.124 56.929 47.626 1.00 181.70 353 HIS B O 1
ATOM 2500 N N . LEU B 2 150 ? 35.538 56.573 46.069 1.00 189.26 354 LEU B N 1
ATOM 2501 C CA . LEU B 2 150 ? 35.548 55.115 46.231 1.00 189.10 354 LEU B CA 1
ATOM 2502 C C . LEU B 2 150 ? 35.642 54.383 44.897 1.00 188.58 354 LEU B C 1
ATOM 2503 O O . LEU B 2 150 ? 35.082 53.296 44.737 1.00 192.97 354 LEU B O 1
ATOM 2508 N N . LEU B 2 151 ? 36.346 54.999 43.951 1.00 183.50 355 LEU B N 1
ATOM 2509 C CA . LEU B 2 151 ? 36.758 54.335 42.724 1.00 180.30 355 LEU B CA 1
ATOM 2510 C C . LEU B 2 151 ? 37.744 55.208 41.944 1.00 177.43 355 LEU B C 1
ATOM 2511 O O . LEU B 2 151 ? 37.627 56.425 41.935 1.00 174.18 355 LEU B O 1
ATOM 2516 N N . PRO B 2 152 ? 38.778 54.572 41.376 1.00 174.64 356 PRO B N 1
ATOM 2517 C CA . PRO B 2 152 ? 39.532 54.904 40.162 1.00 151.27 356 PRO B CA 1
ATOM 2518 C C . PRO B 2 152 ? 39.226 53.747 39.225 1.00 140.91 356 PRO B C 1
ATOM 2519 O O . PRO B 2 152 ? 38.395 52.914 39.569 1.00 153.27 356 PRO B O 1
ATOM 2523 N N . ALA B 2 153 ? 39.869 53.641 38.082 1.00 123.44 357 ALA B N 1
ATOM 2524 C CA . ALA B 2 153 ? 39.233 52.828 37.066 1.00 129.35 357 ALA B CA 1
ATOM 2525 C C . ALA B 2 153 ? 40.066 51.634 36.610 1.00 132.64 357 ALA B C 1
ATOM 2526 O O . ALA B 2 153 ? 39.621 50.488 36.647 1.00 133.13 357 ALA B O 1
ATOM 2528 N N . ALA B 2 154 ? 41.264 51.924 36.136 1.00 132.89 358 ALA B N 1
ATOM 2529 C CA . ALA B 2 154 ? 42.090 50.935 35.490 1.00 127.64 358 ALA B CA 1
ATOM 2530 C C . ALA B 2 154 ? 43.086 50.640 36.525 1.00 115.27 358 ALA B C 1
ATOM 2531 O O . ALA B 2 154 ? 43.845 49.689 36.413 1.00 119.89 358 ALA B O 1
ATOM 2533 N N . ALA B 2 155 ? 43.069 51.489 37.541 1.00 107.38 359 ALA B N 1
ATOM 2534 C CA . ALA B 2 155 ? 44.020 51.389 38.621 1.00 104.44 359 ALA B CA 1
ATOM 2535 C C . ALA B 2 155 ? 43.823 50.065 39.330 1.00 97.60 359 ALA B C 1
ATOM 2536 O O . ALA B 2 155 ? 44.769 49.319 39.564 1.00 95.60 359 ALA B O 1
ATOM 2538 N N . VAL B 2 156 ? 42.575 49.774 39.658 1.00 102.38 360 VAL B N 1
ATOM 2539 C CA . VAL B 2 156 ? 42.221 48.524 40.306 1.00 102.60 360 VAL B CA 1
ATOM 2540 C C . VAL B 2 156 ? 42.354 47.357 39.312 1.00 104.58 360 VAL B C 1
ATOM 2541 O O . VAL B 2 156 ? 42.228 46.188 39.671 1.00 99.27 360 VAL B O 1
ATOM 2545 N N . GLN B 2 157 ? 42.609 47.678 38.052 1.00 104.33 361 GLN B N 1
ATOM 2546 C CA . GLN B 2 157 ? 42.789 46.641 37.069 1.00 90.66 361 GLN B CA 1
ATOM 2547 C C . GLN B 2 157 ? 44.199 46.159 37.167 1.00 89.32 361 GLN B C 1
ATOM 2548 O O . GLN B 2 157 ? 44.431 44.968 37.203 1.00 98.64 361 GLN B O 1
ATOM 2554 N N . ALA B 2 158 ? 45.141 47.098 37.222 1.00 88.72 362 ALA B N 1
ATOM 2555 C CA . ALA B 2 158 ? 46.574 46.782 37.263 1.00 84.67 362 ALA B CA 1
ATOM 2556 C C . ALA B 2 158 ? 46.859 45.702 38.254 1.00 77.78 362 ALA B C 1
ATOM 2557 O O . ALA B 2 158 ? 47.745 44.873 38.027 1.00 76.63 362 ALA B O 1
ATOM 2559 N N . ILE B 2 159 ? 46.107 45.732 39.354 1.00 80.04 363 ILE B N 1
ATOM 2560 C CA . ILE B 2 159 ? 46.321 44.831 40.474 1.00 81.19 363 ILE B CA 1
ATOM 2561 C C . ILE B 2 159 ? 45.929 43.430 40.052 1.00 80.54 363 ILE B C 1
ATOM 2562 O O . ILE B 2 159 ? 46.726 42.500 40.144 1.00 78.54 363 ILE B O 1
ATOM 2567 N N . LYS B 2 160 ? 44.707 43.281 39.554 1.00 78.25 364 LYS B N 1
ATOM 2568 C CA . LYS B 2 160 ? 44.261 41.985 39.072 1.00 82.70 364 LYS B CA 1
ATOM 2569 C C . LYS B 2 160 ? 45.223 41.448 38.018 1.00 84.25 364 LYS B C 1
ATOM 2570 O O . LYS B 2 160 ? 45.825 40.388 38.224 1.00 76.47 364 LYS B O 1
ATOM 2576 N N . SER B 2 161 ? 45.380 42.181 36.911 1.00 81.39 365 SER B N 1
ATOM 2577 C CA . SER B 2 161 ? 46.330 41.807 35.859 1.00 79.99 365 SER B CA 1
ATOM 2578 C C . SER B 2 161 ? 47.619 41.227 36.457 1.00 80.83 365 SER B C 1
ATOM 2579 O O . SER B 2 161 ? 48.050 40.123 36.112 1.00 77.10 365 SER B O 1
ATOM 2582 N N . PHE B 2 162 ? 48.232 41.978 37.360 1.00 73.46 366 PHE B N 1
ATOM 2583 C CA . PHE B 2 162 ? 49.439 41.513 38.021 1.00 79.56 366 PHE B CA 1
ATOM 2584 C C . PHE B 2 162 ? 49.212 40.167 38.719 1.00 74.70 366 PHE B C 1
ATOM 2585 O O . PHE B 2 162 ? 49.930 39.198 38.466 1.00 78.49 366 PHE B O 1
ATOM 2593 N N . PHE B 2 163 ? 48.214 40.100 39.592 1.00 68.91 367 PHE B N 1
ATOM 2594 C CA . PHE B 2 163 ? 47.950 38.868 40.320 1.00 81.67 367 PHE B CA 1
ATOM 2595 C C . PHE B 2 163 ? 47.924 37.703 39.343 1.00 87.80 367 PHE B C 1
ATOM 2596 O O . PHE B 2 163 ? 48.671 36.737 39.484 1.00 74.77 367 PHE B O 1
ATOM 2604 N N . PHE B 2 164 ? 47.071 37.816 38.335 1.00 71.75 368 PHE B N 1
ATOM 2605 C CA . PHE B 2 164 ? 46.913 36.753 37.373 1.00 86.16 368 PHE B CA 1
ATOM 2606 C C . PHE B 2 164 ? 48.227 36.408 36.716 1.00 82.85 368 PHE B C 1
ATOM 2607 O O . PHE B 2 164 ? 48.567 35.240 36.601 1.00 90.10 368 PHE B O 1
ATOM 2615 N N . LYS B 2 165 ? 48.979 37.410 36.284 1.00 80.22 369 LYS B N 1
ATOM 2616 C CA . LYS B 2 165 ? 50.273 37.114 35.683 1.00 85.69 369 LYS B CA 1
ATOM 2617 C C . LYS B 2 165 ? 51.096 36.219 36.586 1.00 79.30 369 LYS B C 1
ATOM 2618 O O . LYS B 2 165 ? 51.704 35.263 36.120 1.00 84.57 369 LYS B O 1
ATOM 2624 N N . CYS B 2 166 ? 51.112 36.526 37.879 1.00 78.28 370 CYS B N 1
ATOM 2625 C CA . CYS B 2 166 ? 51.916 35.769 38.827 1.00 90.37 370 CYS B CA 1
ATOM 2626 C C . CYS B 2 166 ? 51.423 34.351 38.863 1.00 92.71 370 CYS B C 1
ATOM 2627 O O . CYS B 2 166 ? 52.201 33.405 38.834 1.00 102.58 370 CYS B O 1
ATOM 2630 N N . TRP B 2 167 ? 50.108 34.218 38.934 1.00 83.02 371 TRP B N 1
ATOM 2631 C CA . TRP B 2 167 ? 49.497 32.917 39.062 1.00 87.77 371 TRP B CA 1
ATOM 2632 C C . TRP B 2 167 ? 49.776 32.071 37.844 1.00 84.63 371 TRP B C 1
ATOM 2633 O O . TRP B 2 167 ? 50.216 30.934 37.968 1.00 85.95 371 TRP B O 1
ATOM 2644 N N . SER B 2 168 ? 49.549 32.644 36.668 1.00 88.83 372 SER B N 1
ATOM 2645 C CA . SER B 2 168 ? 49.780 31.937 35.415 1.00 89.16 372 SER B CA 1
ATOM 2646 C C . SER B 2 168 ? 51.241 31.527 35.250 1.00 100.38 372 SER B C 1
ATOM 2647 O O . SER B 2 168 ? 51.560 30.728 34.374 1.00 116.42 372 SER B O 1
ATOM 2650 N N . LEU B 2 169 ? 52.123 32.062 36.091 1.00 98.57 373 LEU B N 1
ATOM 2651 C CA . LEU B 2 169 ? 53.553 31.746 36.015 1.00 107.66 373 LEU B CA 1
ATOM 2652 C C . LEU B 2 169 ? 54.022 30.700 37.060 1.00 109.51 373 LEU B C 1
ATOM 2653 O O . LEU B 2 169 ? 55.189 30.284 37.068 1.00 99.40 373 LEU B O 1
ATOM 2658 N N . ASN B 2 170 ? 53.112 30.301 37.949 1.00 118.66 374 ASN B N 1
ATOM 2659 C CA . ASN B 2 170 ? 53.364 29.239 38.927 1.00 124.96 374 ASN B CA 1
ATOM 2660 C C . ASN B 2 170 ? 54.613 29.451 39.759 1.00 117.61 374 ASN B C 1
ATOM 2661 O O . ASN B 2 170 ? 55.477 28.579 39.839 1.00 127.46 374 ASN B O 1
ATOM 2666 N N . ILE B 2 171 ? 54.667 30.584 40.434 1.00 100.61 375 ILE B N 1
ATOM 2667 C CA . ILE B 2 171 ? 55.836 30.948 41.208 1.00 101.22 375 ILE B CA 1
ATOM 2668 C C . ILE B 2 171 ? 55.944 30.215 42.563 1.00 104.12 375 ILE B C 1
ATOM 2669 O O . ILE B 2 171 ? 55.013 30.235 43.376 1.00 107.09 375 ILE B O 1
ATOM 2674 N N . ASP B 2 172 ? 57.085 29.567 42.797 1.00 97.36 376 ASP B N 1
ATOM 2675 C CA . ASP B 2 172 ? 57.310 28.875 44.061 1.00 102.17 376 ASP B CA 1
ATOM 2676 C C . ASP B 2 172 ? 57.725 29.840 45.163 1.00 98.96 376 ASP B C 1
ATOM 2677 O O . ASP B 2 172 ? 58.156 30.961 44.900 1.00 87.31 376 ASP B O 1
ATOM 2682 N N . THR B 2 173 ? 57.580 29.398 46.405 1.00 107.45 377 THR B N 1
ATOM 2683 C CA . THR B 2 173 ? 57.822 30.263 47.546 1.00 109.92 377 THR B CA 1
ATOM 2684 C C . THR B 2 173 ? 59.224 30.839 47.464 1.00 96.57 377 THR B C 1
ATOM 2685 O O . THR B 2 173 ? 59.483 31.968 47.891 1.00 92.20 377 THR B O 1
ATOM 2689 N N . LYS B 2 174 ? 60.121 30.053 46.888 1.00 85.78 378 LYS B N 1
ATOM 2690 C CA . LYS B 2 174 ? 61.514 30.450 46.781 1.00 91.55 378 LYS B CA 1
ATOM 2691 C C . LYS B 2 174 ? 61.667 31.692 45.884 1.00 97.59 378 LYS B C 1
ATOM 2692 O O . LYS B 2 174 ? 62.219 32.696 46.316 1.00 95.80 378 LYS B O 1
ATOM 2698 N N . GLU B 2 175 ? 61.153 31.625 44.655 1.00 103.10 379 GLU B N 1
ATOM 2699 C CA . GLU B 2 175 ? 61.182 32.748 43.701 1.00 93.93 379 GLU B CA 1
ATOM 2700 C C . GLU B 2 175 ? 60.486 33.988 44.262 1.00 91.63 379 GLU B C 1
ATOM 2701 O O . GLU B 2 175 ? 61.016 35.100 44.201 1.00 97.41 379 GLU B O 1
ATOM 2707 N N . TYR B 2 176 ? 59.287 33.804 44.793 1.00 82.23 380 TYR B N 1
ATOM 2708 C CA . TYR B 2 176 ? 58.616 34.909 45.444 1.00 87.29 380 TYR B CA 1
ATOM 2709 C C . TYR B 2 176 ? 59.591 35.635 46.354 1.00 89.72 380 TYR B C 1
ATOM 2710 O O . TYR B 2 176 ? 59.729 36.852 46.277 1.00 76.17 380 TYR B O 1
ATOM 2719 N N . ALA B 2 177 ? 60.272 34.872 47.207 1.00 91.82 381 ALA B N 1
ATOM 2720 C CA . ALA B 2 177 ? 61.171 35.436 48.205 1.00 85.25 381 ALA B CA 1
ATOM 2721 C C . ALA B 2 177 ? 62.259 36.292 47.569 1.00 87.98 381 ALA B C 1
ATOM 2722 O O . ALA B 2 177 ? 62.623 37.333 48.102 1.00 95.46 381 ALA B O 1
ATOM 2724 N N . TYR B 2 178 ? 62.766 35.868 46.420 1.00 81.03 382 TYR B N 1
ATOM 2725 C CA . TYR B 2 178 ? 63.812 36.630 45.754 1.00 85.64 382 TYR B CA 1
ATOM 2726 C C . TYR B 2 178 ? 63.210 37.792 45.022 1.00 84.56 382 TYR B C 1
ATOM 2727 O O . TYR B 2 178 ? 63.837 38.837 44.900 1.00 91.41 382 TYR B O 1
ATOM 2736 N N . LEU B 2 179 ? 61.988 37.615 44.540 1.00 86.18 383 LEU B N 1
ATOM 2737 C CA . LEU B 2 179 ? 61.283 38.728 43.919 1.00 89.03 383 LEU B CA 1
ATOM 2738 C C . LEU B 2 179 ? 61.124 39.864 44.903 1.00 86.71 383 LEU B C 1
ATOM 2739 O O . LEU B 2 179 ? 61.390 41.021 44.584 1.00 84.39 383 LEU B O 1
ATOM 2744 N N . LYS B 2 180 ? 60.672 39.528 46.102 1.00 85.84 384 LYS B N 1
ATOM 2745 C CA . LYS B 2 180 ? 60.496 40.527 47.123 1.00 61.15 384 LYS B CA 1
ATOM 2746 C C . LYS B 2 180 ? 61.859 41.169 47.340 1.00 84.33 384 LYS B C 1
ATOM 2747 O O . LYS B 2 180 ? 61.983 42.369 47.591 1.00 76.30 384 LYS B O 1
ATOM 2753 N N . GLY B 2 181 ? 62.900 40.362 47.208 1.00 74.66 385 GLY B N 1
ATOM 2754 C CA . GLY B 2 181 ? 64.238 40.837 47.487 1.00 71.46 385 GLY B CA 1
ATOM 2755 C C . GLY B 2 181 ? 64.656 41.850 46.468 1.00 71.33 385 GLY B C 1
ATOM 2756 O O . GLY B 2 181 ? 65.291 42.838 46.795 1.00 73.82 385 GLY B O 1
ATOM 2757 N N . THR B 2 182 ? 64.291 41.581 45.222 1.00 83.54 386 THR B N 1
ATOM 2758 C CA . THR B 2 182 ? 64.573 42.466 44.100 1.00 91.50 386 THR B CA 1
ATOM 2759 C C . THR B 2 182 ? 63.940 43.849 44.265 1.00 91.05 386 THR B C 1
ATOM 2760 O O . THR B 2 182 ? 64.582 44.876 43.993 1.00 91.48 386 THR B O 1
ATOM 2764 N N . VAL B 2 183 ? 62.679 43.858 44.695 1.00 78.93 387 VAL B N 1
ATOM 2765 C CA . VAL B 2 183 ? 61.982 45.087 45.006 1.00 75.49 387 VAL B CA 1
ATOM 2766 C C . VAL B 2 183 ? 62.642 45.796 46.172 1.00 85.97 387 VAL B C 1
ATOM 2767 O O . VAL B 2 183 ? 62.912 46.991 46.101 1.00 97.51 387 VAL B O 1
ATOM 2771 N N . LEU B 2 184 ? 62.907 45.045 47.242 1.00 84.20 388 LEU B N 1
ATOM 2772 C CA . LEU B 2 184 ? 63.339 45.621 48.513 1.00 90.54 388 LEU B CA 1
ATOM 2773 C C . LEU B 2 184 ? 64.664 46.325 48.376 1.00 78.93 388 LEU B C 1
ATOM 2774 O O . LEU B 2 184 ? 64.816 47.476 48.756 1.00 79.35 388 LEU B O 1
ATOM 2779 N N . PHE B 2 185 ? 65.626 45.610 47.825 1.00 72.47 389 PHE B N 1
ATOM 2780 C CA . PHE B 2 185 ? 66.947 46.153 47.605 1.00 81.36 389 PHE B CA 1
ATOM 2781 C C . PHE B 2 185 ? 66.996 46.834 46.256 1.00 89.02 389 PHE B C 1
ATOM 2782 O O . PHE B 2 185 ? 67.490 46.275 45.273 1.00 96.07 389 PHE B O 1
ATOM 2790 N N . ASN B 2 186 ? 66.456 48.043 46.216 1.00 88.89 390 ASN B N 1
ATOM 2791 C CA . ASN B 2 186 ? 66.488 48.860 45.021 1.00 97.08 390 ASN B CA 1
ATOM 2792 C C . ASN B 2 186 ? 67.350 50.102 45.262 1.00 103.64 390 ASN B C 1
ATOM 2793 O O . ASN B 2 186 ? 66.920 51.035 45.933 1.00 120.04 390 ASN B O 1
ATOM 2798 N N . PRO B 2 187 ? 68.577 50.109 44.726 1.00 93.43 391 PRO B N 1
ATOM 2799 C CA . PRO B 2 187 ? 69.568 51.174 44.938 1.00 101.27 391 PRO B CA 1
ATOM 2800 C C . PRO B 2 187 ? 69.127 52.552 44.432 1.00 111.68 391 PRO B C 1
ATOM 2801 O O . PRO B 2 187 ? 69.708 53.572 44.841 1.00 98.79 391 PRO B O 1
ATOM 2805 N N . ASP B 2 188 ? 68.122 52.570 43.556 1.00 121.21 392 ASP B N 1
ATOM 2806 C CA . ASP B 2 188 ? 67.662 53.794 42.906 1.00 114.08 392 ASP B CA 1
ATOM 2807 C C . ASP B 2 188 ? 66.748 54.628 43.799 1.00 103.59 392 ASP B C 1
ATOM 2808 O O . ASP B 2 188 ? 66.656 55.840 43.637 1.00 99.85 392 ASP B O 1
ATOM 2813 N N . LEU B 2 189 ? 66.075 53.973 44.740 1.00 103.71 393 LEU B N 1
ATOM 2814 C CA . LEU B 2 189 ? 65.218 54.664 45.704 1.00 105.21 393 LEU B CA 1
ATOM 2815 C C . LEU B 2 189 ? 65.860 55.970 46.182 1.00 103.22 393 LEU B C 1
ATOM 2816 O O . LEU B 2 189 ? 67.022 56.014 46.551 1.00 104.95 393 LEU B O 1
ATOM 2821 N N . PRO B 2 190 ? 65.111 57.061 46.114 1.00 113.34 394 PRO B N 1
ATOM 2822 C CA . PRO B 2 190 ? 65.655 58.366 46.495 1.00 124.51 394 PRO B CA 1
ATOM 2823 C C . PRO B 2 190 ? 65.720 58.483 48.008 1.00 110.95 394 PRO B C 1
ATOM 2824 O O . PRO B 2 190 ? 64.773 58.064 48.652 1.00 102.54 394 PRO B O 1
ATOM 2828 N N . GLY B 2 191 ? 66.802 59.029 48.561 1.00 112.63 395 GLY B N 1
ATOM 2829 C CA . GLY B 2 191 ? 66.940 59.157 50.006 1.00 111.16 395 GLY B CA 1
ATOM 2830 C C . GLY B 2 191 ? 67.940 58.193 50.638 1.00 107.67 395 GLY B C 1
ATOM 2831 O O . GLY B 2 191 ? 68.366 58.378 51.779 1.00 105.47 395 GLY B O 1
ATOM 2832 N N . LEU B 2 192 ? 68.306 57.153 49.894 1.00 105.17 396 LEU B N 1
ATOM 2833 C CA . LEU B 2 192 ? 69.321 56.200 50.330 1.00 95.09 396 LEU B CA 1
ATOM 2834 C C . LEU B 2 192 ? 70.657 56.890 50.484 1.00 101.68 396 LEU B C 1
ATOM 2835 O O . LEU B 2 192 ? 70.965 57.854 49.774 1.00 111.18 396 LEU B O 1
ATOM 2840 N N . GLN B 2 193 ? 71.458 56.390 51.412 1.00 98.60 397 GLN B N 1
ATOM 2841 C CA . GLN B 2 193 ? 72.815 56.876 51.563 1.00 108.39 397 GLN B CA 1
ATOM 2842 C C . GLN B 2 193 ? 73.734 55.677 51.548 1.00 104.70 397 GLN B C 1
ATOM 2843 O O . GLN B 2 193 ? 74.956 55.816 51.548 1.00 100.34 397 GLN B O 1
ATOM 2849 N N . CYS B 2 194 ? 73.119 54.499 51.512 1.00 103.52 398 CYS B N 1
ATOM 2850 C CA . CYS B 2 194 ? 73.844 53.238 51.490 1.00 103.30 398 CYS B CA 1
ATOM 2851 C C . CYS B 2 194 ? 73.729 52.587 50.132 1.00 95.35 398 CYS B C 1
ATOM 2852 O O . CYS B 2 194 ? 73.637 51.373 50.033 1.00 83.85 398 CYS B O 1
ATOM 2855 N N . VAL B 2 195 ? 73.738 53.406 49.089 1.00 102.26 399 VAL B N 1
ATOM 2856 C CA . VAL B 2 195 ? 73.613 52.916 47.720 1.00 106.05 399 VAL B CA 1
ATOM 2857 C C . VAL B 2 195 ? 74.493 51.690 47.442 1.00 102.21 399 VAL B C 1
ATOM 2858 O O . VAL B 2 195 ? 73.993 50.643 47.026 1.00 97.99 399 VAL B O 1
ATOM 2862 N N . LYS B 2 196 ? 75.796 51.814 47.679 1.00 99.49 400 LYS B N 1
ATOM 2863 C CA . LYS B 2 196 ? 76.726 50.754 47.309 1.00 93.78 400 LYS B CA 1
ATOM 2864 C C . LYS B 2 196 ? 76.439 49.456 48.050 1.00 91.72 400 LYS B C 1
ATOM 2865 O O . LYS B 2 196 ? 76.580 48.375 47.487 1.00 85.62 400 LYS B O 1
ATOM 2871 N N . TYR B 2 197 ? 76.022 49.569 49.307 1.00 97.94 401 TYR B N 1
ATOM 2872 C CA . TYR B 2 197 ? 75.724 48.397 50.129 1.00 98.72 401 TYR B CA 1
ATOM 2873 C C . TYR B 2 197 ? 74.617 47.569 49.526 1.00 97.10 401 TYR B C 1
ATOM 2874 O O . TYR B 2 197 ? 74.700 46.348 49.476 1.00 90.04 401 TYR B O 1
ATOM 2883 N N . ILE B 2 198 ? 73.573 48.256 49.088 1.00 71.30 402 ILE B N 1
ATOM 2884 C CA . ILE B 2 198 ? 72.416 47.631 48.470 1.00 77.08 402 ILE B CA 1
ATOM 2885 C C . ILE B 2 198 ? 72.727 47.108 47.063 1.00 81.94 402 ILE B C 1
ATOM 2886 O O . ILE B 2 198 ? 72.173 46.089 46.627 1.00 86.67 402 ILE B O 1
ATOM 2891 N N . GLU B 2 199 ? 73.610 47.803 46.353 1.00 85.16 403 GLU B N 1
ATOM 2892 C CA . GLU B 2 199 ? 74.108 47.305 45.081 1.00 97.32 403 GLU B CA 1
ATOM 2893 C C . GLU B 2 199 ? 74.393 45.814 45.229 1.00 92.97 403 GLU B C 1
ATOM 2894 O O . GLU B 2 199 ? 73.777 44.980 44.565 1.00 85.98 403 GLU B O 1
ATOM 2900 N N . GLY B 2 200 ? 75.317 45.494 46.131 1.00 84.60 404 GLY B N 1
ATOM 2901 C CA . GLY B 2 200 ? 75.755 44.129 46.337 1.00 83.88 404 GLY B CA 1
ATOM 2902 C C . GLY B 2 200 ? 74.652 43.195 46.785 1.00 87.93 404 GLY B C 1
ATOM 2903 O O . GLY B 2 200 ? 74.640 42.008 46.438 1.00 94.62 404 GLY B O 1
ATOM 2904 N N . LEU B 2 201 ? 73.725 43.727 47.570 1.00 85.77 405 LEU B N 1
ATOM 2905 C CA . LEU B 2 201 ? 72.595 42.946 48.048 1.00 87.72 405 LEU B CA 1
ATOM 2906 C C . LEU B 2 201 ? 71.685 42.518 46.893 1.00 89.55 405 LEU B C 1
ATOM 2907 O O . LEU B 2 201 ? 71.316 41.348 46.774 1.00 87.84 405 LEU B O 1
ATOM 2912 N N . GLN B 2 202 ? 71.337 43.467 46.034 1.00 94.71 406 GLN B N 1
ATOM 2913 C CA . GLN B 2 202 ? 70.607 43.140 44.821 1.00 101.78 406 GLN B CA 1
ATOM 2914 C C . GLN B 2 202 ? 71.410 42.134 43.994 1.00 91.58 406 GLN B C 1
ATOM 2915 O O . GLN B 2 202 ? 70.880 41.132 43.525 1.00 92.13 406 GLN B O 1
ATOM 2921 N N . TRP B 2 203 ? 72.697 42.402 43.820 1.00 82.93 407 TRP B N 1
ATOM 2922 C CA . TRP B 2 203 ? 73.561 41.489 43.086 1.00 82.05 407 TRP B CA 1
ATOM 2923 C C . TRP B 2 203 ? 73.378 40.067 43.582 1.00 82.30 407 TRP B C 1
ATOM 2924 O O . TRP B 2 203 ? 72.977 39.207 42.821 1.00 88.67 407 TRP B O 1
ATOM 2935 N N . ARG B 2 204 ? 73.671 39.830 44.858 1.00 86.12 408 ARG B N 1
ATOM 2936 C CA . ARG B 2 204 ? 73.493 38.519 45.469 1.00 79.30 408 ARG B CA 1
ATOM 2937 C C . ARG B 2 204 ? 72.090 37.994 45.330 1.00 80.79 408 ARG B C 1
ATOM 2938 O O . ARG B 2 204 ? 71.893 36.791 45.174 1.00 88.34 408 ARG B O 1
ATOM 2946 N N . THR B 2 205 ? 71.119 38.898 45.411 1.00 75.91 409 THR B N 1
ATOM 2947 C CA . THR B 2 205 ? 69.717 38.549 45.224 1.00 78.89 409 THR B CA 1
ATOM 2948 C C . THR B 2 205 ? 69.493 37.882 43.871 1.00 83.32 409 THR B C 1
ATOM 2949 O O . THR B 2 205 ? 68.849 36.842 43.790 1.00 86.17 409 THR B O 1
ATOM 2953 N N . GLN B 2 206 ? 70.023 38.490 42.813 1.00 84.76 410 GLN B N 1
ATOM 2954 C CA . GLN B 2 206 ? 69.950 37.918 41.474 1.00 90.47 410 GLN B CA 1
ATOM 2955 C C . GLN B 2 206 ? 70.799 36.658 41.380 1.00 98.16 410 GLN B C 1
ATOM 2956 O O . GLN B 2 206 ? 70.466 35.723 40.662 1.00 110.24 410 GLN B O 1
ATOM 2962 N N . GLN B 2 207 ? 71.896 36.648 42.124 1.00 100.21 411 GLN B N 1
ATOM 2963 C CA . GLN B 2 207 ? 72.845 35.548 42.118 1.00 102.81 411 GLN B CA 1
ATOM 2964 C C . GLN B 2 207 ? 72.194 34.280 42.616 1.00 97.31 411 GLN B C 1
ATOM 2965 O O . GLN B 2 207 ? 72.190 33.271 41.922 1.00 91.42 411 GLN B O 1
ATOM 2971 N N . ILE B 2 208 ? 71.663 34.344 43.834 1.00 102.37 412 ILE B N 1
ATOM 2972 C CA . ILE B 2 208 ? 71.008 33.207 44.469 1.00 104.23 412 ILE B CA 1
ATOM 2973 C C . ILE B 2 208 ? 69.749 32.788 43.709 1.00 106.40 412 ILE B C 1
ATOM 2974 O O . ILE B 2 208 ? 69.293 31.649 43.815 1.00 110.17 412 ILE B O 1
ATOM 2979 N N . LEU B 2 209 ? 69.201 33.715 42.931 1.00 105.23 413 LEU B N 1
ATOM 2980 C CA . LEU B 2 209 ? 68.039 33.435 42.089 1.00 110.67 413 LEU B CA 1
ATOM 2981 C C . LEU B 2 209 ? 68.430 32.697 40.811 1.00 99.22 413 LEU B C 1
ATOM 2982 O O . LEU B 2 209 ? 67.919 31.617 40.534 1.00 95.47 413 LEU B O 1
ATOM 2987 N N . THR B 2 210 ? 69.329 33.291 40.034 1.00 88.26 414 THR B N 1
ATOM 2988 C CA . THR B 2 210 ? 69.885 32.633 38.858 1.00 93.30 414 THR B CA 1
ATOM 2989 C C . THR B 2 210 ? 70.324 31.204 39.176 1.00 98.07 414 THR B C 1
ATOM 2990 O O . THR B 2 210 ? 70.210 30.291 38.339 1.00 91.52 414 THR B O 1
ATOM 2994 N N . GLU B 2 211 ? 70.837 31.030 40.390 1.00 102.73 415 GLU B N 1
ATOM 2995 C CA . GLU B 2 211 ? 71.239 29.727 40.892 1.00 107.80 415 GLU B CA 1
ATOM 2996 C C . GLU B 2 211 ? 70.032 28.807 41.095 1.00 108.56 415 GLU B C 1
ATOM 2997 O O . GLU B 2 211 ? 70.007 27.677 40.603 1.00 103.30 415 GLU B O 1
ATOM 3003 N N . HIS B 2 212 ? 69.030 29.291 41.821 1.00 110.35 416 HIS B N 1
ATOM 3004 C CA . HIS B 2 212 ? 67.822 28.506 42.044 1.00 112.60 416 HIS B CA 1
ATOM 3005 C C . HIS B 2 212 ? 67.145 28.099 40.738 1.00 111.28 416 HIS B C 1
ATOM 3006 O O . HIS B 2 212 ? 66.679 26.977 40.607 1.00 107.08 416 HIS B O 1
ATOM 3013 N N . ILE B 2 213 ? 67.077 29.016 39.779 1.00 112.33 417 ILE B N 1
ATOM 3014 C CA . ILE B 2 213 ? 66.449 28.713 38.499 1.00 111.21 417 ILE B CA 1
ATOM 3015 C C . ILE B 2 213 ? 67.153 27.552 37.842 1.00 120.38 417 ILE B C 1
ATOM 3016 O O . ILE B 2 213 ? 66.525 26.566 37.487 1.00 140.01 417 ILE B O 1
ATOM 3021 N N . ARG B 2 214 ? 68.461 27.671 37.671 1.00 112.54 418 ARG B N 1
ATOM 3022 C CA . ARG B 2 214 ? 69.220 26.589 37.079 1.00 126.67 418 ARG B CA 1
ATOM 3023 C C . ARG B 2 214 ? 69.004 25.292 37.866 1.00 131.29 418 ARG B C 1
ATOM 3024 O O . ARG B 2 214 ? 68.947 24.191 37.289 1.00 140.70 418 ARG B O 1
ATOM 3032 N N . MET B 2 215 ? 68.873 25.430 39.183 1.00 119.94 419 MET B N 1
ATOM 3033 C CA . MET B 2 215 ? 68.654 24.275 40.050 1.00 118.97 419 MET B CA 1
ATOM 3034 C C . MET B 2 215 ? 67.378 23.517 39.669 1.00 112.42 419 MET B C 1
ATOM 3035 O O . MET B 2 215 ? 67.415 22.308 39.490 1.00 116.22 419 MET B O 1
ATOM 3040 N N . MET B 2 216 ? 66.271 24.243 39.513 1.00 112.35 420 MET B N 1
ATOM 3041 C CA . MET B 2 216 ? 64.920 23.679 39.467 1.00 128.85 420 MET B CA 1
ATOM 3042 C C . MET B 2 216 ? 64.552 23.035 38.140 1.00 154.39 420 MET B C 1
ATOM 3043 O O . MET B 2 216 ? 64.243 21.850 38.067 1.00 169.35 420 MET B O 1
ATOM 3048 N N . GLN B 2 217 ? 64.481 23.869 37.117 1.00 164.12 421 GLN B N 1
ATOM 3049 C CA . GLN B 2 217 ? 64.208 23.447 35.766 1.00 175.00 421 GLN B CA 1
ATOM 3050 C C . GLN B 2 217 ? 65.294 24.108 34.995 1.00 175.01 421 GLN B C 1
ATOM 3051 O O . GLN B 2 217 ? 66.160 24.745 35.572 1.00 177.05 421 GLN B O 1
ATOM 3057 N N . ARG B 2 218 ? 65.194 24.040 33.682 1.00 173.10 422 ARG B N 1
ATOM 3058 C CA . ARG B 2 218 ? 66.288 24.454 32.833 1.00 164.40 422 ARG B CA 1
ATOM 3059 C C . ARG B 2 218 ? 66.132 25.876 32.218 1.00 166.44 422 ARG B C 1
ATOM 3060 O O . ARG B 2 218 ? 65.058 26.500 32.249 1.00 136.70 422 ARG B O 1
ATOM 3068 N N . GLU B 2 219 ? 67.265 26.386 31.737 1.00 187.56 423 GLU B N 1
ATOM 3069 C CA . GLU B 2 219 ? 67.382 27.537 30.817 1.00 190.23 423 GLU B CA 1
ATOM 3070 C C . GLU B 2 219 ? 67.962 28.838 31.405 1.00 180.63 423 GLU B C 1
ATOM 3071 O O . GLU B 2 219 ? 69.131 29.143 31.181 1.00 186.13 423 GLU B O 1
ATOM 3077 N N . TYR B 2 220 ? 67.147 29.572 32.158 1.00 163.29 424 TYR B N 1
ATOM 3078 C CA . TYR B 2 220 ? 67.461 30.925 32.664 1.00 154.67 424 TYR B CA 1
ATOM 3079 C C . TYR B 2 220 ? 67.353 32.059 31.659 1.00 150.22 424 TYR B C 1
ATOM 3080 O O . TYR B 2 220 ? 67.493 33.214 32.019 1.00 151.80 424 TYR B O 1
ATOM 3089 N N . GLN B 2 221 ? 67.132 31.773 30.395 1.00 149.05 425 GLN B N 1
ATOM 3090 C CA . GLN B 2 221 ? 66.965 32.907 29.509 1.00 144.12 425 GLN B CA 1
ATOM 3091 C C . GLN B 2 221 ? 65.481 33.193 29.472 1.00 127.54 425 GLN B C 1
ATOM 3092 O O . GLN B 2 221 ? 65.048 34.339 29.426 1.00 121.64 425 GLN B O 1
ATOM 3098 N N . ILE B 2 222 ? 64.706 32.123 29.552 1.00 115.98 426 ILE B N 1
ATOM 3099 C CA . ILE B 2 222 ? 63.281 32.212 29.357 1.00 95.39 426 ILE B CA 1
ATOM 3100 C C . ILE B 2 222 ? 62.613 32.536 30.657 1.00 89.23 426 ILE B C 1
ATOM 3101 O O . ILE B 2 222 ? 61.735 33.389 30.683 1.00 97.75 426 ILE B O 1
ATOM 3106 N N . ARG B 2 223 ? 63.019 31.873 31.739 1.00 87.81 427 ARG B N 1
ATOM 3107 C CA . ARG B 2 223 ? 62.327 32.067 33.014 1.00 93.68 427 ARG B CA 1
ATOM 3108 C C . ARG B 2 223 ? 62.636 33.424 33.605 1.00 100.23 427 ARG B C 1
ATOM 3109 O O . ARG B 2 223 ? 61.800 34.008 34.290 1.00 101.32 427 ARG B O 1
ATOM 3117 N N . SER B 2 224 ? 63.836 33.928 33.337 1.00 102.89 428 SER B N 1
ATOM 3118 C CA . SER B 2 224 ? 64.208 35.266 33.789 1.00 98.42 428 SER B CA 1
ATOM 3119 C C . SER B 2 224 ? 63.264 36.329 33.231 1.00 106.42 428 SER B C 1
ATOM 3120 O O . SER B 2 224 ? 62.729 37.139 33.978 1.00 111.38 428 SER B O 1
ATOM 3123 N N . ALA B 2 225 ? 63.071 36.317 31.912 1.00 106.76 429 ALA B N 1
ATOM 3124 C CA . ALA B 2 225 ? 62.149 37.225 31.241 1.00 90.75 429 ALA B CA 1
ATOM 3125 C C . ALA B 2 225 ? 60.755 37.063 31.810 1.00 87.22 429 ALA B C 1
ATOM 3126 O O . ALA B 2 225 ? 60.029 38.033 31.957 1.00 103.83 429 ALA B O 1
ATOM 3128 N N . GLU B 2 226 ? 60.375 35.836 32.137 1.00 79.59 430 GLU B N 1
ATOM 3129 C CA . GLU B 2 226 ? 59.053 35.581 32.694 1.00 88.25 430 GLU B CA 1
ATOM 3130 C C . GLU B 2 226 ? 58.877 36.276 34.023 1.00 90.00 430 GLU B C 1
ATOM 3131 O O . GLU B 2 226 ? 57.808 36.770 34.344 1.00 90.04 430 GLU B O 1
ATOM 3137 N N . LEU B 2 227 ? 59.940 36.312 34.800 1.00 72.34 431 LEU B N 1
ATOM 3138 C CA . LEU B 2 227 ? 59.860 36.916 36.109 1.00 83.67 431 LEU B CA 1
ATOM 3139 C C . LEU B 2 227 ? 59.864 38.422 36.001 1.00 83.79 431 LEU B C 1
ATOM 3140 O O . LEU B 2 227 ? 59.063 39.083 36.635 1.00 67.96 431 LEU B O 1
ATOM 3145 N N . ASN B 2 228 ? 60.786 38.960 35.210 1.00 84.18 432 ASN B N 1
ATOM 3146 C CA . ASN B 2 228 ? 60.888 40.394 35.028 1.00 88.54 432 ASN B CA 1
ATOM 3147 C C . ASN B 2 228 ? 59.568 40.874 34.465 1.00 96.76 432 ASN B C 1
ATOM 3148 O O . ASN B 2 228 ? 59.204 42.034 34.609 1.00 99.11 432 ASN B O 1
ATOM 3153 N N . SER B 2 229 ? 58.848 39.951 33.837 1.00 100.63 433 SER B N 1
ATOM 3154 C CA . SER B 2 229 ? 57.573 40.232 33.198 1.00 99.28 433 SER B CA 1
ATOM 3155 C C . SER B 2 229 ? 56.568 40.705 34.230 1.00 89.14 433 SER B C 1
ATOM 3156 O O . SER B 2 229 ? 55.910 41.716 34.046 1.00 103.03 433 SER B O 1
ATOM 3159 N N . ALA B 2 230 ? 56.462 39.962 35.327 1.00 80.75 434 ALA B N 1
ATOM 3160 C CA . ALA B 2 230 ? 55.572 40.310 36.440 1.00 85.52 434 ALA B CA 1
ATOM 3161 C C . ALA B 2 230 ? 56.037 41.541 37.195 1.00 81.97 434 ALA B C 1
ATOM 3162 O O . ALA B 2 230 ? 55.228 42.365 37.599 1.00 84.32 434 ALA B O 1
ATOM 3164 N N . LEU B 2 231 ? 57.342 41.653 37.401 1.00 78.54 435 LEU B N 1
ATOM 3165 C CA . LEU B 2 231 ? 57.929 42.843 38.006 1.00 85.00 435 LEU B CA 1
ATOM 3166 C C . LEU B 2 231 ? 57.556 44.121 37.251 1.00 91.15 435 LEU B C 1
ATOM 3167 O O . LEU B 2 231 ? 57.122 45.111 37.836 1.00 94.32 435 LEU B O 1
ATOM 3172 N N . PHE B 2 232 ? 57.744 44.097 35.943 1.00 95.41 436 PHE B N 1
ATOM 3173 C CA . PHE B 2 232 ? 57.339 45.210 35.088 1.00 91.35 436 PHE B CA 1
ATOM 3174 C C . PHE B 2 232 ? 55.861 45.565 35.241 1.00 88.16 436 PHE B C 1
ATOM 3175 O O . PHE B 2 232 ? 55.479 46.726 35.233 1.00 90.85 436 PHE B O 1
ATOM 3183 N N . LEU B 2 233 ? 55.032 44.552 35.384 1.00 87.82 437 LEU B N 1
ATOM 3184 C CA . LEU B 2 233 ? 53.611 44.766 35.512 1.00 96.91 437 LEU B CA 1
ATOM 3185 C C . LEU B 2 233 ? 53.250 45.317 36.899 1.00 91.73 437 LEU B C 1
ATOM 3186 O O . LEU B 2 233 ? 52.142 45.808 37.129 1.00 89.42 437 LEU B O 1
ATOM 3191 N N . LEU B 2 234 ? 54.213 45.252 37.810 1.00 88.70 438 LEU B N 1
ATOM 3192 C CA . LEU B 2 234 ? 54.023 45.671 39.196 1.00 90.24 438 LEU B CA 1
ATOM 3193 C C . LEU B 2 234 ? 54.323 47.139 39.395 1.00 93.92 438 LEU B C 1
ATOM 3194 O O . LEU B 2 234 ? 53.706 47.806 40.217 1.00 98.61 438 LEU B O 1
ATOM 3199 N N . ARG B 2 235 ? 55.293 47.641 38.652 1.00 93.14 439 ARG B N 1
ATOM 3200 C CA . ARG B 2 235 ? 55.711 49.011 38.833 1.00 92.87 439 ARG B CA 1
ATOM 3201 C C . ARG B 2 235 ? 54.576 49.999 38.579 1.00 89.27 439 ARG B C 1
ATOM 3202 O O . ARG B 2 235 ? 54.712 51.185 38.883 1.00 90.20 439 ARG B O 1
ATOM 3210 N N . PHE B 2 236 ? 53.452 49.514 38.056 1.00 81.70 440 PHE B N 1
ATOM 3211 C CA . PHE B 2 236 ? 52.366 50.407 37.665 1.00 98.92 440 PHE B CA 1
ATOM 3212 C C . PHE B 2 236 ? 51.165 50.375 38.615 1.00 107.69 440 PHE B C 1
ATOM 3213 O O . PHE B 2 236 ? 50.031 50.681 38.228 1.00 112.33 440 PHE B O 1
ATOM 3221 N N . ILE B 2 237 ? 51.450 50.092 39.886 1.00 104.72 441 ILE B N 1
ATOM 3222 C CA . ILE B 2 237 ? 50.428 49.966 40.928 1.00 100.85 441 ILE B CA 1
ATOM 3223 C C . ILE B 2 237 ? 50.036 51.273 41.677 1.00 114.68 441 ILE B C 1
ATOM 3224 O O . ILE B 2 237 ? 48.855 51.593 41.790 1.00 130.51 441 ILE B O 1
ATOM 3229 N N . ASN B 2 238 ? 51.003 51.984 42.242 1.00 105.21 442 ASN B N 1
ATOM 3230 C CA . ASN B 2 238 ? 50.781 53.371 42.645 1.00 101.74 442 ASN B CA 1
ATOM 3231 C C . ASN B 2 238 ? 51.002 53.743 44.088 1.00 110.15 442 ASN B C 1
ATOM 3232 O O . ASN B 2 238 ? 51.534 54.823 44.330 1.00 136.82 442 ASN B O 1
ATOM 3237 N N . SER B 2 239 ? 50.536 52.934 45.038 1.00 81.33 443 SER B N 1
ATOM 3238 C CA . SER B 2 239 ? 50.829 53.225 46.445 1.00 80.88 443 SER B CA 1
ATOM 3239 C C . SER B 2 239 ? 49.861 54.231 47.003 1.00 100.83 443 SER B C 1
ATOM 3240 O O . SER B 2 239 ? 50.063 54.711 48.110 1.00 114.52 443 SER B O 1
ATOM 3243 N N . ASP B 2 240 ? 48.873 54.647 46.226 1.00 109.52 444 ASP B N 1
ATOM 3244 C CA . ASP B 2 240 ? 47.887 55.597 46.725 1.00 103.96 444 ASP B CA 1
ATOM 3245 C C . ASP B 2 240 ? 46.651 54.802 46.543 1.00 96.04 444 ASP B C 1
ATOM 3246 O O . ASP B 2 240 ? 45.699 54.895 47.300 1.00 87.16 444 ASP B O 1
ATOM 3251 N N . VAL B 2 241 ? 46.690 53.987 45.508 1.00 101.91 445 VAL B N 1
ATOM 3252 C CA . VAL B 2 241 ? 45.544 53.199 45.170 1.00 104.60 445 VAL B CA 1
ATOM 3253 C C . VAL B 2 241 ? 45.485 52.056 46.135 1.00 96.19 445 VAL B C 1
ATOM 3254 O O . VAL B 2 241 ? 44.422 51.727 46.656 1.00 89.06 445 VAL B O 1
ATOM 3258 N N . VAL B 2 242 ? 46.637 51.449 46.387 1.00 94.24 446 VAL B N 1
ATOM 3259 C CA . VAL B 2 242 ? 46.691 50.347 47.340 1.00 92.15 446 VAL B CA 1
ATOM 3260 C C . VAL B 2 242 ? 46.139 50.781 48.691 1.00 78.80 446 VAL B C 1
ATOM 3261 O O . VAL B 2 242 ? 45.184 50.200 49.200 1.00 66.96 446 VAL B O 1
ATOM 3265 N N . THR B 2 243 ? 46.737 51.821 49.261 1.00 75.36 447 THR B N 1
ATOM 3266 C CA . THR B 2 243 ? 46.332 52.290 50.577 1.00 72.23 447 THR B CA 1
ATOM 3267 C C . THR B 2 243 ? 44.851 52.625 50.605 1.00 68.12 447 THR B C 1
ATOM 3268 O O . THR B 2 243 ? 44.184 52.444 51.615 1.00 87.32 447 THR B O 1
ATOM 3272 N N . GLU B 2 244 ? 44.338 53.116 49.488 1.00 69.86 448 GLU B N 1
ATOM 3273 C CA . GLU B 2 244 ? 42.961 53.565 49.433 1.00 80.00 448 GLU B CA 1
ATOM 3274 C C . GLU B 2 244 ? 42.053 52.371 49.279 1.00 73.18 448 GLU B C 1
ATOM 3275 O O . GLU B 2 244 ? 41.010 52.271 49.903 1.00 75.98 448 GLU B O 1
ATOM 3281 N N . LEU B 2 245 ? 42.461 51.447 48.442 1.00 71.36 449 LEU B N 1
ATOM 3282 C CA . LEU B 2 245 ? 41.614 50.315 48.166 1.00 91.27 449 LEU B CA 1
ATOM 3283 C C . LEU B 2 245 ? 41.467 49.387 49.382 1.00 88.57 449 LEU B C 1
ATOM 3284 O O . LEU B 2 245 ? 40.369 48.918 49.696 1.00 75.92 449 LEU B O 1
ATOM 3289 N N . PHE B 2 246 ? 42.583 49.138 50.069 1.00 93.79 450 PHE B N 1
ATOM 3290 C CA . PHE B 2 246 ? 42.660 48.108 51.108 1.00 89.53 450 PHE B CA 1
ATOM 3291 C C . PHE B 2 246 ? 42.680 48.637 52.516 1.00 84.33 450 PHE B C 1
ATOM 3292 O O . PHE B 2 246 ? 42.147 48.013 53.418 1.00 89.31 450 PHE B O 1
ATOM 3300 N N . PHE B 2 247 ? 43.324 49.773 52.710 1.00 78.27 451 PHE B N 1
ATOM 3301 C CA . PHE B 2 247 ? 43.582 50.230 54.057 1.00 79.29 451 PHE B CA 1
ATOM 3302 C C . PHE B 2 247 ? 42.715 51.376 54.558 1.00 79.43 451 PHE B C 1
ATOM 3303 O O . PHE B 2 247 ? 42.394 51.404 55.740 1.00 78.29 451 PHE B O 1
ATOM 3311 N N . ARG B 2 248 ? 42.324 52.307 53.688 1.00 78.36 452 ARG B N 1
ATOM 3312 C CA . ARG B 2 248 ? 41.584 53.476 54.159 1.00 85.86 452 ARG B CA 1
ATOM 3313 C C . ARG B 2 248 ? 40.369 53.104 54.981 1.00 85.83 452 ARG B C 1
ATOM 3314 O O . ARG B 2 248 ? 40.071 53.773 55.968 1.00 92.37 452 ARG B O 1
ATOM 3322 N N . PRO B 2 249 ? 39.671 52.027 54.594 1.00 85.05 453 PRO B N 1
ATOM 3323 C CA . PRO B 2 249 ? 38.531 51.555 55.394 1.00 83.91 453 PRO B CA 1
ATOM 3324 C C . PRO B 2 249 ? 38.886 51.339 56.887 1.00 85.89 453 PRO B C 1
ATOM 3325 O O . PRO B 2 249 ? 38.120 51.727 57.776 1.00 85.31 453 PRO B O 1
ATOM 3329 N N . ILE B 2 250 ? 40.054 50.739 57.130 1.00 82.62 454 ILE B N 1
ATOM 3330 C CA . ILE B 2 250 ? 40.557 50.420 58.459 1.00 79.16 454 ILE B CA 1
ATOM 3331 C C . ILE B 2 250 ? 41.361 51.566 59.061 1.00 87.82 454 ILE B C 1
ATOM 3332 O O . ILE B 2 250 ? 41.012 52.102 60.110 1.00 92.57 454 ILE B O 1
ATOM 3337 N N . ILE B 2 251 ? 42.484 51.888 58.422 1.00 86.11 455 ILE B N 1
ATOM 3338 C CA . ILE B 2 251 ? 43.380 52.955 58.868 1.00 78.78 455 ILE B CA 1
ATOM 3339 C C . ILE B 2 251 ? 42.652 54.289 59.014 1.00 89.01 455 ILE B C 1
ATOM 3340 O O . ILE B 2 251 ? 43.042 55.117 59.825 1.00 89.54 455 ILE B O 1
ATOM 3345 N N . GLY B 2 252 ? 41.597 54.487 58.227 1.00 99.29 456 GLY B N 1
ATOM 3346 C CA . GLY B 2 252 ? 40.812 55.705 58.286 1.00 112.80 456 GLY B CA 1
ATOM 3347 C C . GLY B 2 252 ? 41.566 56.931 57.808 1.00 125.88 456 GLY B C 1
ATOM 3348 O O . GLY B 2 252 ? 41.689 57.169 56.606 1.00 133.01 456 GLY B O 1
ATOM 3349 N N . ALA B 2 253 ? 42.073 57.712 58.757 1.00 129.17 457 ALA B N 1
ATOM 3350 C CA . ALA B 2 253 ? 42.730 58.980 58.448 1.00 129.44 457 ALA B CA 1
ATOM 3351 C C . ALA B 2 253 ? 44.153 59.074 59.022 1.00 126.71 457 ALA B C 1
ATOM 3352 O O . ALA B 2 253 ? 44.457 59.967 59.809 1.00 128.59 457 ALA B O 1
ATOM 3354 N N . VAL B 2 254 ? 45.023 58.158 58.613 1.00 120.09 458 VAL B N 1
ATOM 3355 C CA . VAL B 2 254 ? 46.382 58.095 59.139 1.00 121.62 458 VAL B CA 1
ATOM 3356 C C . VAL B 2 254 ? 47.361 57.993 57.983 1.00 131.77 458 VAL B C 1
ATOM 3357 O O . VAL B 2 254 ? 47.052 57.381 56.963 1.00 136.43 458 VAL B O 1
ATOM 3361 N N . SER B 2 255 ? 48.537 58.595 58.134 1.00 142.73 459 SER B N 1
ATOM 3362 C CA . SER B 2 255 ? 49.560 58.531 57.091 1.00 147.64 459 SER B CA 1
ATOM 3363 C C . SER B 2 255 ? 50.190 57.161 57.077 1.00 128.04 459 SER B C 1
ATOM 3364 O O . SER B 2 255 ? 50.732 56.701 58.076 1.00 124.41 459 SER B O 1
ATOM 3367 N N . MET B 2 256 ? 50.113 56.501 55.935 1.00 118.42 460 MET B N 1
ATOM 3368 C CA . MET B 2 256 ? 50.636 55.155 55.839 1.00 108.43 460 MET B CA 1
ATOM 3369 C C . MET B 2 256 ? 52.108 55.158 56.216 1.00 102.12 460 MET B C 1
ATOM 3370 O O . MET B 2 256 ? 52.623 54.196 56.759 1.00 93.60 460 MET B O 1
ATOM 3375 N N . ASP B 2 257 ? 52.769 56.272 55.942 1.00 110.25 461 ASP B N 1
ATOM 3376 C CA . ASP B 2 257 ? 54.192 56.391 56.174 1.00 116.39 461 ASP B CA 1
ATOM 3377 C C . ASP B 2 257 ? 54.483 56.485 57.667 1.00 111.26 461 ASP B C 1
ATOM 3378 O O . ASP B 2 257 ? 55.550 56.093 58.127 1.00 98.76 461 ASP B O 1
ATOM 3383 N N . ASP B 2 258 ? 53.534 57.007 58.431 1.00 123.89 462 ASP B N 1
ATOM 3384 C CA . ASP B 2 258 ? 53.690 57.056 59.882 1.00 123.79 462 ASP B CA 1
ATOM 3385 C C . ASP B 2 258 ? 53.581 55.627 60.409 1.00 104.59 462 ASP B C 1
ATOM 3386 O O . ASP B 2 258 ? 54.308 55.211 61.317 1.00 94.74 462 ASP B O 1
ATOM 3391 N N . MET B 2 259 ? 52.657 54.883 59.817 1.00 92.65 463 MET B N 1
ATOM 3392 C CA . MET B 2 259 ? 52.406 53.527 60.228 1.00 86.57 463 MET B CA 1
ATOM 3393 C C . MET B 2 259 ? 53.691 52.722 60.141 1.00 80.45 463 MET B C 1
ATOM 3394 O O . MET B 2 259 ? 54.063 52.076 61.096 1.00 82.64 463 MET B O 1
ATOM 3399 N N . MET B 2 260 ? 54.379 52.769 59.004 1.00 82.57 464 MET B N 1
ATOM 3400 C CA . MET B 2 260 ? 55.600 51.972 58.818 1.00 77.38 464 MET B CA 1
ATOM 3401 C C . MET B 2 260 ? 56.533 52.082 60.004 1.00 78.02 464 MET B C 1
ATOM 3402 O O . MET B 2 260 ? 57.019 51.086 60.487 1.00 66.00 464 MET B O 1
ATOM 3407 N N . LEU B 2 261 ? 56.779 53.298 60.469 1.00 79.88 465 LEU B N 1
ATOM 3408 C CA . LEU B 2 261 ? 57.678 53.515 61.589 1.00 81.91 465 LEU B CA 1
ATOM 3409 C C . LEU B 2 261 ? 57.228 52.719 62.820 1.00 76.51 465 LEU B C 1
ATOM 3410 O O . LEU B 2 261 ? 57.992 51.964 63.424 1.00 78.06 465 LEU B O 1
ATOM 3415 N N . GLU B 2 262 ? 55.973 52.873 63.185 1.00 76.36 466 GLU B N 1
ATOM 3416 C CA . GLU B 2 262 ? 55.471 52.116 64.306 1.00 89.04 466 GLU B CA 1
ATOM 3417 C C . GLU B 2 262 ? 55.636 50.624 64.071 1.00 86.88 466 GLU B C 1
ATOM 3418 O O . GLU B 2 262 ? 55.877 49.885 65.001 1.00 103.51 466 GLU B O 1
ATOM 3424 N N . MET B 2 263 ? 55.519 50.186 62.824 1.00 87.52 467 MET B N 1
ATOM 3425 C CA . MET B 2 263 ? 55.671 48.771 62.476 1.00 90.58 467 MET B CA 1
ATOM 3426 C C . MET B 2 263 ? 57.119 48.261 62.518 1.00 91.35 467 MET B C 1
ATOM 3427 O O . MET B 2 263 ? 57.360 47.082 62.792 1.00 90.34 467 MET B O 1
ATOM 3432 N N . LEU B 2 264 ? 58.074 49.153 62.247 1.00 96.70 468 LEU B N 1
ATOM 3433 C CA . LEU B 2 264 ? 59.505 48.833 62.296 1.00 94.67 468 LEU B CA 1
ATOM 3434 C C . LEU B 2 264 ? 59.952 48.730 63.724 1.00 107.08 468 LEU B C 1
ATOM 3435 O O . LEU B 2 264 ? 61.121 48.445 64.007 1.00 111.16 468 LEU B O 1
ATOM 3440 N N . CYS B 2 265 ? 59.011 48.970 64.626 1.00 115.06 469 CYS B N 1
ATOM 3441 C CA . CYS B 2 265 ? 59.314 48.990 66.040 1.00 120.69 469 CYS B CA 1
ATOM 3442 C C . CYS B 2 265 ? 58.368 48.045 66.761 1.00 109.39 469 CYS B C 1
ATOM 3443 O O . CYS B 2 265 ? 58.793 47.254 67.584 1.00 104.55 469 CYS B O 1
ATOM 3446 N N . ALA B 2 266 ? 57.090 48.112 66.408 1.00 119.55 470 ALA B N 1
ATOM 3447 C CA . ALA B 2 266 ? 56.051 47.348 67.089 1.00 145.75 470 ALA B CA 1
ATOM 3448 C C . ALA B 2 266 ? 56.187 45.852 66.863 1.00 159.69 470 ALA B C 1
ATOM 3449 O O . ALA B 2 266 ? 57.088 45.407 66.150 1.00 156.41 470 ALA B O 1
ATOM 3451 N N . LYS B 2 267 ? 55.269 45.099 67.472 1.00 166.18 471 LYS B N 1
ATOM 3452 C CA . LYS B 2 267 ? 55.291 43.640 67.478 1.00 159.62 471 LYS B CA 1
ATOM 3453 C C . LYS B 2 267 ? 56.715 43.141 67.737 1.00 171.28 471 LYS B C 1
ATOM 3454 O O . LYS B 2 267 ? 57.329 43.504 68.748 1.00 167.68 471 LYS B O 1
ATOM 3460 N N . LEU B 2 268 ? 57.230 42.328 66.816 1.00 182.84 472 LEU B N 1
ATOM 3461 C CA . LEU B 2 268 ? 58.547 41.689 66.943 1.00 186.30 472 LEU B CA 1
ATOM 3462 C C . LEU B 2 268 ? 58.724 40.909 68.254 1.00 187.03 472 LEU B C 1
ATOM 3463 O O . LEU B 2 268 ? 57.828 40.840 69.097 1.00 180.32 472 LEU B O 1
ATOM 3469 N N . ASP C 2 48 ? 106.475 -10.341 38.819 1.00 153.45 252 ASP C N 1
ATOM 3470 C CA . ASP C 2 48 ? 105.351 -9.403 38.797 1.00 152.32 252 ASP C CA 1
ATOM 3471 C C . ASP C 2 48 ? 105.277 -8.469 40.007 1.00 148.62 252 ASP C C 1
ATOM 3472 O O . ASP C 2 48 ? 104.841 -7.329 39.868 1.00 150.99 252 ASP C O 1
ATOM 3477 N N . PRO C 2 49 ? 105.692 -8.943 41.196 1.00 139.58 253 PRO C N 1
ATOM 3478 C CA . PRO C 2 49 ? 105.489 -8.143 42.412 1.00 141.87 253 PRO C CA 1
ATOM 3479 C C . PRO C 2 49 ? 105.984 -6.692 42.326 1.00 156.02 253 PRO C C 1
ATOM 3480 O O . PRO C 2 49 ? 105.211 -5.759 42.535 1.00 115.20 253 PRO C O 1
ATOM 3484 N N . GLN C 2 50 ? 107.261 -6.498 42.024 1.00 166.10 254 GLN C N 1
ATOM 3485 C CA . GLN C 2 50 ? 107.798 -5.146 41.922 1.00 164.02 254 GLN C CA 1
ATOM 3486 C C . GLN C 2 50 ? 107.074 -4.387 40.812 1.00 143.67 254 GLN C C 1
ATOM 3487 O O . GLN C 2 50 ? 106.930 -3.173 40.873 1.00 123.41 254 GLN C O 1
ATOM 3493 N N . VAL C 2 51 ? 106.619 -5.120 39.802 1.00 145.74 255 VAL C N 1
ATOM 3494 C CA . VAL C 2 51 ? 105.995 -4.520 38.632 1.00 138.71 255 VAL C CA 1
ATOM 3495 C C . VAL C 2 51 ? 104.690 -3.813 39.006 1.00 131.87 255 VAL C C 1
ATOM 3496 O O . VAL C 2 51 ? 104.504 -2.623 38.725 1.00 122.14 255 VAL C O 1
ATOM 3500 N N . VAL C 2 52 ? 103.796 -4.557 39.654 1.00 135.25 256 VAL C N 1
ATOM 3501 C CA . VAL C 2 52 ? 102.454 -4.074 39.978 1.00 133.04 256 VAL C CA 1
ATOM 3502 C C . VAL C 2 52 ? 102.427 -3.118 41.170 1.00 139.36 256 VAL C C 1
ATOM 3503 O O . VAL C 2 52 ? 101.847 -2.036 41.078 1.00 140.07 256 VAL C O 1
ATOM 3507 N N . CYS C 2 53 ? 103.056 -3.519 42.277 1.00 139.49 257 CYS C N 1
ATOM 3508 C CA . CYS C 2 53 ? 103.130 -2.691 43.485 1.00 131.20 257 CYS C CA 1
ATOM 3509 C C . CYS C 2 53 ? 103.751 -1.334 43.185 1.00 136.19 257 CYS C C 1
ATOM 3510 O O . CYS C 2 53 ? 103.464 -0.353 43.859 1.00 103.88 257 CYS C O 1
ATOM 3513 N N . GLU C 2 54 ? 104.606 -1.290 42.171 1.00 137.72 258 GLU C N 1
ATOM 3514 C CA . GLU C 2 54 ? 105.281 -0.061 41.788 1.00 144.31 258 GLU C CA 1
ATOM 3515 C C . GLU C 2 54 ? 104.249 0.907 41.247 1.00 141.07 258 GLU C C 1
ATOM 3516 O O . GLU C 2 54 ? 104.359 2.113 41.439 1.00 147.82 258 GLU C O 1
ATOM 3522 N N . ALA C 2 55 ? 103.239 0.362 40.577 1.00 132.23 259 ALA C N 1
ATOM 3523 C CA . ALA C 2 55 ? 102.185 1.165 39.966 1.00 125.11 259 ALA C CA 1
ATOM 3524 C C . ALA C 2 55 ? 100.910 1.229 40.827 1.00 124.70 259 ALA C C 1
ATOM 3525 O O . ALA C 2 55 ? 100.071 2.126 40.664 1.00 118.86 259 ALA C O 1
ATOM 3527 N N . ALA C 2 56 ? 100.768 0.276 41.742 1.00 125.48 260 ALA C N 1
ATOM 3528 C CA . ALA C 2 56 ? 99.672 0.307 42.710 1.00 117.09 260 ALA C CA 1
ATOM 3529 C C . ALA C 2 56 ? 99.744 1.565 43.562 1.00 125.16 260 ALA C C 1
ATOM 3530 O O . ALA C 2 56 ? 98.728 2.086 44.001 1.00 122.75 260 ALA C O 1
ATOM 3532 N N . SER C 2 57 ? 100.956 2.048 43.802 1.00 126.83 261 SER C N 1
ATOM 3533 C CA . SER C 2 57 ? 101.140 3.272 44.558 1.00 117.79 261 SER C CA 1
ATOM 3534 C C . SER C 2 57 ? 100.920 4.487 43.673 1.00 107.20 261 SER C C 1
ATOM 3535 O O . SER C 2 57 ? 100.435 5.506 44.139 1.00 92.36 261 SER C O 1
ATOM 3538 N N . ALA C 2 58 ? 101.274 4.369 42.396 1.00 113.10 262 ALA C N 1
ATOM 3539 C CA . ALA C 2 58 ? 101.060 5.434 41.412 1.00 107.78 262 ALA C CA 1
ATOM 3540 C C . ALA C 2 58 ? 99.576 5.737 41.226 1.00 104.12 262 ALA C C 1
ATOM 3541 O O . ALA C 2 58 ? 99.191 6.773 40.680 1.00 104.48 262 ALA C O 1
ATOM 3543 N N . GLY C 2 59 ? 98.742 4.813 41.676 1.00 101.99 263 GLY C N 1
ATOM 3544 C CA . GLY C 2 59 ? 97.319 5.029 41.621 1.00 102.94 263 GLY C CA 1
ATOM 3545 C C . GLY C 2 59 ? 96.863 5.590 42.937 1.00 107.03 263 GLY C C 1
ATOM 3546 O O . GLY C 2 59 ? 96.050 6.504 42.965 1.00 103.06 263 GLY C O 1
ATOM 3547 N N . LEU C 2 60 ? 97.399 5.034 44.021 1.00 113.74 264 LEU C N 1
ATOM 3548 C CA . LEU C 2 60 ? 97.054 5.475 45.365 1.00 81.94 264 LEU C CA 1
ATOM 3549 C C . LEU C 2 60 ? 97.275 6.969 45.481 1.00 92.05 264 LEU C C 1
ATOM 3550 O O . LEU C 2 60 ? 96.433 7.691 46.012 1.00 89.54 264 LEU C O 1
ATOM 3555 N N . LEU C 2 61 ? 98.420 7.422 44.980 1.00 95.49 265 LEU C N 1
ATOM 3556 C CA . LEU C 2 61 ? 98.776 8.829 44.973 1.00 95.86 265 LEU C CA 1
ATOM 3557 C C . LEU C 2 61 ? 97.946 9.571 43.939 1.00 94.15 265 LEU C C 1
ATOM 3558 O O . LEU C 2 61 ? 97.467 10.670 44.195 1.00 84.34 265 LEU C O 1
ATOM 3563 N N . LYS C 2 62 ? 97.764 8.954 42.773 1.00 89.77 266 LYS C N 1
ATOM 3564 C CA . LYS C 2 62 ? 96.913 9.520 41.725 1.00 97.45 266 LYS C CA 1
ATOM 3565 C C . LYS C 2 62 ? 95.503 9.761 42.255 1.00 106.24 266 LYS C C 1
ATOM 3566 O O . LYS C 2 62 ? 94.820 10.705 41.850 1.00 99.98 266 LYS C O 1
ATOM 3572 N N . THR C 2 63 ? 95.090 8.889 43.170 1.00 116.36 267 THR C N 1
ATOM 3573 C CA . THR C 2 63 ? 93.790 8.964 43.825 1.00 107.92 267 THR C CA 1
ATOM 3574 C C . THR C 2 63 ? 93.738 10.113 44.824 1.00 107.21 267 THR C C 1
ATOM 3575 O O . THR C 2 63 ? 92.960 11.054 44.660 1.00 115.97 267 THR C O 1
ATOM 3579 N N . LEU C 2 64 ? 94.577 10.024 45.854 1.00 94.96 268 LEU C N 1
ATOM 3580 C CA . LEU C 2 64 ? 94.563 10.975 46.958 1.00 90.03 268 LEU C CA 1
ATOM 3581 C C . LEU C 2 64 ? 94.735 12.409 46.490 1.00 94.17 268 LEU C C 1
ATOM 3582 O O . LEU C 2 64 ? 94.157 13.334 47.050 1.00 97.24 268 LEU C O 1
ATOM 3587 N N . ARG C 2 65 ? 95.535 12.595 45.456 1.00 99.74 269 ARG C N 1
ATOM 3588 C CA . ARG C 2 65 ? 95.691 13.915 44.871 1.00 112.71 269 ARG C CA 1
ATOM 3589 C C . ARG C 2 65 ? 94.345 14.421 44.331 1.00 110.74 269 ARG C C 1
ATOM 3590 O O . ARG C 2 65 ? 93.927 15.552 44.581 1.00 108.23 269 ARG C O 1
ATOM 3598 N N . PHE C 2 66 ? 93.666 13.561 43.589 1.00 114.51 270 PHE C N 1
ATOM 3599 C CA . PHE C 2 66 ? 92.362 13.874 43.032 1.00 109.02 270 PHE C CA 1
ATOM 3600 C C . PHE C 2 66 ? 91.426 14.370 44.115 1.00 95.72 270 PHE C C 1
ATOM 3601 O O . PHE C 2 66 ? 90.747 15.383 43.935 1.00 92.10 270 PHE C O 1
ATOM 3609 N N . VAL C 2 67 ? 91.431 13.658 45.244 1.00 87.95 271 VAL C N 1
ATOM 3610 C CA . VAL C 2 67 ? 90.615 13.971 46.430 1.00 84.35 271 VAL C CA 1
ATOM 3611 C C . VAL C 2 67 ? 91.074 15.221 47.166 1.00 93.52 271 VAL C C 1
ATOM 3612 O O . VAL C 2 67 ? 90.289 16.115 47.438 1.00 75.05 271 VAL C O 1
ATOM 3616 N N . LYS C 2 68 ? 92.357 15.269 47.489 1.00 87.33 272 LYS C N 1
ATOM 3617 C CA . LYS C 2 68 ? 92.922 16.368 48.248 1.00 86.34 272 LYS C CA 1
ATOM 3618 C C . LYS C 2 68 ? 92.681 17.720 47.589 1.00 90.27 272 LYS C C 1
ATOM 3619 O O . LYS C 2 68 ? 92.318 18.677 48.267 1.00 80.30 272 LYS C O 1
ATOM 3625 N N . TYR C 2 69 ? 92.897 17.799 46.277 1.00 103.53 273 TYR C N 1
ATOM 3626 C CA . TYR C 2 69 ? 92.764 19.061 45.548 1.00 122.14 273 TYR C CA 1
ATOM 3627 C C . TYR C 2 69 ? 91.319 19.312 45.143 1.00 116.72 273 TYR C C 1
ATOM 3628 O O . TYR C 2 69 ? 91.043 20.050 44.210 1.00 115.02 273 TYR C O 1
ATOM 3637 N N . LEU C 2 70 ? 90.399 18.689 45.863 1.00 112.18 274 LEU C N 1
ATOM 3638 C CA . LEU C 2 70 ? 88.974 18.869 45.635 1.00 99.28 274 LEU C CA 1
ATOM 3639 C C . LEU C 2 70 ? 88.417 19.951 46.551 1.00 101.81 274 LEU C C 1
ATOM 3640 O O . LEU C 2 70 ? 88.383 19.778 47.764 1.00 102.86 274 LEU C O 1
ATOM 3645 N N . PRO C 2 71 ? 87.968 21.068 45.969 1.00 100.99 275 PRO C N 1
ATOM 3646 C CA . PRO C 2 71 ? 87.501 22.283 46.649 1.00 87.06 275 PRO C CA 1
ATOM 3647 C C . PRO C 2 71 ? 86.483 22.026 47.765 1.00 81.56 275 PRO C C 1
ATOM 3648 O O . PRO C 2 71 ? 86.623 22.549 48.861 1.00 80.90 275 PRO C O 1
ATOM 3652 N N . CYS C 2 72 ? 85.470 21.224 47.487 1.00 79.88 276 CYS C N 1
ATOM 3653 C CA . CYS C 2 72 ? 84.466 20.891 48.482 1.00 81.25 276 CYS C CA 1
ATOM 3654 C C . CYS C 2 72 ? 85.038 19.962 49.540 1.00 75.73 276 CYS C C 1
ATOM 3655 O O . CYS C 2 72 ? 84.379 19.599 50.503 1.00 74.46 276 CYS C O 1
ATOM 3658 N N . PHE C 2 73 ? 86.281 19.568 49.339 1.00 80.34 277 PHE C N 1
ATOM 3659 C CA . PHE C 2 73 ? 86.970 18.694 50.269 1.00 80.95 277 PHE C CA 1
ATOM 3660 C C . PHE C 2 73 ? 87.863 19.544 51.181 1.00 92.73 277 PHE C C 1
ATOM 3661 O O . PHE C 2 73 ? 88.040 19.252 52.356 1.00 74.26 277 PHE C O 1
ATOM 3669 N N . GLN C 2 74 ? 88.416 20.615 50.638 1.00 77.28 278 GLN C N 1
ATOM 3670 C CA . GLN C 2 74 ? 89.264 21.480 51.431 1.00 97.60 278 GLN C CA 1
ATOM 3671 C C . GLN C 2 74 ? 88.501 22.001 52.632 1.00 87.06 278 GLN C C 1
ATOM 3672 O O . GLN C 2 74 ? 89.084 22.266 53.686 1.00 100.33 278 GLN C O 1
ATOM 3678 N N . ILE C 2 75 ? 87.199 22.175 52.460 1.00 80.37 279 ILE C N 1
ATOM 3679 C CA . ILE C 2 75 ? 86.340 22.645 53.533 1.00 95.85 279 ILE C CA 1
ATOM 3680 C C . ILE C 2 75 ? 86.054 21.554 54.544 1.00 109.57 279 ILE C C 1
ATOM 3681 O O . ILE C 2 75 ? 84.924 21.164 54.710 1.00 114.49 279 ILE C O 1
ATOM 3686 N N . LEU C 2 76 ? 87.072 21.039 55.203 1.00 74.85 280 LEU C N 1
ATOM 3687 C CA . LEU C 2 76 ? 86.868 19.995 56.174 1.00 73.42 280 LEU C CA 1
ATOM 3688 C C . LEU C 2 76 ? 87.989 19.956 57.213 1.00 103.66 280 LEU C C 1
ATOM 3689 O O . LEU C 2 76 ? 89.167 20.141 56.921 1.00 94.39 280 LEU C O 1
ATOM 3694 N N . PRO C 2 77 ? 87.604 19.735 58.451 1.00 73.76 281 PRO C N 1
ATOM 3695 C CA . PRO C 2 77 ? 88.428 19.904 59.623 1.00 109.60 281 PRO C CA 1
ATOM 3696 C C . PRO C 2 77 ? 89.582 18.946 59.627 1.00 110.33 281 PRO C C 1
ATOM 3697 O O . PRO C 2 77 ? 90.304 18.890 60.614 1.00 111.72 281 PRO C O 1
ATOM 3701 N N . LEU C 2 78 ? 89.785 18.229 58.538 1.00 74.95 282 LEU C N 1
ATOM 3702 C CA . LEU C 2 78 ? 90.881 17.280 58.488 1.00 81.70 282 LEU C CA 1
ATOM 3703 C C . LEU C 2 78 ? 90.554 16.035 59.285 1.00 75.41 282 LEU C C 1
ATOM 3704 O O . LEU C 2 78 ? 90.566 14.938 58.747 1.00 118.16 282 LEU C O 1
ATOM 3709 N N . ASP C 2 79 ? 90.253 16.185 60.560 1.00 75.73 283 ASP C N 1
ATOM 3710 C CA . ASP C 2 79 ? 89.901 15.019 61.325 1.00 75.71 283 ASP C CA 1
ATOM 3711 C C . ASP C 2 79 ? 88.758 14.338 60.622 1.00 96.99 283 ASP C C 1
ATOM 3712 O O . ASP C 2 79 ? 88.698 13.113 60.601 1.00 73.77 283 ASP C O 1
ATOM 3717 N N . GLN C 2 80 ? 87.867 15.142 60.037 1.00 72.43 284 GLN C N 1
ATOM 3718 C CA . GLN C 2 80 ? 86.747 14.651 59.247 1.00 76.42 284 GLN C CA 1
ATOM 3719 C C . GLN C 2 80 ? 87.291 14.274 57.892 1.00 79.71 284 GLN C C 1
ATOM 3720 O O . GLN C 2 80 ? 87.127 13.151 57.419 1.00 70.08 284 GLN C O 1
ATOM 3726 N N . GLN C 2 81 ? 87.962 15.238 57.279 1.00 77.54 285 GLN C N 1
ATOM 3727 C CA . GLN C 2 81 ? 88.618 15.055 55.992 1.00 80.46 285 GLN C CA 1
ATOM 3728 C C . GLN C 2 81 ? 89.373 13.733 55.921 1.00 77.12 285 GLN C C 1
ATOM 3729 O O . GLN C 2 81 ? 89.620 13.211 54.856 1.00 71.42 285 GLN C O 1
ATOM 3735 N N . LEU C 2 82 ? 89.706 13.186 57.081 1.00 87.71 286 LEU C N 1
ATOM 3736 C CA . LEU C 2 82 ? 90.429 11.924 57.199 1.00 91.55 286 LEU C CA 1
ATOM 3737 C C . LEU C 2 82 ? 89.491 10.729 57.347 1.00 79.49 286 LEU C C 1
ATOM 3738 O O . LEU C 2 82 ? 89.658 9.735 56.671 1.00 81.06 286 LEU C O 1
ATOM 3743 N N . VAL C 2 83 ? 88.524 10.819 58.252 1.00 84.47 287 VAL C N 1
ATOM 3744 C CA . VAL C 2 83 ? 87.488 9.788 58.403 1.00 88.73 287 VAL C CA 1
ATOM 3745 C C . VAL C 2 83 ? 87.087 9.182 57.059 1.00 82.42 287 VAL C C 1
ATOM 3746 O O . VAL C 2 83 ? 86.893 7.955 56.942 1.00 72.97 287 VAL C O 1
ATOM 3750 N N . LEU C 2 84 ? 86.955 10.065 56.064 1.00 77.80 288 LEU C N 1
ATOM 3751 C CA . LEU C 2 84 ? 86.593 9.688 54.709 1.00 82.26 288 LEU C CA 1
ATOM 3752 C C . LEU C 2 84 ? 87.680 8.843 54.135 1.00 82.74 288 LEU C C 1
ATOM 3753 O O . LEU C 2 84 ? 87.499 7.651 53.884 1.00 79.99 288 LEU C O 1
ATOM 3758 N N . VAL C 2 85 ? 88.815 9.479 53.906 1.00 73.61 289 VAL C N 1
ATOM 3759 C CA . VAL C 2 85 ? 89.941 8.776 53.343 1.00 70.93 289 VAL C CA 1
ATOM 3760 C C . VAL C 2 85 ? 90.260 7.477 54.073 1.00 88.94 289 VAL C C 1
ATOM 3761 O O . VAL C 2 85 ? 90.647 6.512 53.463 1.00 89.51 289 VAL C O 1
ATOM 3765 N N . ARG C 2 86 ? 90.071 7.435 55.376 1.00 72.94 290 ARG C N 1
ATOM 3766 C CA . ARG C 2 86 ? 90.419 6.250 56.138 1.00 74.79 290 ARG C CA 1
ATOM 3767 C C . ARG C 2 86 ? 89.597 5.026 55.701 1.00 74.09 290 ARG C C 1
ATOM 3768 O O . ARG C 2 86 ? 89.845 3.910 56.137 1.00 120.26 290 ARG C O 1
ATOM 3776 N N . SER C 2 87 ? 88.633 5.235 54.815 1.00 86.26 291 SER C N 1
ATOM 3777 C CA . SER C 2 87 ? 87.753 4.147 54.354 1.00 89.95 291 SER C CA 1
ATOM 3778 C C . SER C 2 87 ? 87.636 4.007 52.836 1.00 90.13 291 SER C C 1
ATOM 3779 O O . SER C 2 87 ? 87.820 2.931 52.273 1.00 90.08 291 SER C O 1
ATOM 3782 N N . CYS C 2 88 ? 87.280 5.116 52.209 1.00 91.23 292 CYS C N 1
ATOM 3783 C CA . CYS C 2 88 ? 87.195 5.264 50.770 1.00 81.70 292 CYS C CA 1
ATOM 3784 C C . CYS C 2 88 ? 88.459 4.905 50.010 1.00 90.71 292 CYS C C 1
ATOM 3785 O O . CYS C 2 88 ? 88.406 4.658 48.815 1.00 101.84 292 CYS C O 1
ATOM 3788 N N . TRP C 2 89 ? 89.597 4.881 50.686 1.00 88.19 293 TRP C N 1
ATOM 3789 C CA . TRP C 2 89 ? 90.871 4.704 49.996 1.00 85.98 293 TRP C CA 1
ATOM 3790 C C . TRP C 2 89 ? 90.992 3.360 49.271 1.00 92.19 293 TRP C C 1
ATOM 3791 O O . TRP C 2 89 ? 91.388 3.318 48.100 1.00 96.55 293 TRP C O 1
ATOM 3802 N N . ALA C 2 90 ? 90.654 2.266 49.950 1.00 88.30 294 ALA C N 1
ATOM 3803 C CA . ALA C 2 90 ? 90.722 0.953 49.310 1.00 89.67 294 ALA C CA 1
ATOM 3804 C C . ALA C 2 90 ? 89.900 0.924 48.019 1.00 86.40 294 ALA C C 1
ATOM 3805 O O . ALA C 2 90 ? 90.429 0.681 46.947 1.00 83.36 294 ALA C O 1
ATOM 3807 N N . PRO C 2 91 ? 88.597 1.198 48.116 1.00 83.31 295 PRO C N 1
ATOM 3808 C CA . PRO C 2 91 ? 87.773 1.224 46.914 1.00 76.31 295 PRO C CA 1
ATOM 3809 C C . PRO C 2 91 ? 88.307 2.186 45.888 1.00 74.14 295 PRO C C 1
ATOM 3810 O O . PRO C 2 91 ? 88.656 1.770 44.805 1.00 74.51 295 PRO C O 1
ATOM 3814 N N . LEU C 2 92 ? 88.362 3.463 46.220 1.00 79.40 296 LEU C N 1
ATOM 3815 C CA . LEU C 2 92 ? 88.819 4.476 45.272 1.00 88.80 296 LEU C CA 1
ATOM 3816 C C . LEU C 2 92 ? 90.052 4.049 44.526 1.00 81.43 296 LEU C C 1
ATOM 3817 O O . LEU C 2 92 ? 90.255 4.450 43.376 1.00 75.09 296 LEU C O 1
ATOM 3822 N N . LEU C 2 93 ? 90.887 3.273 45.213 1.00 75.79 297 LEU C N 1
ATOM 3823 C CA . LEU C 2 93 ? 92.093 2.728 44.625 1.00 76.08 297 LEU C CA 1
ATOM 3824 C C . LEU C 2 93 ? 91.724 1.753 43.519 1.00 76.84 297 LEU C C 1
ATOM 3825 O O . LEU C 2 93 ? 92.185 1.901 42.398 1.00 77.28 297 LEU C O 1
ATOM 3830 N N . MET C 2 94 ? 90.891 0.763 43.841 1.00 79.92 298 MET C N 1
ATOM 3831 C CA . MET C 2 94 ? 90.421 -0.219 42.870 1.00 91.22 298 MET C CA 1
ATOM 3832 C C . MET C 2 94 ? 89.862 0.445 41.652 1.00 96.14 298 MET C C 1
ATOM 3833 O O . MET C 2 94 ? 90.137 0.036 40.549 1.00 86.25 298 MET C O 1
ATOM 3838 N N . LEU C 2 95 ? 89.060 1.469 41.844 1.00 68.46 299 LEU C N 1
ATOM 3839 C CA . LEU C 2 95 ? 88.491 2.154 40.714 1.00 79.23 299 LEU C CA 1
ATOM 3840 C C . LEU C 2 95 ? 89.548 2.778 39.807 1.00 76.14 299 LEU C C 1
ATOM 3841 O O . LEU C 2 95 ? 89.382 2.839 38.593 1.00 72.22 299 LEU C O 1
ATOM 3846 N N . GLU C 2 96 ? 90.637 3.253 40.396 1.00 80.11 300 GLU C N 1
ATOM 3847 C CA . GLU C 2 96 ? 91.722 3.829 39.611 1.00 91.82 300 GLU C CA 1
ATOM 3848 C C . GLU C 2 96 ? 92.409 2.770 38.781 1.00 101.29 300 GLU C C 1
ATOM 3849 O O . GLU C 2 96 ? 92.600 2.946 37.591 1.00 114.28 300 GLU C O 1
ATOM 3855 N N . LEU C 2 97 ? 92.773 1.668 39.425 1.00 96.06 301 LEU C N 1
ATOM 3856 C CA . LEU C 2 97 ? 93.443 0.546 38.780 1.00 83.88 301 LEU C CA 1
ATOM 3857 C C . LEU C 2 97 ? 92.604 -0.073 37.670 1.00 84.15 301 LEU C C 1
ATOM 3858 O O . LEU C 2 97 ? 93.117 -0.397 36.597 1.00 84.28 301 LEU C O 1
ATOM 3863 N N . ALA C 2 98 ? 91.317 -0.253 37.949 1.00 87.09 302 ALA C N 1
ATOM 3864 C CA . ALA C 2 98 ? 90.371 -0.759 36.970 1.00 71.06 302 ALA C CA 1
ATOM 3865 C C . ALA C 2 98 ? 90.154 0.228 35.850 1.00 81.69 302 ALA C C 1
ATOM 3866 O O . ALA C 2 98 ? 89.779 -0.164 34.760 1.00 80.92 302 ALA C O 1
ATOM 3868 N N . GLN C 2 99 ? 90.368 1.510 36.120 1.00 75.79 303 GLN C N 1
ATOM 3869 C CA . GLN C 2 99 ? 90.279 2.525 35.077 1.00 78.53 303 GLN C CA 1
ATOM 3870 C C . GLN C 2 99 ? 91.509 2.487 34.166 1.00 90.77 303 GLN C C 1
ATOM 3871 O O . GLN C 2 99 ? 91.422 2.804 32.979 1.00 89.48 303 GLN C O 1
ATOM 3877 N N . ASP C 2 100 ? 92.643 2.085 34.743 1.00 101.33 304 ASP C N 1
ATOM 3878 C CA . ASP C 2 100 ? 93.924 1.964 34.045 1.00 102.96 304 ASP C CA 1
ATOM 3879 C C . ASP C 2 100 ? 94.179 0.534 33.579 1.00 98.60 304 ASP C C 1
ATOM 3880 O O . ASP C 2 100 ? 95.263 0.211 33.117 1.00 101.19 304 ASP C O 1
ATOM 3885 N N . HIS C 2 101 ? 93.173 -0.321 33.703 1.00 99.85 305 HIS C N 1
ATOM 3886 C CA . HIS C 2 101 ? 93.264 -1.696 33.225 1.00 106.35 305 HIS C CA 1
ATOM 3887 C C . HIS C 2 101 ? 94.507 -2.378 33.777 1.00 113.81 305 HIS C C 1
ATOM 3888 O O . HIS C 2 101 ? 95.307 -2.931 33.032 1.00 131.31 305 HIS C O 1
ATOM 3895 N N . LEU C 2 102 ? 94.678 -2.342 35.088 1.00 101.07 306 LEU C N 1
ATOM 3896 C CA . LEU C 2 102 ? 95.837 -2.983 35.677 1.00 98.57 306 LEU C CA 1
ATOM 3897 C C . LEU C 2 102 ? 95.663 -4.485 35.705 1.00 105.07 306 LEU C C 1
ATOM 3898 O O . LEU C 2 102 ? 94.889 -5.000 36.510 1.00 100.03 306 LEU C O 1
ATOM 3903 N N . HIS C 2 103 ? 96.383 -5.188 34.832 1.00 120.74 307 HIS C N 1
ATOM 3904 C CA . HIS C 2 103 ? 96.366 -6.649 34.832 1.00 124.77 307 HIS C CA 1
ATOM 3905 C C . HIS C 2 103 ? 97.436 -7.202 35.756 1.00 111.30 307 HIS C C 1
ATOM 3906 O O . HIS C 2 103 ? 98.549 -6.691 35.798 1.00 111.34 307 HIS C O 1
ATOM 3913 N N . PHE C 2 104 ? 97.096 -8.260 36.482 1.00 105.22 308 PHE C N 1
ATOM 3914 C CA . PHE C 2 104 ? 98.065 -8.953 37.316 1.00 119.18 308 PHE C CA 1
ATOM 3915 C C . PHE C 2 104 ? 97.569 -10.338 37.677 1.00 129.51 308 PHE C C 1
ATOM 3916 O O . PHE C 2 104 ? 96.364 -10.557 37.780 1.00 133.72 308 PHE C O 1
ATOM 3924 N N . GLU C 2 105 ? 98.500 -11.265 37.884 1.00 134.50 309 GLU C N 1
ATOM 3925 C CA . GLU C 2 105 ? 98.154 -12.648 38.174 1.00 133.99 309 GLU C CA 1
ATOM 3926 C C . GLU C 2 105 ? 98.657 -13.064 39.554 1.00 139.57 309 GLU C C 1
ATOM 3927 O O . GLU C 2 105 ? 99.262 -12.265 40.267 1.00 152.31 309 GLU C O 1
ATOM 3933 N N . MET C 2 106 ? 98.402 -14.316 39.927 1.00 132.52 310 MET C N 1
ATOM 3934 C CA . MET C 2 106 ? 98.889 -14.855 41.197 1.00 129.21 310 MET C CA 1
ATOM 3935 C C . MET C 2 106 ? 99.664 -16.165 41.075 1.00 141.15 310 MET C C 1
ATOM 3936 O O . MET C 2 106 ? 99.829 -16.713 39.983 1.00 138.06 310 MET C O 1
ATOM 3941 N N . MET C 2 107 ? 100.135 -16.664 42.213 1.00 159.58 311 MET C N 1
ATOM 3942 C CA . MET C 2 107 ? 100.957 -17.865 42.224 1.00 178.98 311 MET C CA 1
ATOM 3943 C C . MET C 2 107 ? 100.820 -18.637 43.539 1.00 190.15 311 MET C C 1
ATOM 3944 O O . MET C 2 107 ? 100.493 -18.065 44.581 1.00 192.99 311 MET C O 1
ATOM 3949 N N . GLU C 2 108 ? 101.059 -19.944 43.477 1.00 190.56 312 GLU C N 1
ATOM 3950 C CA . GLU C 2 108 ? 100.956 -20.807 44.649 1.00 185.00 312 GLU C CA 1
ATOM 3951 C C . GLU C 2 108 ? 102.229 -20.770 45.476 1.00 179.59 312 GLU C C 1
ATOM 3952 O O . GLU C 2 108 ? 102.695 -21.809 45.945 1.00 179.73 312 GLU C O 1
ATOM 3958 N N . HIS C 2 149 ? 99.997 -15.560 45.586 1.00 176.42 353 HIS C N 1
ATOM 3959 C CA . HIS C 2 149 ? 101.225 -15.470 46.363 1.00 184.44 353 HIS C CA 1
ATOM 3960 C C . HIS C 2 149 ? 100.983 -15.842 47.826 1.00 198.71 353 HIS C C 1
ATOM 3961 O O . HIS C 2 149 ? 101.925 -16.051 48.593 1.00 199.13 353 HIS C O 1
ATOM 3968 N N . LEU C 2 150 ? 99.708 -15.906 48.201 1.00 203.40 354 LEU C N 1
ATOM 3969 C CA . LEU C 2 150 ? 99.289 -16.297 49.546 1.00 202.55 354 LEU C CA 1
ATOM 3970 C C . LEU C 2 150 ? 97.919 -16.960 49.470 1.00 204.11 354 LEU C C 1
ATOM 3971 O O . LEU C 2 150 ? 97.425 -17.250 48.382 1.00 195.72 354 LEU C O 1
ATOM 3976 N N . LEU C 2 151 ? 97.296 -17.138 50.637 1.00 211.20 355 LEU C N 1
ATOM 3977 C CA . LEU C 2 151 ? 96.146 -18.035 50.812 1.00 206.73 355 LEU C CA 1
ATOM 3978 C C . LEU C 2 151 ? 94.740 -17.428 50.686 1.00 199.81 355 LEU C C 1
ATOM 3979 O O . LEU C 2 151 ? 93.926 -17.953 49.919 1.00 199.28 355 LEU C O 1
ATOM 3984 N N . PRO C 2 152 ? 94.440 -16.346 51.445 1.00 186.13 356 PRO C N 1
ATOM 3985 C CA . PRO C 2 152 ? 93.066 -15.817 51.390 1.00 181.52 356 PRO C CA 1
ATOM 3986 C C . PRO C 2 152 ? 92.549 -15.844 49.964 1.00 194.75 356 PRO C C 1
ATOM 3987 O O . PRO C 2 152 ? 93.115 -15.177 49.111 1.00 210.36 356 PRO C O 1
ATOM 3991 N N . ALA C 2 153 ? 91.539 -16.660 49.693 1.00 182.54 357 ALA C N 1
ATOM 3992 C CA . ALA C 2 153 ? 91.090 -16.859 48.321 1.00 161.16 357 ALA C CA 1
ATOM 3993 C C . ALA C 2 153 ? 89.897 -15.982 48.047 1.00 143.71 357 ALA C C 1
ATOM 3994 O O . ALA C 2 153 ? 89.882 -15.237 47.076 1.00 142.93 357 ALA C O 1
ATOM 3996 N N . ALA C 2 154 ? 88.899 -16.068 48.914 1.00 136.04 358 ALA C N 1
ATOM 3997 C CA . ALA C 2 154 ? 87.709 -15.254 48.759 1.00 132.86 358 ALA C CA 1
ATOM 3998 C C . ALA C 2 154 ? 88.114 -13.801 48.550 1.00 138.06 358 ALA C C 1
ATOM 3999 O O . ALA C 2 154 ? 87.529 -13.100 47.727 1.00 127.31 358 ALA C O 1
ATOM 4001 N N . ALA C 2 155 ? 89.141 -13.368 49.280 1.00 149.05 359 ALA C N 1
ATOM 4002 C CA . ALA C 2 155 ? 89.647 -12.002 49.187 1.00 142.65 359 ALA C CA 1
ATOM 4003 C C . ALA C 2 155 ? 90.200 -11.736 47.801 1.00 123.38 359 ALA C C 1
ATOM 4004 O O . ALA C 2 155 ? 89.927 -10.710 47.196 1.00 120.01 359 ALA C O 1
ATOM 4006 N N . VAL C 2 156 ? 90.989 -12.671 47.307 1.00 111.78 360 VAL C N 1
ATOM 4007 C CA . VAL C 2 156 ? 91.548 -12.565 45.975 1.00 110.63 360 VAL C CA 1
ATOM 4008 C C . VAL C 2 156 ? 90.504 -12.607 44.862 1.00 110.86 360 VAL C C 1
ATOM 4009 O O . VAL C 2 156 ? 90.521 -11.771 43.961 1.00 106.85 360 VAL C O 1
ATOM 4013 N N . GLN C 2 157 ? 89.609 -13.588 44.919 1.00 115.33 361 GLN C N 1
ATOM 4014 C CA . GLN C 2 157 ? 88.595 -13.763 43.885 1.00 115.88 361 GLN C CA 1
ATOM 4015 C C . GLN C 2 157 ? 87.645 -12.574 43.799 1.00 118.95 361 GLN C C 1
ATOM 4016 O O . GLN C 2 157 ? 87.092 -12.295 42.742 1.00 114.77 361 GLN C O 1
ATOM 4022 N N . ALA C 2 158 ? 87.463 -11.872 44.910 1.00 82.87 362 ALA C N 1
ATOM 4023 C CA . ALA C 2 158 ? 86.585 -10.704 44.933 1.00 93.61 362 ALA C CA 1
ATOM 4024 C C . ALA C 2 158 ? 87.149 -9.551 44.131 1.00 90.54 362 ALA C C 1
ATOM 4025 O O . ALA C 2 158 ? 86.445 -8.939 43.336 1.00 91.90 362 ALA C O 1
ATOM 4027 N N . ILE C 2 159 ? 88.415 -9.239 44.373 1.00 89.10 363 ILE C N 1
ATOM 4028 C CA . ILE C 2 159 ? 89.139 -8.236 43.600 1.00 91.27 363 ILE C CA 1
ATOM 4029 C C . ILE C 2 159 ? 89.104 -8.568 42.117 1.00 89.26 363 ILE C C 1
ATOM 4030 O O . ILE C 2 159 ? 88.795 -7.727 41.283 1.00 74.45 363 ILE C O 1
ATOM 4035 N N . LYS C 2 160 ? 89.447 -9.809 41.805 1.00 78.54 364 LYS C N 1
ATOM 4036 C CA . LYS C 2 160 ? 89.458 -10.286 40.451 1.00 78.08 364 LYS C CA 1
ATOM 4037 C C . LYS C 2 160 ? 88.084 -10.003 39.846 1.00 106.04 364 LYS C C 1
ATOM 4038 O O . LYS C 2 160 ? 87.979 -9.314 38.843 1.00 74.38 364 LYS C O 1
ATOM 4044 N N . SER C 2 161 ? 87.027 -10.496 40.485 1.00 94.55 365 SER C N 1
ATOM 4045 C CA . SER C 2 161 ? 85.676 -10.360 39.941 1.00 92.48 365 SER C CA 1
ATOM 4046 C C . SER C 2 161 ? 85.321 -8.915 39.688 1.00 90.18 365 SER C C 1
ATOM 4047 O O . SER C 2 161 ? 84.586 -8.606 38.746 1.00 99.53 365 SER C O 1
ATOM 4050 N N . PHE C 2 162 ? 85.847 -8.032 40.534 1.00 79.53 366 PHE C N 1
ATOM 4051 C CA . PHE C 2 162 ? 85.526 -6.615 40.450 1.00 86.73 366 PHE C CA 1
ATOM 4052 C C . PHE C 2 162 ? 86.093 -5.978 39.188 1.00 84.70 366 PHE C C 1
ATOM 4053 O O . PHE C 2 162 ? 85.369 -5.399 38.389 1.00 84.63 366 PHE C O 1
ATOM 4061 N N . PHE C 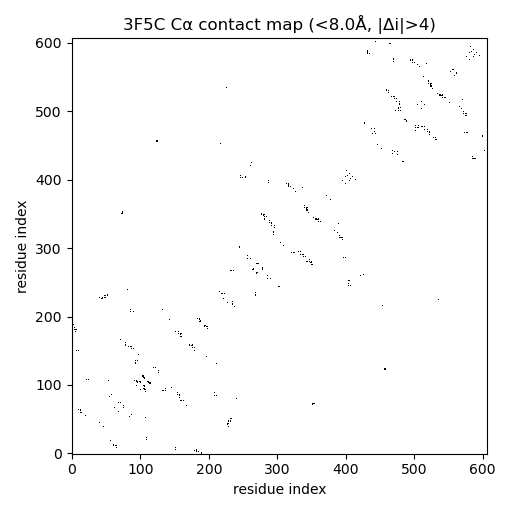2 163 ? 87.399 -6.087 39.010 1.00 82.27 367 PHE C N 1
ATOM 4062 C CA . PHE C 2 163 ? 88.044 -5.508 37.849 1.00 82.59 367 PHE C CA 1
ATOM 4063 C C . PHE C 2 163 ? 87.408 -5.978 36.566 1.00 83.61 367 PHE C C 1
ATOM 4064 O O . PHE C 2 163 ? 87.277 -5.210 35.617 1.00 83.46 367 PHE C O 1
ATOM 4072 N N . PHE C 2 164 ? 87.026 -7.247 36.527 1.00 78.78 368 PHE C N 1
ATOM 4073 C CA . PHE C 2 164 ? 86.436 -7.792 35.327 1.00 71.21 368 PHE C CA 1
ATOM 4074 C C . PHE C 2 164 ? 85.060 -7.218 35.076 1.00 75.93 368 PHE C C 1
ATOM 4075 O O . PHE C 2 164 ? 84.743 -6.852 33.944 1.00 77.97 368 PHE C O 1
ATOM 4083 N N . LYS C 2 165 ? 84.241 -7.135 36.125 1.00 70.10 369 LYS C N 1
ATOM 4084 C CA . LYS C 2 165 ? 82.894 -6.611 35.962 1.00 69.87 369 LYS C CA 1
ATOM 4085 C C . LYS C 2 165 ? 82.993 -5.182 35.488 1.00 98.33 369 LYS C C 1
ATOM 4086 O O . LYS C 2 165 ? 82.123 -4.699 34.790 1.00 90.27 369 LYS C O 1
ATOM 4092 N N . CYS C 2 166 ? 84.077 -4.514 35.849 1.00 68.75 370 CYS C N 1
ATOM 4093 C CA . CYS C 2 166 ? 84.244 -3.122 35.488 1.00 92.34 370 CYS C CA 1
ATOM 4094 C C . CYS C 2 166 ? 84.538 -3.033 34.005 1.00 82.08 370 CYS C C 1
ATOM 4095 O O . CYS C 2 166 ? 83.858 -2.340 33.252 1.00 87.27 370 CYS C O 1
ATOM 4098 N N . TRP C 2 167 ? 85.578 -3.739 33.595 1.00 75.03 371 TRP C N 1
ATOM 4099 C CA . TRP C 2 167 ? 86.006 -3.754 32.211 1.00 83.78 371 TRP C CA 1
ATOM 4100 C C . TRP C 2 167 ? 84.878 -4.239 31.310 1.00 81.53 371 TRP C C 1
ATOM 4101 O O . TRP C 2 167 ? 84.682 -3.746 30.202 1.00 78.16 371 TRP C O 1
ATOM 4112 N N . SER C 2 168 ? 84.134 -5.210 31.814 1.00 79.38 372 SER C N 1
ATOM 4113 C CA . SER C 2 168 ? 82.975 -5.747 31.135 1.00 78.30 372 SER C CA 1
ATOM 4114 C C . SER C 2 168 ? 81.950 -4.661 30.797 1.00 75.57 372 SER C C 1
ATOM 4115 O O . SER C 2 168 ? 81.248 -4.765 29.794 1.00 80.62 372 SER C O 1
ATOM 4118 N N . LEU C 2 169 ? 81.882 -3.616 31.621 1.00 72.39 373 LEU C N 1
ATOM 4119 C CA . LEU C 2 169 ? 80.838 -2.593 31.503 1.00 82.84 373 LEU C CA 1
ATOM 4120 C C . LEU C 2 169 ? 81.276 -1.362 30.708 1.00 96.01 373 LEU C C 1
ATOM 4121 O O . LEU C 2 169 ? 80.549 -0.370 30.634 1.00 105.09 373 LEU C O 1
ATOM 4126 N N . ASN C 2 170 ? 82.461 -1.426 30.117 1.00 92.87 374 ASN C N 1
ATOM 4127 C CA . ASN C 2 170 ? 83.000 -0.313 29.334 1.00 90.56 374 ASN C CA 1
ATOM 4128 C C . ASN C 2 170 ? 82.773 1.064 29.943 1.00 96.76 374 ASN C C 1
ATOM 4129 O O . ASN C 2 170 ? 82.201 1.958 29.313 1.00 88.43 374 ASN C O 1
ATOM 4134 N N . ILE C 2 171 ? 83.242 1.222 31.176 1.00 106.13 375 ILE C N 1
ATOM 4135 C CA . ILE C 2 171 ? 83.007 2.431 31.953 1.00 98.21 375 ILE C CA 1
ATOM 4136 C C . ILE C 2 171 ? 83.855 3.560 31.409 1.00 90.24 375 ILE C C 1
ATOM 4137 O O . ILE C 2 171 ? 85.071 3.469 31.399 1.00 87.26 375 ILE C O 1
ATOM 4142 N N . ASP C 2 172 ? 83.223 4.622 30.932 1.00 99.16 376 ASP C N 1
ATOM 4143 C CA . ASP C 2 172 ? 84.000 5.731 30.398 1.00 121.69 376 ASP C CA 1
ATOM 4144 C C . ASP C 2 172 ? 84.641 6.566 31.495 1.00 131.42 376 ASP C C 1
ATOM 4145 O O . ASP C 2 172 ? 84.513 6.263 32.683 1.00 75.69 376 ASP C O 1
ATOM 4150 N N . THR C 2 173 ? 85.352 7.606 31.079 1.00 123.20 377 THR C N 1
ATOM 4151 C CA . THR C 2 173 ? 86.109 8.436 32.004 1.00 111.16 377 THR C CA 1
ATOM 4152 C C . THR C 2 173 ? 85.195 9.126 33.025 1.00 104.75 377 THR C C 1
ATOM 4153 O O . THR C 2 173 ? 85.375 8.989 34.237 1.00 97.40 377 THR C O 1
ATOM 4157 N N . LYS C 2 174 ? 84.216 9.873 32.526 1.00 105.32 378 LYS C N 1
ATOM 4158 C CA . LYS C 2 174 ? 83.278 10.567 33.389 1.00 102.40 378 LYS C CA 1
ATOM 4159 C C . LYS C 2 174 ? 82.631 9.596 34.358 1.00 94.78 378 LYS C C 1
ATOM 4160 O O . LYS C 2 174 ? 82.629 9.831 35.560 1.00 101.31 378 LYS C O 1
ATOM 4166 N N . GLU C 2 175 ? 82.087 8.500 33.837 1.00 85.32 379 GLU C N 1
ATOM 4167 C CA . GLU C 2 175 ? 81.437 7.507 34.686 1.00 87.44 379 GLU C CA 1
ATOM 4168 C C . GLU C 2 175 ? 82.350 7.056 35.834 1.00 88.30 379 GLU C C 1
ATOM 4169 O O . GLU C 2 175 ? 81.920 7.008 36.985 1.00 72.08 379 GLU C O 1
ATOM 4175 N N . TYR C 2 176 ? 83.604 6.732 35.516 1.00 72.81 380 TYR C N 1
ATOM 4176 C CA . TYR C 2 176 ? 84.589 6.388 36.535 1.00 77.94 380 TYR C CA 1
ATOM 4177 C C . TYR C 2 176 ? 84.768 7.480 37.576 1.00 90.08 380 TYR C C 1
ATOM 4178 O O . TYR C 2 176 ? 84.928 7.184 38.754 1.00 101.77 380 TYR C O 1
ATOM 4187 N N . ALA C 2 177 ? 84.776 8.736 37.138 1.00 89.50 381 ALA C N 1
ATOM 4188 C CA . ALA C 2 177 ? 84.903 9.857 38.058 1.00 91.81 381 ALA C CA 1
ATOM 4189 C C . ALA C 2 177 ? 83.728 9.864 39.017 1.00 90.65 381 ALA C C 1
ATOM 4190 O O . ALA C 2 177 ? 83.897 9.759 40.228 1.00 91.55 381 ALA C O 1
ATOM 4192 N N . TYR C 2 178 ? 82.531 9.967 38.463 1.00 89.80 382 TYR C N 1
ATOM 4193 C CA . TYR C 2 178 ? 81.320 10.001 39.266 1.00 96.90 382 TYR C CA 1
ATOM 4194 C C . TYR C 2 178 ? 81.178 8.795 40.197 1.00 90.20 382 TYR C C 1
ATOM 4195 O O . TYR C 2 178 ? 80.557 8.868 41.251 1.00 83.83 382 TYR C O 1
ATOM 4204 N N . LEU C 2 179 ? 81.740 7.670 39.798 1.00 91.58 383 LEU C N 1
ATOM 4205 C CA . LEU C 2 179 ? 81.730 6.500 40.660 1.00 85.91 383 LEU C CA 1
ATOM 4206 C C . LEU C 2 179 ? 82.564 6.754 41.897 1.00 86.21 383 LEU C C 1
ATOM 4207 O O . LEU C 2 179 ? 82.152 6.446 43.012 1.00 85.74 383 LEU C O 1
ATOM 4212 N N . LYS C 2 180 ? 83.754 7.302 41.678 1.00 88.91 384 LYS C N 1
ATOM 4213 C CA . LYS C 2 180 ? 84.695 7.595 42.748 1.00 86.51 384 LYS C CA 1
ATOM 4214 C C . LYS C 2 180 ? 84.067 8.492 43.822 1.00 82.91 384 LYS C C 1
ATOM 4215 O O . LYS C 2 180 ? 84.154 8.179 45.012 1.00 78.94 384 LYS C O 1
ATOM 4221 N N . GLY C 2 181 ? 83.445 9.598 43.395 1.00 73.56 385 GLY C N 1
ATOM 4222 C CA . GLY C 2 181 ? 82.702 10.477 44.285 1.00 68.51 385 GLY C CA 1
ATOM 4223 C C . GLY C 2 181 ? 81.677 9.739 45.125 1.00 82.63 385 GLY C C 1
ATOM 4224 O O . GLY C 2 181 ? 81.619 9.867 46.337 1.00 75.87 385 GLY C O 1
ATOM 4225 N N . THR C 2 182 ? 80.864 8.939 44.464 1.00 86.97 386 THR C N 1
ATOM 4226 C CA . THR C 2 182 ? 79.897 8.094 45.141 1.00 84.74 386 THR C CA 1
ATOM 4227 C C . THR C 2 182 ? 80.521 7.298 46.300 1.00 83.41 386 THR C C 1
ATOM 4228 O O . THR C 2 182 ? 79.882 7.063 47.338 1.00 66.98 386 THR C O 1
ATOM 4232 N N . VAL C 2 183 ? 81.768 6.874 46.116 1.00 75.81 387 VAL C N 1
ATOM 4233 C CA . VAL C 2 183 ? 82.456 6.087 47.141 1.00 78.18 387 VAL C CA 1
ATOM 4234 C C . VAL C 2 183 ? 82.958 7.008 48.229 1.00 81.41 387 VAL C C 1
ATOM 4235 O O . VAL C 2 183 ? 82.831 6.722 49.419 1.00 85.04 387 VAL C O 1
ATOM 4239 N N . LEU C 2 184 ? 83.547 8.115 47.794 1.00 85.41 388 LEU C N 1
ATOM 4240 C CA . LEU C 2 184 ? 84.156 9.085 48.682 1.00 84.63 388 LEU C CA 1
ATOM 4241 C C . LEU C 2 184 ? 83.161 9.607 49.716 1.00 87.08 388 LEU C C 1
ATOM 4242 O O . LEU C 2 184 ? 83.478 9.693 50.882 1.00 85.46 388 LEU C O 1
ATOM 4247 N N . PHE C 2 185 ? 81.952 9.940 49.291 1.00 66.47 389 PHE C N 1
ATOM 4248 C CA . PHE C 2 185 ? 80.970 10.536 50.184 1.00 87.98 389 PHE C CA 1
ATOM 4249 C C . PHE C 2 185 ? 79.911 9.607 50.625 1.00 91.43 389 PHE C C 1
ATOM 4250 O O . PHE C 2 185 ? 78.887 9.567 49.959 1.00 115.45 389 PHE C O 1
ATOM 4258 N N . ASN C 2 186 ? 80.042 8.907 51.731 1.00 78.02 390 ASN C N 1
ATOM 4259 C CA . ASN C 2 186 ? 78.800 8.314 52.205 1.00 106.30 390 ASN C CA 1
ATOM 4260 C C . ASN C 2 186 ? 78.610 8.730 53.623 1.00 85.14 390 ASN C C 1
ATOM 4261 O O . ASN C 2 186 ? 79.539 8.638 54.396 1.00 76.61 390 ASN C O 1
ATOM 4266 N N . PRO C 2 187 ? 77.418 9.237 53.957 1.00 74.78 391 PRO C N 1
ATOM 4267 C CA . PRO C 2 187 ? 77.217 9.770 55.301 1.00 83.92 391 PRO C CA 1
ATOM 4268 C C . PRO C 2 187 ? 77.198 8.693 56.374 1.00 85.97 391 PRO C C 1
ATOM 4269 O O . PRO C 2 187 ? 77.215 9.019 57.563 1.00 85.53 391 PRO C O 1
ATOM 4273 N N . ASP C 2 188 ? 77.178 7.432 55.965 1.00 93.92 392 ASP C N 1
ATOM 4274 C CA . ASP C 2 188 ? 77.038 6.348 56.924 1.00 111.72 392 ASP C CA 1
ATOM 4275 C C . ASP C 2 188 ? 78.235 6.227 57.851 1.00 113.28 392 ASP C C 1
ATOM 4276 O O . ASP C 2 188 ? 78.084 5.879 59.022 1.00 117.64 392 ASP C O 1
ATOM 4281 N N . LEU C 2 189 ? 79.419 6.523 57.323 1.00 106.02 393 LEU C N 1
ATOM 4282 C CA . LEU C 2 189 ? 80.663 6.371 58.071 1.00 101.39 393 LEU C CA 1
ATOM 4283 C C . LEU C 2 189 ? 80.522 6.902 59.487 1.00 110.63 393 LEU C C 1
ATOM 4284 O O . LEU C 2 189 ? 80.049 8.014 59.693 1.00 115.31 393 LEU C O 1
ATOM 4289 N N . PRO C 2 190 ? 80.900 6.086 60.475 1.00 109.36 394 PRO C N 1
ATOM 4290 C CA . PRO C 2 190 ? 80.857 6.469 61.884 1.00 106.99 394 PRO C CA 1
ATOM 4291 C C . PRO C 2 190 ? 81.965 7.460 62.190 1.00 106.51 394 PRO C C 1
ATOM 4292 O O . PRO C 2 190 ? 83.095 7.284 61.742 1.00 104.95 394 PRO C O 1
ATOM 4296 N N . GLY C 2 191 ? 81.634 8.496 62.947 1.00 101.55 395 GLY C N 1
ATOM 4297 C CA . GLY C 2 191 ? 82.609 9.499 63.302 1.00 93.51 395 GLY C CA 1
ATOM 4298 C C . GLY C 2 191 ? 82.406 10.794 62.553 1.00 85.51 395 GLY C C 1
ATOM 4299 O O . GLY C 2 191 ? 83.070 11.778 62.875 1.00 80.24 395 GLY C O 1
ATOM 4300 N N . LEU C 2 192 ? 81.510 10.793 61.559 1.00 83.75 396 LEU C N 1
ATOM 4301 C CA . LEU C 2 192 ? 81.185 12.001 60.785 1.00 80.99 396 LEU C CA 1
ATOM 4302 C C . LEU C 2 192 ? 80.422 13.049 61.605 1.00 90.17 396 LEU C C 1
ATOM 4303 O O . LEU C 2 192 ? 79.575 12.705 62.429 1.00 101.65 396 LEU C O 1
ATOM 4308 N N . GLN C 2 193 ? 80.733 14.324 61.374 1.00 75.90 397 GLN C N 1
ATOM 4309 C CA . GLN C 2 193 ? 80.099 15.410 62.093 1.00 91.85 397 GLN C CA 1
ATOM 4310 C C . GLN C 2 193 ? 79.309 16.259 61.113 1.00 103.85 397 GLN C C 1
ATOM 4311 O O . GLN C 2 193 ? 78.656 17.234 61.494 1.00 118.28 397 GLN C O 1
ATOM 4317 N N . CYS C 2 194 ? 79.372 15.870 59.848 1.00 99.97 398 CYS C N 1
ATOM 4318 C CA . CYS C 2 194 ? 78.836 16.670 58.760 1.00 99.13 398 CYS C CA 1
ATOM 4319 C C . CYS C 2 194 ? 77.987 15.825 57.835 1.00 85.13 398 CYS C C 1
ATOM 4320 O O . CYS C 2 194 ? 78.082 15.918 56.607 1.00 74.93 398 CYS C O 1
ATOM 4323 N N . VAL C 2 195 ? 77.156 14.985 58.420 1.00 82.13 399 VAL C N 1
ATOM 4324 C CA . VAL C 2 195 ? 76.388 14.074 57.600 1.00 89.83 399 VAL C CA 1
ATOM 4325 C C . VAL C 2 195 ? 75.646 14.830 56.504 1.00 92.56 399 VAL C C 1
ATOM 4326 O O . VAL C 2 195 ? 75.831 14.551 55.326 1.00 91.62 399 VAL C O 1
ATOM 4330 N N . LYS C 2 196 ? 74.827 15.800 56.903 1.00 94.23 400 LYS C N 1
ATOM 4331 C CA . LYS C 2 196 ? 73.975 16.518 55.969 1.00 98.61 400 LYS C CA 1
ATOM 4332 C C . LYS C 2 196 ? 74.778 17.135 54.836 1.00 95.09 400 LYS C C 1
ATOM 4333 O O . LYS C 2 196 ? 74.266 17.370 53.749 1.00 102.58 400 LYS C O 1
ATOM 4339 N N . TYR C 2 197 ? 76.049 17.392 55.078 1.00 92.84 401 TYR C N 1
ATOM 4340 C CA . TYR C 2 197 ? 76.858 18.038 54.056 1.00 93.69 401 TYR C CA 1
ATOM 4341 C C . TYR C 2 197 ? 77.218 17.064 52.948 1.00 87.94 401 TYR C C 1
ATOM 4342 O O . TYR C 2 197 ? 76.992 17.345 51.771 1.00 89.08 401 TYR C O 1
ATOM 4351 N N . ILE C 2 198 ? 77.773 15.918 53.330 1.00 79.51 402 ILE C N 1
ATOM 4352 C CA . ILE C 2 198 ? 78.169 14.897 52.368 1.00 78.63 402 ILE C CA 1
ATOM 4353 C C . ILE C 2 198 ? 76.983 14.225 51.694 1.00 78.87 402 ILE C C 1
ATOM 4354 O O . ILE C 2 198 ? 77.068 13.900 50.523 1.00 75.87 402 ILE C O 1
ATOM 4359 N N . GLU C 2 199 ? 75.885 14.031 52.426 1.00 87.97 403 GLU C N 1
ATOM 4360 C CA . GLU C 2 199 ? 74.626 13.584 51.828 1.00 85.57 403 GLU C CA 1
ATOM 4361 C C . GLU C 2 199 ? 74.296 14.391 50.592 1.00 84.70 403 GLU C C 1
ATOM 4362 O O . GLU C 2 199 ? 73.824 13.850 49.589 1.00 94.99 403 GLU C O 1
ATOM 4368 N N . GLY C 2 200 ? 74.526 15.695 50.677 1.00 80.24 404 GLY C N 1
ATOM 4369 C CA . GLY C 2 200 ? 74.218 16.591 49.583 1.00 87.63 404 GLY C CA 1
ATOM 4370 C C . GLY C 2 200 ? 75.172 16.339 48.447 1.00 87.49 404 GLY C C 1
ATOM 4371 O O . GLY C 2 200 ? 74.772 16.164 47.294 1.00 95.57 404 GLY C O 1
ATOM 4372 N N . LEU C 2 201 ? 76.451 16.314 48.790 1.00 80.25 405 LEU C N 1
ATOM 4373 C CA . LEU C 2 201 ? 77.485 15.964 47.837 1.00 83.26 405 LEU C CA 1
ATOM 4374 C C . LEU C 2 201 ? 77.169 14.633 47.166 1.00 85.09 405 LEU C C 1
ATOM 4375 O O . LEU C 2 201 ? 77.175 14.530 45.936 1.00 79.04 405 LEU C O 1
ATOM 4380 N N . GLN C 2 202 ? 76.910 13.619 47.995 1.00 92.26 406 GLN C N 1
ATOM 4381 C CA . GLN C 2 202 ? 76.462 12.300 47.551 1.00 99.37 406 GLN C CA 1
ATOM 4382 C C . GLN C 2 202 ? 75.341 12.464 46.539 1.00 106.84 406 GLN C C 1
ATOM 4383 O O . GLN C 2 202 ? 75.345 11.837 45.482 1.00 114.65 406 GLN C O 1
ATOM 4389 N N . TRP C 2 203 ? 74.396 13.335 46.868 1.00 100.54 407 TRP C N 1
ATOM 4390 C CA . TRP C 2 203 ? 73.279 13.608 46.003 1.00 104.70 407 TRP C CA 1
ATOM 4391 C C . TRP C 2 203 ? 73.763 14.222 44.696 1.00 82.97 407 TRP C C 1
ATOM 4392 O O . TRP C 2 203 ? 73.586 13.639 43.637 1.00 92.10 407 TRP C O 1
ATOM 4403 N N . ARG C 2 204 ? 74.384 15.389 44.757 1.00 83.27 408 ARG C N 1
ATOM 4404 C CA . ARG C 2 204 ? 74.797 16.068 43.526 1.00 86.59 408 ARG C CA 1
ATOM 4405 C C . ARG C 2 204 ? 75.661 15.193 42.604 1.00 92.58 408 ARG C C 1
ATOM 4406 O O . ARG C 2 204 ? 75.801 15.478 41.411 1.00 85.14 408 ARG C O 1
ATOM 4414 N N . THR C 2 205 ? 76.257 14.143 43.162 1.00 82.57 409 THR C N 1
ATOM 4415 C CA . THR C 2 205 ? 77.125 13.267 42.386 1.00 80.16 409 THR C CA 1
ATOM 4416 C C . THR C 2 205 ? 76.269 12.403 41.477 1.00 91.71 409 THR C C 1
ATOM 4417 O O . THR C 2 205 ? 76.437 12.409 40.258 1.00 89.12 409 THR C O 1
ATOM 4421 N N . GLN C 2 206 ? 75.344 11.663 42.082 1.00 101.01 410 GLN C N 1
ATOM 4422 C CA . GLN C 2 206 ? 74.428 10.821 41.334 1.00 103.80 410 GLN C CA 1
ATOM 4423 C C . GLN C 2 206 ? 73.523 11.666 40.442 1.00 101.95 410 GLN C C 1
ATOM 4424 O O . GLN C 2 206 ? 72.934 11.172 39.489 1.00 112.43 410 GLN C O 1
ATOM 4430 N N . GLN C 2 207 ? 73.427 12.949 40.751 1.00 94.72 411 GLN C N 1
ATOM 4431 C CA . GLN C 2 207 ? 72.642 13.868 39.949 1.00 106.78 411 GLN C CA 1
ATOM 4432 C C . GLN C 2 207 ? 73.407 14.199 38.671 1.00 110.54 411 GLN C C 1
ATOM 4433 O O . GLN C 2 207 ? 72.897 14.040 37.563 1.00 114.88 411 GLN C O 1
ATOM 4439 N N . ILE C 2 208 ? 74.642 14.659 38.836 1.00 111.49 412 ILE C N 1
ATOM 4440 C CA . ILE C 2 208 ? 75.478 15.062 37.707 1.00 112.13 412 ILE C CA 1
ATOM 4441 C C . ILE C 2 208 ? 75.809 13.854 36.847 1.00 105.98 412 ILE C C 1
ATOM 4442 O O . ILE C 2 208 ? 76.190 13.984 35.684 1.00 104.52 412 ILE C O 1
ATOM 4447 N N . LEU C 2 209 ? 75.628 12.680 37.439 1.00 100.23 413 LEU C N 1
ATOM 4448 C CA . LEU C 2 209 ? 75.893 11.415 36.783 1.00 97.51 413 LEU C CA 1
ATOM 4449 C C . LEU C 2 209 ? 74.748 11.039 35.875 1.00 104.46 413 LEU C C 1
ATOM 4450 O O . LEU C 2 209 ? 74.945 10.610 34.741 1.00 106.81 413 LEU C O 1
ATOM 4455 N N . THR C 2 210 ? 73.543 11.181 36.401 1.00 111.29 414 THR C N 1
ATOM 4456 C CA . THR C 2 210 ? 72.339 10.934 35.629 1.00 119.86 414 THR C CA 1
ATOM 4457 C C . THR C 2 210 ? 72.305 11.775 34.360 1.00 122.89 414 THR C C 1
ATOM 4458 O O . THR C 2 210 ? 71.895 11.303 33.298 1.00 126.71 414 THR C O 1
ATOM 4462 N N . GLU C 2 211 ? 72.746 13.021 34.479 1.00 127.92 415 GLU C N 1
ATOM 4463 C CA . GLU C 2 211 ? 72.790 13.923 33.338 1.00 140.14 415 GLU C CA 1
ATOM 4464 C C . GLU C 2 211 ? 73.695 13.391 32.226 1.00 136.07 415 GLU C C 1
ATOM 4465 O O . GLU C 2 211 ? 73.352 13.468 31.048 1.00 141.72 415 GLU C O 1
ATOM 4471 N N . HIS C 2 212 ? 74.848 12.855 32.602 1.00 124.03 416 HIS C N 1
ATOM 4472 C CA . HIS C 2 212 ? 75.757 12.261 31.633 1.00 125.32 416 HIS C CA 1
ATOM 4473 C C . HIS C 2 212 ? 75.121 11.089 30.883 1.00 138.41 416 HIS C C 1
ATOM 4474 O O . HIS C 2 212 ? 75.242 10.970 29.663 1.00 154.58 416 HIS C O 1
ATOM 4481 N N . ILE C 2 213 ? 74.460 10.210 31.625 1.00 128.37 417 ILE C N 1
ATOM 4482 C CA . ILE C 2 213 ? 73.681 9.134 31.030 1.00 122.76 417 ILE C CA 1
ATOM 4483 C C . ILE C 2 213 ? 72.613 9.668 30.066 1.00 137.37 417 ILE C C 1
ATOM 4484 O O . ILE C 2 213 ? 72.521 9.247 28.911 1.00 135.19 417 ILE C O 1
ATOM 4489 N N . ARG C 2 214 ? 71.809 10.603 30.553 1.00 147.81 418 ARG C N 1
ATOM 4490 C CA . ARG C 2 214 ? 70.802 11.249 29.732 1.00 163.09 418 ARG C CA 1
ATOM 4491 C C . ARG C 2 214 ? 71.410 11.642 28.390 1.00 162.73 418 ARG C C 1
ATOM 4492 O O . ARG C 2 214 ? 70.824 11.398 27.340 1.00 161.17 418 ARG C O 1
ATOM 4500 N N . MET C 2 215 ? 72.598 12.240 28.444 1.00 166.89 419 MET C N 1
ATOM 4501 C CA . MET C 2 215 ? 73.248 12.825 27.273 1.00 176.07 419 MET C CA 1
ATOM 4502 C C . MET C 2 215 ? 73.562 11.832 26.152 1.00 171.19 419 MET C C 1
ATOM 4503 O O . MET C 2 215 ? 73.853 12.254 25.033 1.00 179.66 419 MET C O 1
ATOM 4508 N N . MET C 2 216 ? 73.498 10.531 26.420 1.00 156.96 420 MET C N 1
ATOM 4509 C CA . MET C 2 216 ? 73.989 9.585 25.424 1.00 153.46 420 MET C CA 1
ATOM 4510 C C . MET C 2 216 ? 73.326 8.207 25.443 1.00 160.79 420 MET C C 1
ATOM 4511 O O . MET C 2 216 ? 72.482 7.887 24.601 1.00 161.31 420 MET C O 1
ATOM 4516 N N . GLN C 2 217 ? 73.823 7.361 26.335 1.00 162.76 421 GLN C N 1
ATOM 4517 C CA . GLN C 2 217 ? 73.249 6.053 26.578 1.00 158.38 421 GLN C CA 1
ATOM 4518 C C . GLN C 2 217 ? 71.898 6.270 27.234 1.00 152.94 421 GLN C C 1
ATOM 4519 O O . GLN C 2 217 ? 71.802 6.808 28.326 1.00 148.86 421 GLN C O 1
ATOM 4525 N N . ARG C 2 218 ? 70.843 5.876 26.550 1.00 161.54 422 ARG C N 1
ATOM 4526 C CA . ARG C 2 218 ? 69.519 6.033 27.112 1.00 177.28 422 ARG C CA 1
ATOM 4527 C C . ARG C 2 218 ? 69.230 4.835 28.022 1.00 189.91 422 ARG C C 1
ATOM 4528 O O . ARG C 2 218 ? 70.157 4.126 28.425 1.00 185.12 422 ARG C O 1
ATOM 4536 N N . GLU C 2 219 ? 67.958 4.629 28.361 1.00 199.02 423 GLU C N 1
ATOM 4537 C CA . GLU C 2 219 ? 67.553 3.552 29.265 1.00 189.02 423 GLU C CA 1
ATOM 4538 C C . GLU C 2 219 ? 68.237 3.678 30.628 1.00 173.43 423 GLU C C 1
ATOM 4539 O O . GLU C 2 219 ? 69.081 2.870 31.001 1.00 169.52 423 GLU C O 1
ATOM 4545 N N . TYR C 2 220 ? 67.857 4.708 31.368 1.00 159.06 424 TYR C N 1
ATOM 4546 C CA . TYR C 2 220 ? 68.495 5.019 32.631 1.00 141.37 424 TYR C CA 1
ATOM 4547 C C . TYR C 2 220 ? 68.593 3.828 33.558 1.00 135.11 424 TYR C C 1
ATOM 4548 O O . TYR C 2 220 ? 69.687 3.385 33.851 1.00 135.92 424 TYR C O 1
ATOM 4557 N N . GLN C 2 221 ? 67.458 3.318 34.027 1.00 136.03 425 GLN C N 1
ATOM 4558 C CA . GLN C 2 221 ? 67.478 2.261 35.036 1.00 131.74 425 GLN C CA 1
ATOM 4559 C C . GLN C 2 221 ? 68.467 1.176 34.652 1.00 124.43 425 GLN C C 1
ATOM 4560 O O . GLN C 2 221 ? 69.044 0.535 35.518 1.00 142.15 425 GLN C O 1
ATOM 4566 N N . ILE C 2 222 ? 68.718 1.027 33.353 1.00 99.35 426 ILE C N 1
ATOM 4567 C CA . ILE C 2 222 ? 69.678 0.040 32.839 1.00 92.39 426 ILE C CA 1
ATOM 4568 C C . ILE C 2 222 ? 71.144 0.349 33.115 1.00 95.30 426 ILE C C 1
ATOM 4569 O O . ILE C 2 222 ? 71.801 -0.389 33.845 1.00 85.39 426 ILE C O 1
ATOM 4574 N N . ARG C 2 223 ? 71.652 1.431 32.527 1.00 96.97 427 ARG C N 1
ATOM 4575 C CA . ARG C 2 223 ? 73.040 1.862 32.758 1.00 101.53 427 ARG C CA 1
ATOM 4576 C C . ARG C 2 223 ? 73.314 2.184 34.220 1.00 100.32 427 ARG C C 1
ATOM 4577 O O . ARG C 2 223 ? 74.433 2.053 34.687 1.00 80.12 427 ARG C O 1
ATOM 4585 N N . SER C 2 224 ? 72.273 2.620 34.918 1.00 98.55 428 SER C N 1
ATOM 4586 C CA . SER C 2 224 ? 72.324 2.958 36.327 1.00 83.50 428 SER C CA 1
ATOM 4587 C C . SER C 2 224 ? 72.488 1.719 37.194 1.00 108.78 428 SER C C 1
ATOM 4588 O O . SER C 2 224 ? 73.485 1.582 37.881 1.00 106.70 428 SER C O 1
ATOM 4591 N N . ALA C 2 225 ? 71.514 0.817 37.173 1.00 103.90 429 ALA C N 1
ATOM 4592 C CA . ALA C 2 225 ? 71.594 -0.394 37.988 1.00 94.12 429 ALA C CA 1
ATOM 4593 C C . ALA C 2 225 ? 72.810 -1.206 37.602 1.00 85.37 429 ALA C C 1
ATOM 4594 O O . ALA C 2 225 ? 73.336 -1.981 38.406 1.00 79.42 429 ALA C O 1
ATOM 4596 N N . GLU C 2 226 ? 73.245 -1.009 36.359 1.00 79.63 430 GLU C N 1
ATOM 4597 C CA . GLU C 2 226 ? 74.454 -1.625 35.809 1.00 77.59 430 GLU C CA 1
ATOM 4598 C C . GLU C 2 226 ? 75.699 -1.211 36.598 1.00 82.50 430 GLU C C 1
ATOM 4599 O O . GLU C 2 226 ? 76.445 -2.046 37.082 1.00 77.74 430 GLU C O 1
ATOM 4605 N N . LEU C 2 227 ? 75.916 0.091 36.730 1.00 83.39 431 LEU C N 1
ATOM 4606 C CA . LEU C 2 227 ? 77.040 0.615 37.502 1.00 81.65 431 LEU C CA 1
ATOM 4607 C C . LEU C 2 227 ? 76.934 0.293 38.982 1.00 79.48 431 LEU C C 1
ATOM 4608 O O . LEU C 2 227 ? 77.925 0.003 39.626 1.00 78.66 431 LEU C O 1
ATOM 4613 N N . ASN C 2 228 ? 75.734 0.359 39.533 1.00 86.82 432 ASN C N 1
ATOM 4614 C CA . ASN C 2 228 ? 75.573 0.058 40.942 1.00 97.02 432 ASN C CA 1
ATOM 4615 C C . ASN C 2 228 ? 76.035 -1.355 41.240 1.00 86.60 432 ASN C C 1
ATOM 4616 O O . ASN C 2 228 ? 76.389 -1.672 42.378 1.00 80.48 432 ASN C O 1
ATOM 4621 N N . SER C 2 229 ? 76.051 -2.188 40.197 1.00 82.47 433 SER C N 1
ATOM 4622 C CA . SER C 2 229 ? 76.577 -3.555 40.289 1.00 81.91 433 SER C CA 1
ATOM 4623 C C . SER C 2 229 ? 78.058 -3.544 40.578 1.00 84.90 433 SER C C 1
ATOM 4624 O O . SER C 2 229 ? 78.496 -4.210 41.494 1.00 95.29 433 SER C O 1
ATOM 4627 N N . ALA C 2 230 ? 78.832 -2.788 39.808 1.00 74.47 434 ALA C N 1
ATOM 4628 C CA . ALA C 2 230 ? 80.244 -2.578 40.134 1.00 75.96 434 ALA C CA 1
ATOM 4629 C C . ALA C 2 230 ? 80.471 -2.198 41.596 1.00 81.73 434 ALA C C 1
ATOM 4630 O O . ALA C 2 230 ? 81.318 -2.782 42.272 1.00 86.79 434 ALA C O 1
ATOM 4632 N N . LEU C 2 231 ? 79.717 -1.211 42.072 1.00 81.90 435 LEU C N 1
ATOM 4633 C CA . LEU C 2 231 ? 79.843 -0.731 43.441 1.00 84.59 435 LEU C CA 1
ATOM 4634 C C . LEU C 2 231 ? 79.472 -1.816 44.436 1.00 81.94 435 LEU C C 1
ATOM 4635 O O . LEU C 2 231 ? 80.086 -1.935 45.493 1.00 80.09 435 LEU C O 1
ATOM 4640 N N . PHE C 2 232 ? 78.467 -2.612 44.101 1.00 82.89 436 PHE C N 1
ATOM 4641 C CA . PHE C 2 232 ? 78.057 -3.675 44.995 1.00 71.47 436 PHE C CA 1
ATOM 4642 C C . PHE C 2 232 ? 79.199 -4.632 45.298 1.00 83.26 436 PHE C C 1
ATOM 4643 O O . PHE C 2 232 ? 79.223 -5.251 46.357 1.00 88.89 436 PHE C O 1
ATOM 4651 N N . LEU C 2 233 ? 80.137 -4.759 44.365 1.00 70.80 437 LEU C N 1
ATOM 4652 C CA . LEU C 2 233 ? 81.251 -5.687 44.527 1.00 80.94 437 LEU C CA 1
ATOM 4653 C C . LEU C 2 233 ? 82.235 -5.180 45.570 1.00 90.99 437 LEU C C 1
ATOM 4654 O O . LEU C 2 233 ? 82.741 -5.955 46.374 1.00 98.36 437 LEU C O 1
ATOM 4659 N N . LEU C 2 234 ? 82.497 -3.877 45.559 1.00 91.55 438 LEU C N 1
ATOM 4660 C CA . LEU C 2 234 ? 83.470 -3.288 46.468 1.00 90.39 438 LEU C CA 1
ATOM 4661 C C . LEU C 2 234 ? 83.222 -3.695 47.919 1.00 99.76 438 LEU C C 1
ATOM 4662 O O . LEU C 2 234 ? 84.163 -3.968 48.660 1.00 116.30 438 LEU C O 1
ATOM 4667 N N . ARG C 2 235 ? 81.955 -3.745 48.314 1.00 98.10 439 ARG C N 1
ATOM 4668 C CA . ARG C 2 235 ? 81.556 -4.227 49.636 1.00 113.70 439 ARG C CA 1
ATOM 4669 C C . ARG C 2 235 ? 82.425 -5.330 50.233 1.00 112.41 439 ARG C C 1
ATOM 4670 O O . ARG C 2 235 ? 82.573 -5.408 51.455 1.00 128.90 439 ARG C O 1
ATOM 4678 N N . PHE C 2 236 ? 82.935 -6.221 49.386 1.00 94.21 440 PHE C N 1
ATOM 4679 C CA . PHE C 2 236 ? 83.732 -7.352 49.867 1.00 100.41 440 PHE C CA 1
ATOM 4680 C C . PHE C 2 236 ? 85.232 -7.208 49.648 1.00 100.17 440 PHE C C 1
ATOM 4681 O O . PHE C 2 236 ? 85.813 -8.012 48.939 1.00 99.39 440 PHE C O 1
ATOM 4689 N N . ILE C 2 237 ? 85.870 -6.228 50.275 1.00 104.17 441 ILE C N 1
ATOM 4690 C CA . ILE C 2 237 ? 87.278 -5.969 49.995 1.00 111.36 441 ILE C CA 1
ATOM 4691 C C . ILE C 2 237 ? 88.199 -5.857 51.235 1.00 130.74 441 ILE C C 1
ATOM 4692 O O . ILE C 2 237 ? 89.425 -6.039 51.172 1.00 123.62 441 ILE C O 1
ATOM 4697 N N . ASN C 2 238 ? 87.592 -5.593 52.378 1.00 138.84 442 ASN C N 1
ATOM 4698 C CA . ASN C 2 238 ? 88.340 -5.546 53.624 1.00 143.47 442 ASN C CA 1
ATOM 4699 C C . ASN C 2 238 ? 89.261 -4.344 53.711 1.00 147.30 442 ASN C C 1
ATOM 4700 O O . ASN C 2 238 ? 89.160 -3.566 54.665 1.00 164.76 442 ASN C O 1
ATOM 4705 N N . SER C 2 239 ? 90.127 -4.179 52.709 1.00 125.78 443 SER C N 1
ATOM 4706 C CA . SER C 2 239 ? 91.114 -3.099 52.709 1.00 120.89 443 SER C CA 1
ATOM 4707 C C . SER C 2 239 ? 92.276 -3.493 53.606 1.00 117.56 443 SER C C 1
ATOM 4708 O O . SER C 2 239 ? 93.273 -2.786 53.726 1.00 106.70 443 SER C O 1
ATOM 4711 N N . ASP C 2 240 ? 92.140 -4.641 54.245 1.00 125.25 444 ASP C N 1
ATOM 4712 C CA . ASP C 2 240 ? 93.241 -5.198 54.994 1.00 133.03 444 ASP C CA 1
ATOM 4713 C C . ASP C 2 240 ? 94.000 -6.006 53.982 1.00 128.72 444 ASP C C 1
ATOM 4714 O O . ASP C 2 240 ? 95.229 -6.020 53.952 1.00 124.94 444 ASP C O 1
ATOM 4719 N N . VAL C 2 241 ? 93.231 -6.667 53.131 1.00 132.64 445 VAL C N 1
ATOM 4720 C CA . VAL C 2 241 ? 93.784 -7.499 52.085 1.00 127.54 445 VAL C CA 1
ATOM 4721 C C . VAL C 2 241 ? 94.486 -6.660 51.038 1.00 123.08 445 VAL C C 1
ATOM 4722 O O . VAL C 2 241 ? 95.584 -6.996 50.603 1.00 133.81 445 VAL C O 1
ATOM 4726 N N . VAL C 2 242 ? 93.848 -5.572 50.626 1.00 102.66 446 VAL C N 1
ATOM 4727 C CA . VAL C 2 242 ? 94.441 -4.707 49.628 1.00 96.39 446 VAL C CA 1
ATOM 4728 C C . VAL C 2 242 ? 95.830 -4.327 50.071 1.00 98.01 446 VAL C C 1
ATOM 4729 O O . VAL C 2 242 ? 96.755 -4.325 49.270 1.00 101.51 446 VAL C O 1
ATOM 4733 N N . THR C 2 243 ? 95.968 -4.015 51.355 1.00 100.23 447 THR C N 1
ATOM 4734 C CA . THR C 2 243 ? 97.256 -3.683 51.947 1.00 109.71 447 THR C CA 1
ATOM 4735 C C . THR C 2 243 ? 98.287 -4.786 51.727 1.00 118.50 447 THR C C 1
ATOM 4736 O O . THR C 2 243 ? 99.303 -4.584 51.060 1.00 102.32 447 THR C O 1
ATOM 4740 N N . GLU C 2 244 ? 98.007 -5.952 52.298 1.00 117.99 448 GLU C N 1
ATOM 4741 C CA . GLU C 2 244 ? 98.860 -7.126 52.159 1.00 127.36 448 GLU C CA 1
ATOM 4742 C C . GLU C 2 244 ? 99.264 -7.391 50.714 1.00 121.52 448 GLU C C 1
ATOM 4743 O O . GLU C 2 244 ? 100.361 -7.902 50.446 1.00 132.70 448 GLU C O 1
ATOM 4749 N N . LEU C 2 245 ? 98.371 -7.047 49.793 1.00 110.29 449 LEU C N 1
ATOM 4750 C CA . LEU C 2 245 ? 98.529 -7.423 48.396 1.00 117.87 449 LEU C CA 1
ATOM 4751 C C . LEU C 2 245 ? 99.461 -6.517 47.642 1.00 123.95 449 LEU C C 1
ATOM 4752 O O . LEU C 2 245 ? 100.301 -6.984 46.882 1.00 142.72 449 LEU C O 1
ATOM 4757 N N . PHE C 2 246 ? 99.318 -5.219 47.841 1.00 110.94 450 PHE C N 1
ATOM 4758 C CA . PHE C 2 246 ? 100.068 -4.289 47.022 1.00 111.92 450 PHE C CA 1
ATOM 4759 C C . PHE C 2 246 ? 101.065 -3.464 47.800 1.00 128.91 450 PHE C C 1
ATOM 4760 O O . PHE C 2 246 ? 101.823 -2.697 47.209 1.00 150.52 450 PHE C O 1
ATOM 4768 N N . PHE C 2 247 ? 101.090 -3.623 49.116 1.00 125.67 451 PHE C N 1
ATOM 4769 C CA . PHE C 2 247 ? 101.909 -2.724 49.913 1.00 132.61 451 PHE C CA 1
ATOM 4770 C C . PHE C 2 247 ? 102.889 -3.385 50.876 1.00 137.06 451 PHE C C 1
ATOM 4771 O O . PHE C 2 247 ? 104.013 -2.917 51.004 1.00 146.08 451 PHE C O 1
ATOM 4779 N N . ARG C 2 248 ? 102.476 -4.466 51.535 1.00 135.56 452 ARG C N 1
ATOM 4780 C CA . ARG C 2 248 ? 103.359 -5.180 52.463 1.00 138.49 452 ARG C CA 1
ATOM 4781 C C . ARG C 2 248 ? 104.745 -5.401 51.890 1.00 154.55 452 ARG C C 1
ATOM 4782 O O . ARG C 2 248 ? 105.737 -5.109 52.562 1.00 163.25 452 ARG C O 1
ATOM 4790 N N . PRO C 2 249 ? 104.821 -5.918 50.648 1.00 157.30 453 PRO C N 1
ATOM 4791 C CA . PRO C 2 249 ? 106.110 -6.188 49.997 1.00 172.77 453 PRO C CA 1
ATOM 4792 C C . PRO C 2 249 ? 107.019 -4.958 49.897 1.00 180.79 453 PRO C C 1
ATOM 4793 O O . PRO C 2 249 ? 108.240 -5.100 49.755 1.00 181.62 453 PRO C O 1
ATOM 4797 N N . ILE C 2 250 ? 106.422 -3.770 49.966 1.00 182.53 454 ILE C N 1
ATOM 4798 C CA . ILE C 2 250 ? 107.160 -2.519 49.804 1.00 179.87 454 ILE C CA 1
ATOM 4799 C C . ILE C 2 250 ? 107.226 -1.720 51.098 1.00 167.22 454 ILE C C 1
ATOM 4800 O O . ILE C 2 250 ? 108.208 -1.034 51.360 1.00 158.66 454 ILE C O 1
ATOM 4805 N N . ILE C 2 251 ? 106.181 -1.821 51.908 1.00 167.72 455 ILE C N 1
ATOM 4806 C CA . ILE C 2 251 ? 106.085 -1.013 53.117 1.00 169.10 455 ILE C CA 1
ATOM 4807 C C . ILE C 2 251 ? 106.783 -1.667 54.310 1.00 165.72 455 ILE C C 1
ATOM 4808 O O . ILE C 2 251 ? 107.478 -0.992 55.065 1.00 170.98 455 ILE C O 1
ATOM 4813 N N . GLY C 2 252 ? 106.609 -2.975 54.467 1.00 155.50 456 GLY C N 1
ATOM 4814 C CA . GLY C 2 252 ? 107.164 -3.679 55.609 1.00 173.28 456 GLY C CA 1
ATOM 4815 C C . GLY C 2 252 ? 106.844 -3.064 56.967 1.00 198.70 456 GLY C C 1
ATOM 4816 O O . GLY C 2 252 ? 107.732 -2.561 57.656 1.00 202.90 456 GLY C O 1
ATOM 4817 N N . ALA C 2 253 ? 105.564 -3.085 57.332 1.00 216.18 457 ALA C N 1
ATOM 4818 C CA . ALA C 2 253 ? 105.086 -2.779 58.692 1.00 225.97 457 ALA C CA 1
ATOM 4819 C C . ALA C 2 253 ? 104.809 -1.319 59.132 1.00 203.91 457 ALA C C 1
ATOM 4820 O O . ALA C 2 253 ? 104.547 -1.089 60.310 1.00 203.56 457 ALA C O 1
ATOM 4822 N N . VAL C 2 254 ? 104.874 -0.336 58.236 1.00 200.41 458 VAL C N 1
ATOM 4823 C CA . VAL C 2 254 ? 104.634 1.047 58.674 1.00 198.45 458 VAL C CA 1
ATOM 4824 C C . VAL C 2 254 ? 103.138 1.357 58.820 1.00 188.93 458 VAL C C 1
ATOM 4825 O O . VAL C 2 254 ? 102.747 2.415 59.313 1.00 193.58 458 VAL C O 1
ATOM 4829 N N . SER C 2 255 ? 102.311 0.398 58.425 1.00 175.81 459 SER C N 1
ATOM 4830 C CA . SER C 2 255 ? 100.859 0.556 58.431 1.00 169.32 459 SER C CA 1
ATOM 4831 C C . SER C 2 255 ? 100.384 1.313 57.200 1.00 170.65 459 SER C C 1
ATOM 4832 O O . SER C 2 255 ? 101.186 1.916 56.480 1.00 179.13 459 SER C O 1
ATOM 4835 N N . MET C 2 256 ? 99.081 1.241 56.951 1.00 164.31 460 MET C N 1
ATOM 4836 C CA . MET C 2 256 ? 98.429 2.088 55.975 1.00 159.52 460 MET C CA 1
ATOM 4837 C C . MET C 2 256 ? 97.458 2.897 56.810 1.00 176.14 460 MET C C 1
ATOM 4838 O O . MET C 2 256 ? 96.266 2.995 56.504 1.00 184.29 460 MET C O 1
ATOM 4843 N N . ASP C 2 257 ? 97.978 3.413 57.914 1.00 179.63 461 ASP C N 1
ATOM 4844 C CA . ASP C 2 257 ? 97.260 4.339 58.750 1.00 177.00 461 ASP C CA 1
ATOM 4845 C C . ASP C 2 257 ? 98.241 5.469 58.840 1.00 176.49 461 ASP C C 1
ATOM 4846 O O . ASP C 2 257 ? 97.928 6.608 58.531 1.00 180.44 461 ASP C O 1
ATOM 4851 N N . ASP C 2 258 ? 99.452 5.122 59.254 1.00 172.79 462 ASP C N 1
ATOM 4852 C CA . ASP C 2 258 ? 100.553 6.063 59.295 1.00 166.19 462 ASP C CA 1
ATOM 4853 C C . ASP C 2 258 ? 100.795 6.655 57.902 1.00 164.26 462 ASP C C 1
ATOM 4854 O O . ASP C 2 258 ? 101.177 7.812 57.760 1.00 168.28 462 ASP C O 1
ATOM 4859 N N . MET C 2 259 ? 100.553 5.864 56.869 1.00 160.71 463 MET C N 1
ATOM 4860 C CA . MET C 2 259 ? 100.719 6.348 55.509 1.00 156.00 463 MET C CA 1
ATOM 4861 C C . MET C 2 259 ? 99.789 7.505 55.228 1.00 147.69 463 MET C C 1
ATOM 4862 O O . MET C 2 259 ? 100.236 8.616 54.946 1.00 146.98 463 MET C O 1
ATOM 4867 N N . MET C 2 260 ? 98.493 7.223 55.322 1.00 146.43 464 MET C N 1
ATOM 4868 C CA . MET C 2 260 ? 97.436 8.185 55.010 1.00 146.73 464 MET C CA 1
ATOM 4869 C C . MET C 2 260 ? 97.668 9.575 55.577 1.00 141.41 464 MET C C 1
ATOM 4870 O O . MET C 2 260 ? 97.713 10.562 54.841 1.00 133.16 464 MET C O 1
ATOM 4875 N N . LEU C 2 261 ? 97.801 9.636 56.897 1.00 142.26 465 LEU C N 1
ATOM 4876 C CA . LEU C 2 261 ? 97.978 10.892 57.606 1.00 139.41 465 LEU C CA 1
ATOM 4877 C C . LEU C 2 261 ? 98.954 11.771 56.839 1.00 135.58 465 LEU C C 1
ATOM 4878 O O . LEU C 2 261 ? 98.682 12.948 56.592 1.00 91.03 465 LEU C O 1
ATOM 4883 N N . GLU C 2 262 ? 100.066 11.169 56.426 1.00 131.37 466 GLU C N 1
ATOM 4884 C CA . GLU C 2 262 ? 101.141 11.888 55.742 1.00 136.03 466 GLU C CA 1
ATOM 4885 C C . GLU C 2 262 ? 100.618 12.531 54.473 1.00 122.40 466 GLU C C 1
ATOM 4886 O O . GLU C 2 262 ? 100.753 13.740 54.242 1.00 103.82 466 GLU C O 1
ATOM 4892 N N . MET C 2 263 ? 100.007 11.689 53.657 1.00 125.73 467 MET C N 1
ATOM 4893 C CA . MET C 2 263 ? 99.500 12.086 52.365 1.00 131.82 467 MET C CA 1
ATOM 4894 C C . MET C 2 263 ? 98.703 13.387 52.426 1.00 128.11 467 MET C C 1
ATOM 4895 O O . MET C 2 263 ? 99.106 14.392 51.836 1.00 141.71 467 MET C O 1
ATOM 4900 N N . LEU C 2 264 ? 97.584 13.370 53.146 1.00 106.89 468 LEU C N 1
ATOM 4901 C CA . LEU C 2 264 ? 96.683 14.518 53.185 1.00 100.20 468 LEU C CA 1
ATOM 4902 C C . LEU C 2 264 ? 97.357 15.853 53.474 1.00 120.19 468 LEU C C 1
ATOM 4903 O O . LEU C 2 264 ? 96.943 16.880 52.929 1.00 120.26 468 LEU C O 1
ATOM 4908 N N . CYS C 2 265 ? 98.368 15.847 54.346 1.00 131.08 469 CYS C N 1
ATOM 4909 C CA . CYS C 2 265 ? 99.008 17.093 54.785 1.00 133.33 469 CYS C CA 1
ATOM 4910 C C . CYS C 2 265 ? 100.245 17.363 53.963 1.00 149.27 469 CYS C C 1
ATOM 4911 O O . CYS C 2 265 ? 100.623 18.517 53.771 1.00 149.00 469 CYS C O 1
ATOM 4914 N N . ALA C 2 266 ? 100.868 16.285 53.487 1.00 162.36 470 ALA C N 1
ATOM 4915 C CA . ALA C 2 266 ? 102.087 16.361 52.693 1.00 180.21 470 ALA C CA 1
ATOM 4916 C C . ALA C 2 266 ? 101.931 17.367 51.574 1.00 191.84 470 ALA C C 1
ATOM 4917 O O . ALA C 2 266 ? 102.543 18.435 51.591 1.00 197.00 470 ALA C O 1
ATOM 4919 N N . LYS C 2 267 ? 101.113 17.004 50.595 1.00 195.21 471 LYS C N 1
ATOM 4920 C CA . LYS C 2 267 ? 100.766 17.913 49.521 1.00 195.83 471 LYS C CA 1
ATOM 4921 C C . LYS C 2 267 ? 99.711 18.901 49.991 1.00 193.90 471 LYS C C 1
ATOM 4922 O O . LYS C 2 267 ? 98.600 18.903 49.474 1.00 191.42 471 LYS C O 1
ATOM 4928 N N . LEU C 2 268 ? 100.052 19.688 51.014 1.00 187.11 472 LEU C N 1
ATOM 4929 C CA . LEU C 2 268 ? 99.203 20.783 51.485 1.00 168.37 472 LEU C CA 1
ATOM 4930 C C . LEU C 2 268 ? 99.940 22.110 51.312 1.00 153.11 472 LEU C C 1
ATOM 4931 O O . LEU C 2 268 ? 99.476 23.059 50.666 1.00 141.46 472 LEU C O 1
#

=== Feature glossary ===
Legend for the data blocks above and below:

— What the protein is —

The amino-acid sequence is the protein's primary structure: the linear order of residues from the N-terminus to the C-terminus, written in one-letter code. Everything else here — the 3D coordinates, the secondary structure, the domain annotations — is ultimately a consequence of this string.

Database cross-references. InterPro integrates a dozen domain/family signature databases into unified entries with residue-range hits. GO terms attach function/process/location labels with evidence codes. CATH codes position the fold in a four-level structural taxonomy. Organism is the NCBI-taxonomy species name.

— Where its atoms are —

The mmCIF block holds the 3D Cartesian coordinates of each backbone atom (N, Cα, C, O) in ångströms. mmCIF is the PDB's canonical archive format — a tagged-loop text representation of the atomic model.

The six renders are orthographic views along the three Cartesian axes in both directions. Representation (cartoon, sticks, or surface) and color scheme (sequence-rainbow or by-chain) vary across proteins so the training set covers all the common visualization conventions.

— Local backbone conformation —

Secondary structure is the local, repeating backbone conformation. DSSP classifies it into eight states by reading the hydrogen-bond network: three helix types (H, G, I), two β types (E, B), two non-regular types (T, S), and unstructured coil (-).

SS3 is a coarse helix/strand/coil call (letters a/b/c) made by the P-SEA algorithm from inter-Cα distances and dihedrals. It is less detailed than DSSP but needs only Cα positions.

Backbone dihedral angles. Every residue except chain termini has a φ (preceding-C → N → Cα → C) and a ψ (N → Cα → C → next-N). They are reported in degrees following the IUPAC sign convention. Secondary structure is essentially a statement about which (φ, ψ) basin each residue occupies.

— Global shape and packing —

The geometric summary reports three shape descriptors. Rg (radius of gyration) measures how spread out the Cα atoms are about their centre of mass; compact globular proteins have small Rg, elongated or unfolded ones large. Cα contacts (<8 Å, |i−j|>4) count long-range residue pairs in spatial proximity — high for tightly packed folds, near zero for rods or random coil. The bounding-box extents give the protein's footprint along x, y, z in Å.

Solvent accessibility: the surface area of each residue that a 1.4 Å water probe can touch, in Å². When only backbone atoms are present the absolute values are lower than full-atom SASA (side chains contribute most of the area) and are flagged as backbone-only.

Plot images: a contact map (which residues are close in 3D, as an N×N binary image), a Ramachandran scatter (backbone torsion angles, revealing secondary-structure composition at a glance), and — for AlphaFold structures — a PAE heatmap (pairwise prediction confidence).

— Structural neighborhood —

Foldseek's 3Di representation compresses backbone geometry into a per-residue letter drawn from a learned twenty-state alphabet. It captures the tertiary interaction pattern around each residue — which residues are packed against it in space, regardless of where they are in sequence.

Structural nearest neighbors (via Foldseek easy-search vs the PDB). Reported per hit: target PDB id, E-value, and alignment TM-score. A TM-score above ~0.5 is the conventional threshold for 'same fold'.

— Confidence and disorder —

pLDDT (predicted Local Distance Difference Test) is AlphaFold's per-residue confidence score, ranging from 0 to 100. Values above 90 indicate high confidence (typically well-packed cores); 70–90 is confident; 50–70 low confidence; below 50 usually means the region is disordered or the prediction is unreliable there. AlphaFold stores pLDDT in the mmCIF B-factor column.

For experimental (PDB) structures, the B-factor (temperature factor) quantifies the positional spread of each atom in the crystal — a combination of thermal vibration and static disorder — in units of Å². High B-factors mark flexible loops or poorly resolved regions; low B-factors mark the rigid, well-ordered core.

Predicted Aligned Error (PAE) is an AlphaFold confidence matrix: entry (i, j) is the expected error in the position of residue j, in ångströms, when the prediction is superimposed on the true structure at residue i. Low PAE within a block of residues means that block is internally rigid and well-predicted; high PAE between two blocks means their relative placement is uncertain even if each block individually is confident.